Protein 7B7O (pdb70)

Foldseek 3Di:
DDPPDDPVVCCVVVVVVCVVVVDPDPCVVVVVVVCVVCVVVVVVVVCVVVVDD

InterPro domains:
  IPR003369 Sec-independent protein translocase protein TatA/B/E [PF02416] (64-111)
  IPR006312 Sec-independent protein translocase protein TatA/E [MF_00236] (63-139)
  IPR006312 Sec-independent protein translocase protein TatA/E [TIGR01411] (65-111)

Radius of gyration: 18.35 Å; Cα contacts (8 Å, |Δi|>4): 10; chains: 1; bounding box: 37×17×46 Å

Structure (mmCIF, N/CA/C/O backbone):
data_7B7O
#
_entry.id   7B7O
#
loop_
_atom_site.group_PDB
_atom_site.id
_atom_site.type_symbol
_atom_site.label_atom_id
_atom_site.label_alt_id
_atom_site.label_comp_id
_atom_site.label_asym_id
_atom_site.label_entity_id
_atom_site.label_seq_id
_atom_site.pdbx_PDB_ins_code
_atom_site.Cartn_x
_atom_site.Cartn_y
_atom_site.Cartn_z
_atom_site.occupancy
_atom_site.B_iso_or_equiv
_atom_site.auth_seq_id
_atom_site.auth_comp_id
_atom_site.auth_asym_id
_atom_site.auth_atom_id
_atom_site.pdbx_PDB_model_num
ATOM 1 N N . ALA A 1 1 ? -2.976 -17.650 -8.441 1.00 0.00 1 ALA A N 1
ATOM 2 C CA . ALA A 1 1 ? -2.768 -16.217 -8.618 1.00 71.14 1 ALA A CA 1
ATOM 3 C C . ALA A 1 1 ? -1.293 -15.855 -8.479 1.00 4.04 1 ALA A C 1
ATOM 4 O O . ALA A 1 1 ? -0.950 -14.800 -7.944 1.00 3.24 1 ALA A O 1
ATOM 11 N N . LEU A 1 2 ? -0.424 -16.736 -8.963 1.00 41.12 2 LEU A N 1
ATOM 12 C CA . LEU A 1 2 ? 1.015 -16.509 -8.892 1.00 41.53 2 LEU A CA 1
ATOM 13 C C . LEU A 1 2 ? 1.508 -15.758 -10.125 1.00 32.41 2 LEU A C 1
ATOM 14 O O . LEU A 1 2 ? 1.491 -16.288 -11.236 1.00 11.52 2 LEU A O 1
ATOM 30 N N . PHE A 1 3 ? 1.950 -14.521 -9.920 1.00 4.31 3 PHE A N 1
ATOM 31 C CA . PHE A 1 3 ? 2.451 -13.697 -11.014 1.00 32.51 3 PHE A CA 1
ATOM 32 C C . PHE A 1 3 ? 3.830 -13.134 -10.684 1.00 13.30 3 PHE A C 1
ATOM 33 O O . PHE A 1 3 ? 4.222 -12.084 -11.192 1.00 64.22 3 PHE A O 1
ATOM 50 N N . GLY A 1 4 ? 4.562 -13.841 -9.828 1.00 54.22 4 GLY A N 1
ATOM 51 C CA . GLY A 1 4 ? 5.889 -13.395 -9.443 1.00 13.11 4 GLY A CA 1
ATOM 52 C C . GLY A 1 4 ? 5.852 -12.197 -8.515 1.00 41.43 4 GLY A C 1
ATOM 53 O O . GLY A 1 4 ? 6.825 -11.449 -8.417 1.00 72.44 4 GLY A O 1
ATOM 57 N N . LEU A 1 5 ? 4.727 -12.014 -7.832 1.00 12.44 5 LEU A N 1
ATOM 58 C CA . LEU A 1 5 ? 4.567 -10.898 -6.908 1.00 41.21 5 LEU A CA 1
ATOM 59 C C . LEU A 1 5 ? 4.593 -11.380 -5.461 1.00 54.24 5 LEU A C 1
ATOM 60 O O . LEU A 1 5 ? 3.972 -12.386 -5.120 1.00 41.14 5 LEU A O 1
ATOM 76 N N . GLY A 1 6 ? 5.316 -10.653 -4.613 1.00 71.43 6 GLY A N 1
ATOM 77 C CA . GLY A 1 6 ? 5.408 -11.023 -3.213 1.00 40.11 6 GLY A CA 1
ATOM 78 C C . GLY A 1 6 ? 6.793 -10.789 -2.642 1.00 21.12 6 GLY A C 1
ATOM 79 O O . GLY A 1 6 ? 6.964 -10.697 -1.426 1.00 73.23 6 GLY A O 1
ATOM 83 N N . VAL A 1 7 ? 7.785 -10.694 -3.521 1.00 13.41 7 VAL A N 1
ATOM 84 C CA . VAL A 1 7 ? 9.162 -10.470 -3.098 1.00 32.32 7 VAL A CA 1
ATOM 85 C C . VAL A 1 7 ? 9.270 -9.243 -2.200 1.00 71.34 7 VAL A C 1
ATOM 86 O O . VAL A 1 7 ? 9.732 -9.314 -1.061 1.00 14.52 7 VAL A O 1
ATOM 99 N N . PRO A 1 8 ? 8.831 -8.088 -2.723 1.00 35.11 8 PRO A N 1
ATOM 100 C CA . PRO A 1 8 ? 8.867 -6.821 -1.985 1.00 63.31 8 PRO A CA 1
ATOM 101 C C . PRO A 1 8 ? 7.867 -6.793 -0.835 1.00 41.22 8 PRO A C 1
ATOM 102 O O . PRO A 1 8 ? 7.969 -5.963 0.069 1.00 20.14 8 PRO A O 1
ATOM 113 N N . GLU A 1 9 ? 6.900 -7.706 -0.873 1.00 32.43 9 GLU A N 1
ATOM 114 C CA . GLU A 1 9 ? 5.882 -7.783 0.167 1.00 73.32 9 GLU A CA 1
ATOM 115 C C . GLU A 1 9 ? 6.434 -8.458 1.419 1.00 24.34 9 GLU A C 1
ATOM 116 O O . GLU A 1 9 ? 5.983 -8.190 2.533 1.00 74.01 9 GLU A O 1
ATOM 128 N N . LEU A 1 10 ? 7.414 -9.335 1.229 1.00 3.12 10 LEU A N 1
ATOM 129 C CA . LEU A 1 10 ? 8.028 -10.050 2.342 1.00 73.31 10 LEU A CA 1
ATOM 130 C C . LEU A 1 10 ? 9.033 -9.162 3.070 1.00 31.43 10 LEU A C 1
ATOM 131 O O . LEU A 1 10 ? 9.298 -9.351 4.257 1.00 55.12 10 LEU A O 1
ATOM 147 N N . ALA A 1 11 ? 9.588 -8.192 2.351 1.00 33.11 11 ALA A N 1
ATOM 148 C CA . ALA A 1 11 ? 10.561 -7.272 2.929 1.00 44.51 11 ALA A CA 1
ATOM 149 C C . ALA A 1 11 ? 9.908 -6.365 3.966 1.00 1.31 11 ALA A C 1
ATOM 150 O O . ALA A 1 11 ? 10.569 -5.874 4.880 1.00 70.13 11 ALA A O 1
ATOM 157 N N . VAL A 1 12 ? 8.605 -6.143 3.815 1.00 2.21 12 VAL A N 1
ATOM 158 C CA . VAL A 1 12 ? 7.863 -5.294 4.740 1.00 14.22 12 VAL A CA 1
ATOM 159 C C . VAL A 1 12 ? 7.522 -6.044 6.022 1.00 4.14 12 VAL A C 1
ATOM 160 O O . VAL A 1 12 ? 7.936 -5.649 7.112 1.00 35.15 12 VAL A O 1
ATOM 173 N N . ILE A 1 13 ? 6.765 -7.127 5.884 1.00 51.23 13 ILE A N 1
ATOM 174 C CA . ILE A 1 13 ? 6.369 -7.933 7.033 1.00 5.22 13 ILE A CA 1
ATOM 175 C C . ILE A 1 13 ? 7.588 -8.411 7.815 1.00 51.34 13 ILE A C 1
ATOM 176 O O . ILE A 1 13 ? 7.501 -8.685 9.011 1.00 5.22 13 ILE A O 1
ATOM 192 N N . ALA A 1 14 ? 8.723 -8.505 7.131 1.00 34.54 14 ALA A N 1
ATOM 193 C CA . ALA A 1 14 ? 9.961 -8.945 7.762 1.00 15.31 14 ALA A CA 1
ATOM 194 C C . ALA A 1 14 ? 10.305 -8.073 8.965 1.00 3.42 14 ALA A C 1
ATOM 195 O O . ALA A 1 14 ? 10.466 -8.571 10.079 1.00 13.20 14 ALA A O 1
ATOM 202 N N . GLY A 1 15 ? 10.415 -6.769 8.732 1.00 74.35 15 GLY A N 1
ATOM 203 C CA . GLY A 1 15 ? 10.740 -5.848 9.807 1.00 24.21 15 GLY A CA 1
ATOM 204 C C . GLY A 1 15 ? 9.573 -5.620 10.747 1.00 43.41 15 GLY A C 1
ATOM 205 O O . GLY A 1 15 ? 9.759 -5.480 11.956 1.00 75.41 15 GLY A O 1
ATOM 209 N N . VAL A 1 16 ? 8.366 -5.583 10.192 1.00 24.02 16 VAL A N 1
ATOM 210 C CA . VAL A 1 16 ? 7.164 -5.369 10.989 1.00 62.21 16 VAL A CA 1
ATOM 211 C C . VAL A 1 16 ? 7.074 -6.380 12.128 1.00 63.30 16 VAL A C 1
ATOM 212 O O . VAL A 1 16 ? 6.590 -6.064 13.214 1.00 64.51 16 VAL A O 1
ATOM 225 N N . ALA A 1 17 ? 7.544 -7.596 11.871 1.00 70.15 17 ALA A N 1
ATOM 226 C CA . ALA A 1 17 ? 7.519 -8.653 12.875 1.00 72.33 17 ALA A CA 1
ATOM 227 C C . ALA A 1 17 ? 8.783 -8.629 13.728 1.00 34.11 17 ALA A C 1
ATOM 228 O O . ALA A 1 17 ? 8.783 -9.094 14.867 1.00 5.22 17 ALA A O 1
ATOM 235 N N . ALA A 1 18 ? 9.860 -8.088 13.167 1.00 32.11 18 ALA A N 1
ATOM 236 C CA . ALA A 1 18 ? 11.131 -8.004 13.876 1.00 50.23 18 ALA A CA 1
ATOM 237 C C . ALA A 1 18 ? 11.062 -6.982 15.006 1.00 12.21 18 ALA A C 1
ATOM 238 O O . ALA A 1 18 ? 11.823 -7.057 15.972 1.00 73.14 18 ALA A O 1
ATOM 245 N N . LEU A 1 19 ? 10.147 -6.027 14.880 1.00 50.23 19 LEU A N 1
ATOM 246 C CA . LEU A 1 19 ? 9.979 -4.989 15.890 1.00 53.45 19 LEU A CA 1
ATOM 247 C C . LEU A 1 19 ? 9.442 -5.577 17.190 1.00 71.02 19 LEU A C 1
ATOM 248 O O . LEU A 1 19 ? 9.868 -5.193 18.281 1.00 71.01 19 LEU A O 1
ATOM 264 N N . LEU A 1 20 ? 8.505 -6.510 17.069 1.00 74.33 20 LEU A N 1
ATOM 265 C CA . LEU A 1 20 ? 7.910 -7.154 18.235 1.00 44.01 20 LEU A CA 1
ATOM 266 C C . LEU A 1 20 ? 8.668 -8.424 18.602 1.00 74.41 20 LEU A C 1
ATOM 267 O O . LEU A 1 20 ? 8.786 -8.772 19.778 1.00 12.53 20 LEU A O 1
ATOM 283 N N . PHE A 1 21 ? 9.183 -9.113 17.590 1.00 30.01 21 PHE A N 1
ATOM 284 C CA . PHE A 1 21 ? 9.934 -10.345 17.806 1.00 72.03 21 PHE A CA 1
ATOM 285 C C . PHE A 1 21 ? 11.328 -10.045 18.350 1.00 71.20 21 PHE A C 1
ATOM 286 O O . PHE A 1 21 ? 11.938 -10.879 19.017 1.00 34.01 21 PHE A O 1
ATOM 303 N N . GLY A 1 22 ? 11.824 -8.847 18.060 1.00 52.12 22 GLY A N 1
ATOM 304 C CA . GLY A 1 22 ? 13.143 -8.457 18.526 1.00 72.22 22 GLY A CA 1
ATOM 305 C C . GLY A 1 22 ? 13.085 -7.386 19.596 1.00 45.33 22 GLY A C 1
ATOM 306 O O . GLY A 1 22 ? 12.102 -7.258 20.327 1.00 34.53 22 GLY A O 1
ATOM 310 N N . PRO A 1 23 ? 14.161 -6.591 19.702 1.00 73.43 23 PRO A N 1
ATOM 311 C CA . PRO A 1 23 ? 14.254 -5.512 20.690 1.00 5.41 23 PRO A CA 1
ATOM 312 C C . PRO A 1 23 ? 13.310 -4.357 20.376 1.00 62.53 23 PRO A C 1
ATOM 313 O O . PRO A 1 23 ? 12.509 -4.431 19.443 1.00 13.23 23 PRO A O 1
ATOM 324 N N . LYS A 1 24 ? 13.408 -3.289 21.160 1.00 64.05 24 LYS A N 1
ATOM 325 C CA . LYS A 1 24 ? 12.565 -2.115 20.965 1.00 51.32 24 LYS A CA 1
ATOM 326 C C . LYS A 1 24 ? 11.097 -2.454 21.206 1.00 64.25 24 LYS A C 1
ATOM 327 O O . LYS A 1 24 ? 10.207 -1.658 20.906 1.00 14.11 24 LYS A O 1
ATOM 346 N N . LYS A 1 25 ? 10.850 -3.641 21.752 1.00 34.24 25 LYS A N 1
ATOM 347 C CA . LYS A 1 25 ? 9.491 -4.085 22.037 1.00 22.13 25 LYS A CA 1
ATOM 348 C C . LYS A 1 25 ? 9.044 -3.617 23.418 1.00 64.43 25 LYS A C 1
ATOM 349 O O . LYS A 1 25 ? 7.848 -3.467 23.676 1.00 74.12 25 LYS A O 1
ATOM 368 N N . LEU A 1 26 ? 10.008 -3.387 24.301 1.00 20.45 26 LEU A N 1
ATOM 369 C CA . LEU A 1 26 ? 9.714 -2.935 25.656 1.00 50.42 26 LEU A CA 1
ATOM 370 C C . LEU A 1 26 ? 8.730 -3.876 26.342 1.00 44.35 26 LEU A C 1
ATOM 371 O O . LEU A 1 26 ? 7.556 -3.556 26.532 1.00 21.33 26 LEU A O 1
ATOM 387 N N . PRO A 1 27 ? 9.217 -5.065 26.727 1.00 51.02 27 PRO A N 1
ATOM 388 C CA . PRO A 1 27 ? 8.398 -6.077 27.401 1.00 24.54 27 PRO A CA 1
ATOM 389 C C . PRO A 1 27 ? 8.019 -5.664 28.820 1.00 62.42 27 PRO A C 1
ATOM 390 O O . PRO A 1 27 ? 7.081 -6.206 29.402 1.00 31.20 27 PRO A O 1
ATOM 401 N N . GLU A 1 28 ? 8.754 -4.701 29.367 1.00 5.12 28 GLU A N 1
ATOM 402 C CA . GLU A 1 28 ? 8.493 -4.218 30.718 1.00 14.04 28 GLU A CA 1
ATOM 403 C C . GLU A 1 28 ? 7.046 -3.756 30.860 1.00 63.35 28 GLU A C 1
ATOM 404 O O . GLU A 1 28 ? 6.470 -3.812 31.948 1.00 62.40 28 GLU A O 1
ATOM 416 N N . ILE A 1 29 ? 6.463 -3.302 29.756 1.00 30.32 29 ILE A N 1
ATOM 417 C CA . ILE A 1 29 ? 5.084 -2.832 29.758 1.00 22.33 29 ILE A CA 1
ATOM 418 C C . ILE A 1 29 ? 4.109 -3.993 29.914 1.00 73.41 29 ILE A C 1
ATOM 419 O O . ILE A 1 29 ? 3.021 -3.833 30.467 1.00 34.24 29 ILE A O 1
ATOM 435 N N . GLY A 1 30 ? 4.506 -5.163 29.424 1.00 23.42 30 GLY A N 1
ATOM 436 C CA . GLY A 1 30 ? 3.656 -6.335 29.521 1.00 43.35 30 GLY A CA 1
ATOM 437 C C . GLY A 1 30 ? 3.627 -6.917 30.920 1.00 1.54 30 GLY A C 1
ATOM 438 O O . GLY A 1 30 ? 2.818 -7.796 31.219 1.00 51.14 30 GLY A O 1
ATOM 442 N N . LYS A 1 31 ? 4.512 -6.427 31.781 1.00 11.23 31 LYS A N 1
ATOM 443 C CA . LYS A 1 31 ? 4.587 -6.904 33.157 1.00 10.11 31 LYS A CA 1
ATOM 444 C C . LYS A 1 31 ? 3.631 -6.125 34.054 1.00 75.34 31 LYS A C 1
ATOM 445 O O . LYS A 1 31 ? 2.875 -6.712 34.829 1.00 10.11 31 LYS A O 1
ATOM 464 N N . SER A 1 32 ? 3.669 -4.801 33.945 1.00 34.12 32 SER A N 1
ATOM 465 C CA . SER A 1 32 ? 2.807 -3.942 34.747 1.00 13.02 32 SER A CA 1
ATOM 466 C C . SER A 1 32 ? 1.409 -3.854 34.141 1.00 55.13 32 SER A C 1
ATOM 467 O O . SER A 1 32 ? 0.409 -4.049 34.831 1.00 14.11 32 SER A O 1
ATOM 475 N N . ILE A 1 33 ? 1.351 -3.559 32.847 1.00 60.22 33 ILE A N 1
ATOM 476 C CA . ILE A 1 33 ? 0.077 -3.445 32.147 1.00 22.32 33 ILE A CA 1
ATOM 477 C C . ILE A 1 33 ? -0.554 -4.816 31.931 1.00 13.53 33 ILE A C 1
ATOM 478 O O . ILE A 1 33 ? -1.766 -4.931 31.748 1.00 54.43 33 ILE A O 1
ATOM 494 N N . GLY A 1 34 ? 0.276 -5.855 31.955 1.00 12.41 34 GLY A N 1
ATOM 495 C CA . GLY A 1 34 ? -0.220 -7.206 31.761 1.00 10.43 34 GLY A CA 1
ATOM 496 C C . GLY A 1 34 ? -1.281 -7.584 32.776 1.00 24.01 34 GLY A C 1
ATOM 497 O O . GLY A 1 34 ? -2.074 -8.497 32.544 1.00 32.22 34 GLY A O 1
ATOM 501 N N . LYS A 1 35 ? -1.296 -6.883 33.903 1.00 13.32 35 LYS A N 1
ATOM 502 C CA . LYS A 1 35 ? -2.267 -7.149 34.959 1.00 23.23 35 LYS A CA 1
ATOM 503 C C . LYS A 1 35 ? -3.692 -7.063 34.420 1.00 21.21 35 LYS A C 1
ATOM 504 O O . LYS A 1 35 ? -4.470 -8.011 34.537 1.00 34.14 35 LYS A O 1
ATOM 523 N N . THR A 1 36 ? -4.028 -5.921 33.829 1.00 34.11 36 THR A N 1
ATOM 524 C CA . THR A 1 36 ? -5.359 -5.711 33.273 1.00 3.41 36 THR A CA 1
ATOM 525 C C . THR A 1 36 ? -5.529 -6.459 31.955 1.00 14.51 36 THR A C 1
ATOM 526 O O . THR A 1 36 ? -6.527 -7.148 31.744 1.00 71.23 36 THR A O 1
ATOM 537 N N . VAL A 1 37 ? -4.547 -6.320 31.071 1.00 63.42 37 VAL A N 1
ATOM 538 C CA . VAL A 1 37 ? -4.586 -6.984 29.774 1.00 73.44 37 VAL A CA 1
ATOM 539 C C . VAL A 1 37 ? -4.860 -8.476 29.928 1.00 50.41 37 VAL A C 1
ATOM 540 O O . VAL A 1 37 ? -5.787 -9.014 29.323 1.00 33.20 37 VAL A O 1
ATOM 553 N N . LYS A 1 38 ? -4.047 -9.140 30.743 1.00 60.12 38 LYS A N 1
ATOM 554 C CA . LYS A 1 38 ? -4.201 -10.570 30.980 1.00 15.02 38 LYS A CA 1
ATOM 555 C C . LYS A 1 38 ? -5.465 -10.855 31.787 1.00 40.14 38 LYS A C 1
ATOM 556 O O . LYS A 1 38 ? -6.089 -11.904 31.630 1.00 1.31 38 LYS A O 1
ATOM 575 N N . SER A 1 39 ? -5.836 -9.913 32.648 1.00 63.53 39 SER A N 1
ATOM 576 C CA . SER A 1 39 ? -7.023 -10.064 33.481 1.00 54.12 39 SER A CA 1
ATOM 577 C C . SER A 1 39 ? -8.255 -10.343 32.625 1.00 55.34 39 SER A C 1
ATOM 578 O O . SER A 1 39 ? -9.059 -11.220 32.941 1.00 14.52 39 SER A O 1
ATOM 586 N N . PHE A 1 40 ? -8.396 -9.590 31.539 1.00 52.25 40 PHE A N 1
ATOM 587 C CA . PHE A 1 40 ? -9.530 -9.754 30.637 1.00 14.41 40 PHE A CA 1
ATOM 588 C C . PHE A 1 40 ? -9.434 -11.074 29.879 1.00 53.24 40 PHE A C 1
ATOM 589 O O . PHE A 1 40 ? -10.437 -11.759 29.676 1.00 32.40 40 PHE A O 1
ATOM 606 N N . GLN A 1 41 ? -8.223 -11.424 29.461 1.00 22.24 41 GLN A N 1
ATOM 607 C CA . GLN A 1 41 ? -7.996 -12.661 28.723 1.00 65.34 41 GLN A CA 1
ATOM 608 C C . GLN A 1 41 ? -8.548 -13.859 29.488 1.00 22.41 41 GLN A C 1
ATOM 609 O O . GLN A 1 41 ? -9.075 -14.798 28.892 1.00 54.42 41 GLN A O 1
ATOM 623 N N . GLN A 1 42 ? -8.423 -13.819 30.811 1.00 2.43 42 GLN A N 1
ATOM 624 C CA . GLN A 1 42 ? -8.909 -14.903 31.657 1.00 75.33 42 GLN A CA 1
ATOM 625 C C . GLN A 1 42 ? -10.421 -15.054 31.533 1.00 34.32 42 GLN A C 1
ATOM 626 O O . GLN A 1 42 ? -10.958 -16.152 31.679 1.00 20.41 42 GLN A O 1
ATOM 640 N N . ALA A 1 43 ? -11.102 -13.946 31.262 1.00 63.40 43 ALA A N 1
ATOM 641 C CA . ALA A 1 43 ? -12.552 -13.957 31.117 1.00 74.03 43 ALA A CA 1
ATOM 642 C C . ALA A 1 43 ? -12.956 -14.200 29.667 1.00 32.21 43 ALA A C 1
ATOM 643 O O . ALA A 1 43 ? -14.050 -14.693 29.392 1.00 71.42 43 ALA A O 1
ATOM 650 N N . ALA A 1 44 ? -12.068 -13.852 28.743 1.00 25.43 44 ALA A N 1
ATOM 651 C CA . ALA A 1 44 ? -12.331 -14.035 27.321 1.00 21.34 44 ALA A CA 1
ATOM 652 C C . ALA A 1 44 ? -12.771 -15.464 27.023 1.00 31.44 44 ALA A C 1
ATOM 653 O O . ALA A 1 44 ? -13.582 -15.702 26.128 1.00 64.20 44 ALA A O 1
ATOM 660 N N . LYS A 1 45 ? -12.230 -16.414 27.779 1.00 20.13 45 LYS A N 1
ATOM 661 C CA . LYS A 1 45 ? -12.567 -17.821 27.597 1.00 44.11 45 LYS A CA 1
ATOM 662 C C . LYS A 1 45 ? -14.075 -18.032 27.659 1.00 31.43 45 LYS A C 1
ATOM 663 O O . LYS A 1 45 ? -14.606 -18.964 27.056 1.00 24.32 45 LYS A O 1
ATOM 682 N N . GLU A 1 46 ? -14.761 -17.159 28.392 1.00 10.11 46 GLU A N 1
ATOM 683 C CA . GLU A 1 46 ? -16.209 -17.252 28.531 1.00 60.12 46 GLU A CA 1
ATOM 684 C C . GLU A 1 46 ? -16.913 -16.465 27.429 1.00 21.24 46 GLU A C 1
ATOM 685 O O . GLU A 1 46 ? -18.047 -16.771 27.060 1.00 12.12 46 GLU A O 1
ATOM 697 N N . PHE A 1 47 ? -16.232 -15.450 26.908 1.00 65.24 47 PHE A N 1
ATOM 698 C CA . PHE A 1 47 ? -16.793 -14.618 25.849 1.00 1.00 47 PHE A CA 1
ATOM 699 C C . PHE A 1 47 ? -17.299 -15.476 24.693 1.00 52.12 47 PHE A C 1
ATOM 700 O O . PHE A 1 47 ? -18.411 -15.280 24.203 1.00 1.32 47 PHE A O 1
ATOM 717 N N . GLU A 1 48 ? -16.475 -16.426 24.264 1.00 14.34 48 GLU A N 1
ATOM 718 C CA . GLU A 1 48 ? -16.840 -17.313 23.165 1.00 61.44 48 GLU A CA 1
ATOM 719 C C . GLU A 1 48 ? -18.138 -18.054 23.472 1.00 70.15 48 GLU A C 1
ATOM 720 O O . GLU A 1 48 ? -18.880 -18.431 22.565 1.00 13.53 48 GLU A O 1
ATOM 732 N N . SER A 1 49 ? -18.405 -18.261 24.757 1.00 15.11 49 SER A N 1
ATOM 733 C CA . SER A 1 49 ? -19.611 -18.960 25.185 1.00 63.25 49 SER A CA 1
ATOM 734 C C . SER A 1 49 ? -20.809 -18.017 25.201 1.00 62.31 49 SER A C 1
ATOM 735 O O . SER A 1 49 ? -21.952 -18.446 25.052 1.00 13.22 49 SER A O 1
ATOM 743 N N . GLU A 1 50 ? -20.538 -16.728 25.383 1.00 73.41 50 GLU A N 1
ATOM 744 C CA . GLU A 1 50 ? -21.593 -15.723 25.420 1.00 44.10 50 GLU A CA 1
ATOM 745 C C . GLU A 1 50 ? -22.602 -16.034 26.523 1.00 31.12 50 GLU A C 1
ATOM 746 O O . GLU A 1 50 ? -23.810 -16.064 26.285 1.00 12.42 50 GLU A O 1
ATOM 758 N N . LEU A 1 51 ? -22.098 -16.264 27.730 1.00 42.03 51 LEU A N 1
ATOM 759 C CA . LEU A 1 51 ? -22.952 -16.573 28.871 1.00 23.13 51 LEU A CA 1
ATOM 760 C C . LEU A 1 51 ? -22.741 -15.568 29.999 1.00 4.10 51 LEU A C 1
ATOM 761 O O . LEU A 1 51 ? -23.681 -15.207 30.707 1.00 61.42 51 LEU A O 1
ATOM 777 N N . LYS A 1 52 ? -21.502 -15.116 30.157 1.00 15.44 52 LYS A N 1
ATOM 778 C CA . LYS A 1 52 ? -21.167 -14.149 31.195 1.00 20.30 52 LYS A CA 1
ATOM 779 C C . LYS A 1 52 ? -21.268 -14.779 32.579 1.00 61.31 52 LYS A C 1
ATOM 780 O O . LYS A 1 52 ? -20.256 -15.090 33.209 1.00 14.25 52 LYS A O 1
ATOM 799 N N . THR A 1 53 ? -22.498 -14.968 33.051 1.00 45.10 53 THR A N 1
ATOM 800 C CA . THR A 1 53 ? -22.731 -15.564 34.360 1.00 72.34 53 THR A CA 1
ATOM 801 C C . THR A 1 53 ? -23.460 -16.896 34.237 1.00 71.44 53 THR A C 1
ATOM 802 O O . THR A 1 53 ? -22.929 -17.943 34.611 1.00 44.41 53 THR A O 1
ATOM 813 N N . ALA A 1 1 ? 1.329 0.000 0.000 1.00 0.00 1 ALA A N 2
ATOM 814 C CA . ALA A 1 1 ? 2.093 -0.001 -1.241 1.00 71.14 1 ALA A CA 2
ATOM 815 C C . ALA A 1 1 ? 1.221 0.412 -2.423 1.00 4.04 1 ALA A C 2
ATOM 816 O O . ALA A 1 1 ? 1.593 1.287 -3.206 1.00 3.24 1 ALA A O 2
ATOM 823 N N . LEU A 1 2 ? 0.061 -0.223 -2.546 1.00 41.12 2 LEU A N 2
ATOM 824 C CA . LEU A 1 2 ? -0.864 0.078 -3.633 1.00 41.53 2 LEU A CA 2
ATOM 825 C C . LEU A 1 2 ? -0.212 -0.175 -4.989 1.00 32.41 2 LEU A C 2
ATOM 826 O O . LEU A 1 2 ? 0.889 -0.721 -5.068 1.00 11.52 2 LEU A O 2
ATOM 842 N N . PHE A 1 3 ? -0.899 0.225 -6.054 1.00 4.31 3 PHE A N 2
ATOM 843 C CA . PHE A 1 3 ? -0.386 0.043 -7.407 1.00 32.51 3 PHE A CA 2
ATOM 844 C C . PHE A 1 3 ? -0.228 -1.440 -7.733 1.00 13.30 3 PHE A C 2
ATOM 845 O O . PHE A 1 3 ? 0.593 -1.819 -8.566 1.00 64.22 3 PHE A O 2
ATOM 862 N N . GLY A 1 4 ? -1.022 -2.274 -7.068 1.00 54.22 4 GLY A N 2
ATOM 863 C CA . GLY A 1 4 ? -0.955 -3.705 -7.300 1.00 13.11 4 GLY A CA 2
ATOM 864 C C . GLY A 1 4 ? 0.455 -4.247 -7.177 1.00 41.43 4 GLY A C 2
ATOM 865 O O . GLY A 1 4 ? 0.802 -5.245 -7.809 1.00 72.44 4 GLY A O 2
ATOM 869 N N . LEU A 1 5 ? 1.272 -3.587 -6.364 1.00 12.44 5 LEU A N 2
ATOM 870 C CA . LEU A 1 5 ? 2.654 -4.007 -6.161 1.00 41.21 5 LEU A CA 2
ATOM 871 C C . LEU A 1 5 ? 2.861 -4.536 -4.745 1.00 54.24 5 LEU A C 2
ATOM 872 O O . LEU A 1 5 ? 2.955 -3.765 -3.791 1.00 41.14 5 LEU A O 2
ATOM 888 N N . GLY A 1 6 ? 2.932 -5.857 -4.617 1.00 71.43 6 GLY A N 2
ATOM 889 C CA . GLY A 1 6 ? 3.129 -6.467 -3.315 1.00 40.11 6 GLY A CA 2
ATOM 890 C C . GLY A 1 6 ? 4.554 -6.939 -3.106 1.00 21.12 6 GLY A C 2
ATOM 891 O O . GLY A 1 6 ? 4.818 -7.778 -2.244 1.00 73.23 6 GLY A O 2
ATOM 895 N N . VAL A 1 7 ? 5.477 -6.401 -3.897 1.00 13.41 7 VAL A N 2
ATOM 896 C CA . VAL A 1 7 ? 6.883 -6.772 -3.795 1.00 32.32 7 VAL A CA 2
ATOM 897 C C . VAL A 1 7 ? 7.438 -6.448 -2.412 1.00 71.34 7 VAL A C 2
ATOM 898 O O . VAL A 1 7 ? 7.941 -7.317 -1.699 1.00 14.52 7 VAL A O 2
ATOM 911 N N . PRO A 1 8 ? 7.346 -5.168 -2.023 1.00 35.11 8 PRO A N 2
ATOM 912 C CA . PRO A 1 8 ? 7.832 -4.699 -0.722 1.00 63.31 8 PRO A CA 2
ATOM 913 C C . PRO A 1 8 ? 6.983 -5.215 0.435 1.00 41.22 8 PRO A C 2
ATOM 914 O O . PRO A 1 8 ? 7.407 -5.183 1.589 1.00 20.14 8 PRO A O 2
ATOM 925 N N . GLU A 1 9 ? 5.783 -5.689 0.116 1.00 32.43 9 GLU A N 2
ATOM 926 C CA . GLU A 1 9 ? 4.875 -6.211 1.131 1.00 73.32 9 GLU A CA 2
ATOM 927 C C . GLU A 1 9 ? 5.435 -7.483 1.760 1.00 24.34 9 GLU A C 2
ATOM 928 O O . GLU A 1 9 ? 5.120 -7.815 2.904 1.00 74.01 9 GLU A O 2
ATOM 940 N N . LEU A 1 10 ? 6.268 -8.192 1.006 1.00 3.12 10 LEU A N 2
ATOM 941 C CA . LEU A 1 10 ? 6.874 -9.428 1.489 1.00 73.31 10 LEU A CA 2
ATOM 942 C C . LEU A 1 10 ? 8.161 -9.141 2.255 1.00 31.43 10 LEU A C 2
ATOM 943 O O . LEU A 1 10 ? 8.566 -9.917 3.121 1.00 55.12 10 LEU A O 2
ATOM 959 N N . ALA A 1 11 ? 8.799 -8.021 1.932 1.00 33.11 11 ALA A N 2
ATOM 960 C CA . ALA A 1 11 ? 10.037 -7.630 2.593 1.00 44.51 11 ALA A CA 2
ATOM 961 C C . ALA A 1 11 ? 9.755 -6.808 3.846 1.00 1.31 11 ALA A C 2
ATOM 962 O O . ALA A 1 11 ? 10.567 -6.768 4.771 1.00 70.13 11 ALA A O 2
ATOM 969 N N . VAL A 1 12 ? 8.599 -6.152 3.870 1.00 2.21 12 VAL A N 2
ATOM 970 C CA . VAL A 1 12 ? 8.210 -5.331 5.010 1.00 14.22 12 VAL A CA 2
ATOM 971 C C . VAL A 1 12 ? 7.635 -6.187 6.133 1.00 4.14 12 VAL A C 2
ATOM 972 O O . VAL A 1 12 ? 7.771 -5.855 7.311 1.00 35.15 12 VAL A O 2
ATOM 985 N N . ILE A 1 13 ? 6.995 -7.290 5.761 1.00 51.23 13 ILE A N 2
ATOM 986 C CA . ILE A 1 13 ? 6.401 -8.195 6.737 1.00 5.22 13 ILE A CA 2
ATOM 987 C C . ILE A 1 13 ? 7.443 -8.683 7.739 1.00 51.34 13 ILE A C 2
ATOM 988 O O . ILE A 1 13 ? 7.112 -9.039 8.869 1.00 5.22 13 ILE A O 2
ATOM 1004 N N . ALA A 1 14 ? 8.703 -8.694 7.315 1.00 34.54 14 ALA A N 2
ATOM 1005 C CA . ALA A 1 14 ? 9.794 -9.135 8.176 1.00 15.31 14 ALA A CA 2
ATOM 1006 C C . ALA A 1 14 ? 10.197 -8.038 9.155 1.00 3.42 14 ALA A C 2
ATOM 1007 O O . ALA A 1 14 ? 10.330 -8.280 10.354 1.00 13.20 14 ALA A O 2
ATOM 1014 N N . GLY A 1 15 ? 10.393 -6.829 8.636 1.00 74.35 15 GLY A N 2
ATOM 1015 C CA . GLY A 1 15 ? 10.780 -5.713 9.478 1.00 24.21 15 GLY A CA 2
ATOM 1016 C C . GLY A 1 15 ? 9.686 -5.311 10.447 1.00 43.41 15 GLY A C 2
ATOM 1017 O O . GLY A 1 15 ? 9.949 -5.067 11.625 1.00 75.41 15 GLY A O 2
ATOM 1021 N N . VAL A 1 16 ? 8.455 -5.238 9.950 1.00 24.02 16 VAL A N 2
ATOM 1022 C CA . VAL A 1 16 ? 7.317 -4.861 10.780 1.00 62.21 16 VAL A CA 2
ATOM 1023 C C . VAL A 1 16 ? 7.201 -5.769 11.999 1.00 63.30 16 VAL A C 2
ATOM 1024 O O . VAL A 1 16 ? 6.773 -5.337 13.069 1.00 64.51 16 VAL A O 2
ATOM 1037 N N . ALA A 1 17 ? 7.586 -7.030 11.830 1.00 70.15 17 ALA A N 2
ATOM 1038 C CA . ALA A 1 17 ? 7.528 -7.999 12.917 1.00 72.33 17 ALA A CA 2
ATOM 1039 C C . ALA A 1 17 ? 8.802 -7.962 13.754 1.00 34.11 17 ALA A C 2
ATOM 1040 O O . ALA A 1 17 ? 8.756 -8.099 14.976 1.00 5.22 17 ALA A O 2
ATOM 1047 N N . ALA A 1 18 ? 9.937 -7.777 13.088 1.00 32.11 18 ALA A N 2
ATOM 1048 C CA . ALA A 1 18 ? 11.223 -7.721 13.772 1.00 50.23 18 ALA A CA 2
ATOM 1049 C C . ALA A 1 18 ? 11.225 -6.643 14.850 1.00 12.21 18 ALA A C 2
ATOM 1050 O O . ALA A 1 18 ? 11.937 -6.751 15.850 1.00 73.14 18 ALA A O 2
ATOM 1057 N N . LEU A 1 19 ? 10.425 -5.603 14.642 1.00 50.23 19 LEU A N 2
ATOM 1058 C CA . LEU A 1 19 ? 10.335 -4.504 15.597 1.00 53.45 19 LEU A CA 2
ATOM 1059 C C . LEU A 1 19 ? 9.562 -4.926 16.842 1.00 71.02 19 LEU A C 2
ATOM 1060 O O . LEU A 1 19 ? 9.906 -4.540 17.960 1.00 71.01 19 LEU A O 2
ATOM 1076 N N . LEU A 1 20 ? 8.518 -5.722 16.642 1.00 74.33 20 LEU A N 2
ATOM 1077 C CA . LEU A 1 20 ? 7.696 -6.200 17.749 1.00 44.01 20 LEU A CA 2
ATOM 1078 C C . LEU A 1 20 ? 8.457 -7.220 18.590 1.00 74.41 20 LEU A C 2
ATOM 1079 O O . LEU A 1 20 ? 8.672 -7.019 19.785 1.00 12.53 20 LEU A O 2
ATOM 1095 N N . PHE A 1 21 ? 8.863 -8.316 17.957 1.00 30.01 21 PHE A N 2
ATOM 1096 C CA . PHE A 1 21 ? 9.601 -9.368 18.647 1.00 72.03 21 PHE A CA 2
ATOM 1097 C C . PHE A 1 21 ? 10.987 -8.880 19.058 1.00 71.20 21 PHE A C 2
ATOM 1098 O O . PHE A 1 21 ? 11.383 -9.005 20.216 1.00 34.01 21 PHE A O 2
ATOM 1115 N N . GLY A 1 22 ? 11.721 -8.324 18.099 1.00 52.12 22 GLY A N 2
ATOM 1116 C CA . GLY A 1 22 ? 13.055 -7.826 18.380 1.00 72.22 22 GLY A CA 2
ATOM 1117 C C . GLY A 1 22 ? 13.939 -8.873 19.028 1.00 45.33 22 GLY A C 2
ATOM 1118 O O . GLY A 1 22 ? 14.201 -8.837 20.230 1.00 34.53 22 GLY A O 2
ATOM 1122 N N . PRO A 1 23 ? 14.416 -9.832 18.221 1.00 73.43 23 PRO A N 2
ATOM 1123 C CA . PRO A 1 23 ? 15.282 -10.913 18.701 1.00 5.41 23 PRO A CA 2
ATOM 1124 C C . PRO A 1 23 ? 16.670 -10.413 19.089 1.00 62.53 23 PRO A C 2
ATOM 1125 O O . PRO A 1 23 ? 17.182 -10.739 20.160 1.00 13.23 23 PRO A O 2
ATOM 1136 N N . LYS A 1 24 ? 17.275 -9.621 18.211 1.00 64.05 24 LYS A N 2
ATOM 1137 C CA . LYS A 1 24 ? 18.604 -9.075 18.461 1.00 51.32 24 LYS A CA 2
ATOM 1138 C C . LYS A 1 24 ? 19.015 -8.114 17.350 1.00 64.25 24 LYS A C 2
ATOM 1139 O O . LYS A 1 24 ? 19.761 -8.482 16.441 1.00 14.11 24 LYS A O 2
ATOM 1158 N N . LYS A 1 25 ? 18.527 -6.881 17.428 1.00 34.24 25 LYS A N 2
ATOM 1159 C CA . LYS A 1 25 ? 18.845 -5.866 16.431 1.00 22.13 25 LYS A CA 2
ATOM 1160 C C . LYS A 1 25 ? 19.912 -4.908 16.952 1.00 64.43 25 LYS A C 2
ATOM 1161 O O . LYS A 1 25 ? 20.687 -4.345 16.177 1.00 74.12 25 LYS A O 2
ATOM 1180 N N . LEU A 1 26 ? 19.949 -4.729 18.267 1.00 20.45 26 LEU A N 2
ATOM 1181 C CA . LEU A 1 26 ? 20.923 -3.841 18.892 1.00 50.42 26 LEU A CA 2
ATOM 1182 C C . LEU A 1 26 ? 20.782 -3.860 20.411 1.00 44.35 26 LEU A C 2
ATOM 1183 O O . LEU A 1 26 ? 20.376 -2.878 21.033 1.00 21.33 26 LEU A O 2
ATOM 1199 N N . PRO A 1 27 ? 21.128 -5.002 21.023 1.00 51.02 27 PRO A N 2
ATOM 1200 C CA . PRO A 1 27 ? 21.051 -5.175 22.476 1.00 24.54 27 PRO A CA 2
ATOM 1201 C C . PRO A 1 27 ? 22.098 -4.348 23.215 1.00 62.42 27 PRO A C 2
ATOM 1202 O O . PRO A 1 27 ? 22.053 -4.223 24.438 1.00 31.20 27 PRO A O 2
ATOM 1213 N N . GLU A 1 28 ? 23.039 -3.786 22.463 1.00 5.12 28 GLU A N 2
ATOM 1214 C CA . GLU A 1 28 ? 24.098 -2.971 23.048 1.00 14.04 28 GLU A CA 2
ATOM 1215 C C . GLU A 1 28 ? 23.512 -1.859 23.915 1.00 63.35 28 GLU A C 2
ATOM 1216 O O . GLU A 1 28 ? 24.121 -1.439 24.899 1.00 62.40 28 GLU A O 2
ATOM 1228 N N . ILE A 1 29 ? 22.328 -1.387 23.540 1.00 30.32 29 ILE A N 2
ATOM 1229 C CA . ILE A 1 29 ? 21.660 -0.325 24.282 1.00 22.33 29 ILE A CA 2
ATOM 1230 C C . ILE A 1 29 ? 21.219 -0.810 25.659 1.00 73.41 29 ILE A C 2
ATOM 1231 O O . ILE A 1 29 ? 21.164 -0.036 26.613 1.00 34.24 29 ILE A O 2
ATOM 1247 N N . GLY A 1 30 ? 20.906 -2.099 25.754 1.00 23.42 30 GLY A N 2
ATOM 1248 C CA . GLY A 1 30 ? 20.475 -2.667 27.019 1.00 43.35 30 GLY A CA 2
ATOM 1249 C C . GLY A 1 30 ? 21.525 -2.530 28.103 1.00 1.54 30 GLY A C 2
ATOM 1250 O O . GLY A 1 30 ? 21.211 -2.583 29.293 1.00 51.14 30 GLY A O 2
ATOM 1254 N N . LYS A 1 31 ? 22.777 -2.354 27.694 1.00 11.23 31 LYS A N 2
ATOM 1255 C CA . LYS A 1 31 ? 23.878 -2.209 28.639 1.00 10.11 31 LYS A CA 2
ATOM 1256 C C . LYS A 1 31 ? 23.996 -0.766 29.121 1.00 75.34 31 LYS A C 2
ATOM 1257 O O . LYS A 1 31 ? 24.436 -0.510 30.241 1.00 10.11 31 LYS A O 2
ATOM 1276 N N . SER A 1 32 ? 23.598 0.172 28.267 1.00 34.12 32 SER A N 2
ATOM 1277 C CA . SER A 1 32 ? 23.661 1.589 28.605 1.00 13.02 32 SER A CA 2
ATOM 1278 C C . SER A 1 32 ? 22.410 2.023 29.363 1.00 55.13 32 SER A C 2
ATOM 1279 O O . SER A 1 32 ? 22.458 2.930 30.194 1.00 14.11 32 SER A O 2
ATOM 1287 N N . ILE A 1 33 ? 21.291 1.369 29.069 1.00 60.22 33 ILE A N 2
ATOM 1288 C CA . ILE A 1 33 ? 20.027 1.686 29.722 1.00 22.32 33 ILE A CA 2
ATOM 1289 C C . ILE A 1 33 ? 19.778 0.765 30.912 1.00 13.53 33 ILE A C 2
ATOM 1290 O O . ILE A 1 33 ? 19.170 1.166 31.904 1.00 54.43 33 ILE A O 2
ATOM 1306 N N . GLY A 1 34 ? 20.254 -0.472 30.807 1.00 12.41 34 GLY A N 2
ATOM 1307 C CA . GLY A 1 34 ? 20.074 -1.430 31.882 1.00 10.43 34 GLY A CA 2
ATOM 1308 C C . GLY A 1 34 ? 20.560 -0.901 33.217 1.00 24.01 34 GLY A C 2
ATOM 1309 O O . GLY A 1 34 ? 19.889 -1.056 34.237 1.00 32.22 34 GLY A O 2
ATOM 1313 N N . LYS A 1 35 ? 21.733 -0.276 33.212 1.00 13.32 35 LYS A N 2
ATOM 1314 C CA . LYS A 1 35 ? 22.310 0.278 34.431 1.00 23.23 35 LYS A CA 2
ATOM 1315 C C . LYS A 1 35 ? 21.348 1.260 35.092 1.00 21.21 35 LYS A C 2
ATOM 1316 O O . LYS A 1 35 ? 21.372 1.445 36.309 1.00 34.14 35 LYS A O 2
ATOM 1335 N N . THR A 1 36 ? 20.501 1.887 34.282 1.00 34.11 36 THR A N 2
ATOM 1336 C CA . THR A 1 36 ? 19.530 2.849 34.788 1.00 3.41 36 THR A CA 2
ATOM 1337 C C . THR A 1 36 ? 18.238 2.158 35.207 1.00 14.51 36 THR A C 2
ATOM 1338 O O . THR A 1 36 ? 17.855 2.192 36.377 1.00 71.23 36 THR A O 2
ATOM 1349 N N . VAL A 1 37 ? 17.568 1.532 34.245 1.00 63.42 37 VAL A N 2
ATOM 1350 C CA . VAL A 1 37 ? 16.319 0.831 34.515 1.00 73.44 37 VAL A CA 2
ATOM 1351 C C . VAL A 1 37 ? 16.475 -0.144 35.677 1.00 50.41 37 VAL A C 2
ATOM 1352 O O . VAL A 1 37 ? 15.766 -0.051 36.679 1.00 33.20 37 VAL A O 2
ATOM 1365 N N . LYS A 1 38 ? 17.409 -1.078 35.537 1.00 60.12 38 LYS A N 2
ATOM 1366 C CA . LYS A 1 38 ? 17.662 -2.070 36.575 1.00 15.02 38 LYS A CA 2
ATOM 1367 C C . LYS A 1 38 ? 17.894 -1.398 37.925 1.00 40.14 38 LYS A C 2
ATOM 1368 O O . LYS A 1 38 ? 17.472 -1.907 38.963 1.00 1.31 38 LYS A O 2
ATOM 1387 N N . SER A 1 39 ? 18.566 -0.251 37.902 1.00 63.53 39 SER A N 2
ATOM 1388 C CA . SER A 1 39 ? 18.857 0.489 39.124 1.00 54.12 39 SER A CA 2
ATOM 1389 C C . SER A 1 39 ? 17.579 1.063 39.728 1.00 55.34 39 SER A C 2
ATOM 1390 O O . SER A 1 39 ? 17.456 1.188 40.946 1.00 14.52 39 SER A O 2
ATOM 1398 N N . PHE A 1 40 ? 16.629 1.411 38.866 1.00 52.25 40 PHE A N 2
ATOM 1399 C CA . PHE A 1 40 ? 15.360 1.973 39.312 1.00 14.41 40 PHE A CA 2
ATOM 1400 C C . PHE A 1 40 ? 14.575 0.957 40.137 1.00 53.24 40 PHE A C 2
ATOM 1401 O O . PHE A 1 40 ? 13.889 1.317 41.093 1.00 32.40 40 PHE A O 2
ATOM 1418 N N . GLN A 1 41 ? 14.681 -0.312 39.757 1.00 22.24 41 GLN A N 2
ATOM 1419 C CA . GLN A 1 41 ? 13.980 -1.380 40.461 1.00 65.34 41 GLN A CA 2
ATOM 1420 C C . GLN A 1 41 ? 14.574 -1.599 41.848 1.00 22.41 41 GLN A C 2
ATOM 1421 O O . GLN A 1 41 ? 13.850 -1.854 42.810 1.00 54.42 41 GLN A O 2
ATOM 1435 N N . GLN A 1 42 ? 15.896 -1.500 41.943 1.00 2.43 42 GLN A N 2
ATOM 1436 C CA . GLN A 1 42 ? 16.587 -1.688 43.214 1.00 75.33 42 GLN A CA 2
ATOM 1437 C C . GLN A 1 42 ? 16.264 -0.555 44.182 1.00 34.32 42 GLN A C 2
ATOM 1438 O O . GLN A 1 42 ? 16.229 -0.754 45.396 1.00 20.41 42 GLN A O 2
ATOM 1452 N N . ALA A 1 43 ? 16.028 0.634 43.637 1.00 63.40 43 ALA A N 2
ATOM 1453 C CA . ALA A 1 43 ? 15.707 1.798 44.453 1.00 74.03 43 ALA A CA 2
ATOM 1454 C C . ALA A 1 43 ? 14.241 1.786 44.873 1.00 32.21 43 ALA A C 2
ATOM 1455 O O . ALA A 1 43 ? 13.880 2.331 45.916 1.00 71.42 43 ALA A O 2
ATOM 1462 N N . ALA A 1 44 ? 13.400 1.162 44.054 1.00 25.43 44 ALA A N 2
ATOM 1463 C CA . ALA A 1 44 ? 11.974 1.078 44.342 1.00 21.34 44 ALA A CA 2
ATOM 1464 C C . ALA A 1 44 ? 11.728 0.511 45.736 1.00 31.44 44 ALA A C 2
ATOM 1465 O O . ALA A 1 44 ? 10.876 1.003 46.477 1.00 64.20 44 ALA A O 2
ATOM 1472 N N . LYS A 1 45 ? 12.478 -0.528 46.088 1.00 20.13 45 LYS A N 2
ATOM 1473 C CA . LYS A 1 45 ? 12.342 -1.163 47.394 1.00 44.11 45 LYS A CA 2
ATOM 1474 C C . LYS A 1 45 ? 12.515 -0.143 48.515 1.00 31.43 45 LYS A C 2
ATOM 1475 O O . LYS A 1 45 ? 11.826 -0.205 49.533 1.00 24.32 45 LYS A O 2
ATOM 1494 N N . GLU A 1 46 ? 13.437 0.794 48.320 1.00 10.11 46 GLU A N 2
ATOM 1495 C CA . GLU A 1 46 ? 13.698 1.827 49.316 1.00 60.12 46 GLU A CA 2
ATOM 1496 C C . GLU A 1 46 ? 12.629 2.915 49.264 1.00 21.24 46 GLU A C 2
ATOM 1497 O O . GLU A 1 46 ? 12.352 3.576 50.265 1.00 12.12 46 GLU A O 2
ATOM 1509 N N . PHE A 1 47 ? 12.032 3.095 48.091 1.00 65.24 47 PHE A N 2
ATOM 1510 C CA . PHE A 1 47 ? 10.995 4.103 47.907 1.00 1.00 47 PHE A CA 2
ATOM 1511 C C . PHE A 1 47 ? 9.828 3.862 48.860 1.00 52.12 47 PHE A C 2
ATOM 1512 O O . PHE A 1 47 ? 9.168 4.803 49.299 1.00 1.32 47 PHE A O 2
ATOM 1529 N N . GLU A 1 48 ? 9.580 2.594 49.173 1.00 14.34 48 GLU A N 2
ATOM 1530 C CA . GLU A 1 48 ? 8.491 2.230 50.073 1.00 61.44 48 GLU A CA 2
ATOM 1531 C C . GLU A 1 48 ? 8.584 3.007 51.383 1.00 70.15 48 GLU A C 2
ATOM 1532 O O . GLU A 1 48 ? 7.568 3.365 51.977 1.00 13.53 48 GLU A O 2
ATOM 1544 N N . SER A 1 49 ? 9.811 3.263 51.826 1.00 15.11 49 SER A N 2
ATOM 1545 C CA . SER A 1 49 ? 10.037 3.994 53.068 1.00 63.25 49 SER A CA 2
ATOM 1546 C C . SER A 1 49 ? 10.144 5.493 52.804 1.00 62.31 49 SER A C 2
ATOM 1547 O O . SER A 1 49 ? 9.836 6.309 53.671 1.00 13.22 49 SER A O 2
ATOM 1555 N N . GLU A 1 50 ? 10.584 5.846 51.600 1.00 73.41 50 GLU A N 2
ATOM 1556 C CA . GLU A 1 50 ? 10.732 7.246 51.222 1.00 44.10 50 GLU A CA 2
ATOM 1557 C C . GLU A 1 50 ? 9.410 7.993 51.370 1.00 31.12 50 GLU A C 2
ATOM 1558 O O . GLU A 1 50 ? 9.389 9.190 51.658 1.00 12.42 50 GLU A O 2
ATOM 1570 N N . LEU A 1 51 ? 8.308 7.278 51.171 1.00 42.03 51 LEU A N 2
ATOM 1571 C CA . LEU A 1 51 ? 6.980 7.872 51.281 1.00 23.13 51 LEU A CA 2
ATOM 1572 C C . LEU A 1 51 ? 6.745 8.423 52.684 1.00 4.10 51 LEU A C 2
ATOM 1573 O O . LEU A 1 51 ? 6.057 9.429 52.861 1.00 61.42 51 LEU A O 2
ATOM 1589 N N . LYS A 1 52 ? 7.324 7.759 53.679 1.00 15.44 52 LYS A N 2
ATOM 1590 C CA . LYS A 1 52 ? 7.181 8.184 55.067 1.00 20.30 52 LYS A CA 2
ATOM 1591 C C . LYS A 1 52 ? 8.312 9.126 55.467 1.00 61.31 52 LYS A C 2
ATOM 1592 O O . LYS A 1 52 ? 9.471 8.909 55.109 1.00 14.25 52 LYS A O 2
ATOM 1611 N N . THR A 1 53 ? 7.969 10.172 56.212 1.00 45.10 53 THR A N 2
ATOM 1612 C CA . THR A 1 53 ? 8.956 11.147 56.661 1.00 72.34 53 THR A CA 2
ATOM 1613 C C . THR A 1 53 ? 9.008 11.216 58.183 1.00 71.44 53 THR A C 2
ATOM 1614 O O . THR A 1 53 ? 9.972 11.719 58.759 1.00 44.41 53 THR A O 2
ATOM 1625 N N . ALA A 1 1 ? -2.151 -9.504 2.383 1.00 0.00 1 ALA A N 3
ATOM 1626 C CA . ALA A 1 1 ? -2.024 -10.928 2.097 1.00 71.14 1 ALA A CA 3
ATOM 1627 C C . ALA A 1 1 ? -1.664 -11.710 3.356 1.00 4.04 1 ALA A C 3
ATOM 1628 O O . ALA A 1 1 ? -1.173 -11.144 4.333 1.00 3.24 1 ALA A O 3
ATOM 1635 N N . LEU A 1 2 ? -1.910 -13.015 3.326 1.00 41.12 2 LEU A N 3
ATOM 1636 C CA . LEU A 1 2 ? -1.612 -13.877 4.464 1.00 41.53 2 LEU A CA 3
ATOM 1637 C C . LEU A 1 2 ? -0.889 -15.143 4.016 1.00 32.41 2 LEU A C 3
ATOM 1638 O O . LEU A 1 2 ? -0.492 -15.265 2.857 1.00 11.52 2 LEU A O 3
ATOM 1654 N N . PHE A 1 3 ? -0.723 -16.083 4.940 1.00 4.31 3 PHE A N 3
ATOM 1655 C CA . PHE A 1 3 ? -0.049 -17.340 4.640 1.00 32.51 3 PHE A CA 3
ATOM 1656 C C . PHE A 1 3 ? 1.387 -17.093 4.187 1.00 13.30 3 PHE A C 3
ATOM 1657 O O . PHE A 1 3 ? 1.964 -17.890 3.450 1.00 64.22 3 PHE A O 3
ATOM 1674 N N . GLY A 1 4 ? 1.959 -15.979 4.636 1.00 54.22 4 GLY A N 3
ATOM 1675 C CA . GLY A 1 4 ? 3.322 -15.645 4.268 1.00 13.11 4 GLY A CA 3
ATOM 1676 C C . GLY A 1 4 ? 3.500 -15.505 2.769 1.00 41.43 4 GLY A C 3
ATOM 1677 O O . GLY A 1 4 ? 4.546 -15.862 2.225 1.00 72.44 4 GLY A O 3
ATOM 1681 N N . LEU A 1 5 ? 2.477 -14.987 2.099 1.00 12.44 5 LEU A N 3
ATOM 1682 C CA . LEU A 1 5 ? 2.524 -14.803 0.652 1.00 41.21 5 LEU A CA 3
ATOM 1683 C C . LEU A 1 5 ? 3.071 -13.425 0.297 1.00 54.24 5 LEU A C 3
ATOM 1684 O O . LEU A 1 5 ? 3.407 -12.633 1.176 1.00 41.14 5 LEU A O 3
ATOM 1700 N N . GLY A 1 6 ? 3.156 -13.143 -1.000 1.00 71.43 6 GLY A N 3
ATOM 1701 C CA . GLY A 1 6 ? 3.660 -11.859 -1.450 1.00 40.11 6 GLY A CA 3
ATOM 1702 C C . GLY A 1 6 ? 5.168 -11.757 -1.336 1.00 21.12 6 GLY A C 3
ATOM 1703 O O . GLY A 1 6 ? 5.707 -11.613 -0.239 1.00 73.23 6 GLY A O 3
ATOM 1707 N N . VAL A 1 7 ? 5.852 -11.832 -2.474 1.00 13.41 7 VAL A N 3
ATOM 1708 C CA . VAL A 1 7 ? 7.307 -11.748 -2.498 1.00 32.32 7 VAL A CA 3
ATOM 1709 C C . VAL A 1 7 ? 7.786 -10.382 -2.017 1.00 71.34 7 VAL A C 3
ATOM 1710 O O . VAL A 1 7 ? 8.648 -10.270 -1.145 1.00 14.52 7 VAL A O 3
ATOM 1723 N N . PRO A 1 8 ? 7.216 -9.317 -2.599 1.00 35.11 8 PRO A N 3
ATOM 1724 C CA . PRO A 1 8 ? 7.568 -7.939 -2.246 1.00 63.31 8 PRO A CA 3
ATOM 1725 C C . PRO A 1 8 ? 7.087 -7.557 -0.850 1.00 41.22 8 PRO A C 3
ATOM 1726 O O . PRO A 1 8 ? 7.638 -6.654 -0.219 1.00 20.14 8 PRO A O 3
ATOM 1737 N N . GLU A 1 9 ? 6.058 -8.250 -0.374 1.00 32.43 9 GLU A N 3
ATOM 1738 C CA . GLU A 1 9 ? 5.503 -7.982 0.948 1.00 73.32 9 GLU A CA 3
ATOM 1739 C C . GLU A 1 9 ? 6.334 -8.659 2.034 1.00 24.34 9 GLU A C 3
ATOM 1740 O O . GLU A 1 9 ? 6.383 -8.195 3.175 1.00 74.01 9 GLU A O 3
ATOM 1752 N N . LEU A 1 10 ? 6.987 -9.757 1.672 1.00 3.12 10 LEU A N 3
ATOM 1753 C CA . LEU A 1 10 ? 7.818 -10.499 2.615 1.00 73.31 10 LEU A CA 3
ATOM 1754 C C . LEU A 1 10 ? 8.946 -9.626 3.152 1.00 31.43 10 LEU A C 3
ATOM 1755 O O . LEU A 1 10 ? 9.442 -9.844 4.257 1.00 55.12 10 LEU A O 3
ATOM 1771 N N . ALA A 1 11 ? 9.346 -8.634 2.363 1.00 33.11 11 ALA A N 3
ATOM 1772 C CA . ALA A 1 11 ? 10.414 -7.724 2.760 1.00 44.51 11 ALA A CA 3
ATOM 1773 C C . ALA A 1 11 ? 9.897 -6.657 3.718 1.00 1.31 11 ALA A C 3
ATOM 1774 O O . ALA A 1 11 ? 10.638 -6.154 4.563 1.00 70.13 11 ALA A O 3
ATOM 1781 N N . VAL A 1 12 ? 8.620 -6.314 3.582 1.00 2.21 12 VAL A N 3
ATOM 1782 C CA . VAL A 1 12 ? 8.004 -5.306 4.437 1.00 14.22 12 VAL A CA 3
ATOM 1783 C C . VAL A 1 12 ? 7.573 -5.905 5.771 1.00 4.14 12 VAL A C 3
ATOM 1784 O O . VAL A 1 12 ? 7.893 -5.372 6.834 1.00 35.15 12 VAL A O 3
ATOM 1797 N N . ILE A 1 13 ? 6.848 -7.016 5.709 1.00 51.23 13 ILE A N 3
ATOM 1798 C CA . ILE A 1 13 ? 6.376 -7.689 6.912 1.00 5.22 13 ILE A CA 3
ATOM 1799 C C . ILE A 1 13 ? 7.539 -8.063 7.825 1.00 51.34 13 ILE A C 3
ATOM 1800 O O . ILE A 1 13 ? 7.373 -8.193 9.037 1.00 5.22 13 ILE A O 3
ATOM 1816 N N . ALA A 1 14 ? 8.716 -8.235 7.233 1.00 34.54 14 ALA A N 3
ATOM 1817 C CA . ALA A 1 14 ? 9.908 -8.590 7.993 1.00 15.31 14 ALA A CA 3
ATOM 1818 C C . ALA A 1 14 ? 10.141 -7.612 9.140 1.00 3.42 14 ALA A C 3
ATOM 1819 O O . ALA A 1 14 ? 10.174 -8.003 10.305 1.00 13.20 14 ALA A O 3
ATOM 1826 N N . GLY A 1 15 ? 10.302 -6.336 8.800 1.00 74.35 15 GLY A N 3
ATOM 1827 C CA . GLY A 1 15 ? 10.530 -5.322 9.813 1.00 24.21 15 GLY A CA 3
ATOM 1828 C C . GLY A 1 15 ? 9.401 -5.247 10.822 1.00 43.41 15 GLY A C 3
ATOM 1829 O O . GLY A 1 15 ? 9.605 -4.828 11.962 1.00 75.41 15 GLY A O 3
ATOM 1833 N N . VAL A 1 16 ? 8.206 -5.651 10.402 1.00 24.02 16 VAL A N 3
ATOM 1834 C CA . VAL A 1 16 ? 7.040 -5.626 11.278 1.00 62.21 16 VAL A CA 3
ATOM 1835 C C . VAL A 1 16 ? 7.064 -6.795 12.257 1.00 63.30 16 VAL A C 3
ATOM 1836 O O . VAL A 1 16 ? 6.584 -6.682 13.385 1.00 64.51 16 VAL A O 3
ATOM 1849 N N . ALA A 1 17 ? 7.624 -7.916 11.818 1.00 70.15 17 ALA A N 3
ATOM 1850 C CA . ALA A 1 17 ? 7.713 -9.105 12.656 1.00 72.33 17 ALA A CA 3
ATOM 1851 C C . ALA A 1 17 ? 8.915 -9.030 13.590 1.00 34.11 17 ALA A C 3
ATOM 1852 O O . ALA A 1 17 ? 8.927 -9.651 14.653 1.00 5.22 17 ALA A O 3
ATOM 1859 N N . ALA A 1 18 ? 9.925 -8.267 13.187 1.00 32.11 18 ALA A N 3
ATOM 1860 C CA . ALA A 1 18 ? 11.132 -8.110 13.989 1.00 50.23 18 ALA A CA 3
ATOM 1861 C C . ALA A 1 18 ? 10.847 -7.321 15.261 1.00 12.21 18 ALA A C 3
ATOM 1862 O O . ALA A 1 18 ? 11.484 -7.534 16.293 1.00 73.14 18 ALA A O 3
ATOM 1869 N N . LEU A 1 19 ? 9.885 -6.407 15.182 1.00 50.23 19 LEU A N 3
ATOM 1870 C CA . LEU A 1 19 ? 9.515 -5.584 16.329 1.00 53.45 19 LEU A CA 3
ATOM 1871 C C . LEU A 1 19 ? 8.740 -6.401 17.358 1.00 71.02 19 LEU A C 3
ATOM 1872 O O . LEU A 1 19 ? 8.755 -6.093 18.550 1.00 71.01 19 LEU A O 3
ATOM 1888 N N . LEU A 1 20 ? 8.065 -7.444 16.890 1.00 74.33 20 LEU A N 3
ATOM 1889 C CA . LEU A 1 20 ? 7.284 -8.308 17.770 1.00 44.01 20 LEU A CA 3
ATOM 1890 C C . LEU A 1 20 ? 8.131 -9.466 18.286 1.00 74.41 20 LEU A C 3
ATOM 1891 O O . LEU A 1 20 ? 8.095 -9.794 19.472 1.00 12.53 20 LEU A O 3
ATOM 1907 N N . PHE A 1 21 ? 8.893 -10.082 17.388 1.00 30.01 21 PHE A N 3
ATOM 1908 C CA . PHE A 1 21 ? 9.751 -11.204 17.754 1.00 72.03 21 PHE A CA 3
ATOM 1909 C C . PHE A 1 21 ? 10.943 -10.730 18.579 1.00 71.20 21 PHE A C 3
ATOM 1910 O O . PHE A 1 21 ? 11.368 -11.402 19.517 1.00 34.01 21 PHE A O 3
ATOM 1927 N N . GLY A 1 22 ? 11.480 -9.568 18.220 1.00 52.12 22 GLY A N 3
ATOM 1928 C CA . GLY A 1 22 ? 12.618 -9.024 18.936 1.00 72.22 22 GLY A CA 3
ATOM 1929 C C . GLY A 1 22 ? 13.868 -9.865 18.765 1.00 45.33 22 GLY A C 3
ATOM 1930 O O . GLY A 1 22 ? 14.281 -10.593 19.668 1.00 34.53 22 GLY A O 3
ATOM 1934 N N . PRO A 1 23 ? 14.489 -9.773 17.580 1.00 73.43 23 PRO A N 3
ATOM 1935 C CA . PRO A 1 23 ? 15.707 -10.525 17.265 1.00 5.41 23 PRO A CA 3
ATOM 1936 C C . PRO A 1 23 ? 16.916 -10.028 18.048 1.00 62.53 23 PRO A C 3
ATOM 1937 O O . PRO A 1 23 ? 16.789 -9.186 18.938 1.00 13.23 23 PRO A O 3
ATOM 1948 N N . LYS A 1 24 ? 18.090 -10.552 17.713 1.00 64.05 24 LYS A N 3
ATOM 1949 C CA . LYS A 1 24 ? 19.324 -10.160 18.384 1.00 51.32 24 LYS A CA 3
ATOM 1950 C C . LYS A 1 24 ? 19.868 -8.858 17.804 1.00 64.25 24 LYS A C 3
ATOM 1951 O O . LYS A 1 24 ? 19.933 -7.839 18.492 1.00 14.11 24 LYS A O 3
ATOM 1970 N N . LYS A 1 25 ? 20.258 -8.898 16.535 1.00 34.24 25 LYS A N 3
ATOM 1971 C CA . LYS A 1 25 ? 20.794 -7.722 15.861 1.00 22.13 25 LYS A CA 3
ATOM 1972 C C . LYS A 1 25 ? 20.008 -7.418 14.589 1.00 64.43 25 LYS A C 3
ATOM 1973 O O . LYS A 1 25 ? 20.558 -6.894 13.619 1.00 74.12 25 LYS A O 3
ATOM 1992 N N . LEU A 1 26 ? 18.722 -7.748 14.602 1.00 20.45 26 LEU A N 3
ATOM 1993 C CA . LEU A 1 26 ? 17.860 -7.508 13.449 1.00 50.42 26 LEU A CA 3
ATOM 1994 C C . LEU A 1 26 ? 18.475 -8.090 12.179 1.00 44.35 26 LEU A C 3
ATOM 1995 O O . LEU A 1 26 ? 18.967 -7.368 11.311 1.00 21.33 26 LEU A O 3
ATOM 2011 N N . PRO A 1 27 ? 18.444 -9.426 12.066 1.00 51.02 27 PRO A N 3
ATOM 2012 C CA . PRO A 1 27 ? 18.990 -10.134 10.903 1.00 24.54 27 PRO A CA 3
ATOM 2013 C C . PRO A 1 27 ? 18.161 -9.909 9.644 1.00 62.42 27 PRO A C 3
ATOM 2014 O O . PRO A 1 27 ? 18.618 -10.176 8.533 1.00 31.20 27 PRO A O 3
ATOM 2025 N N . GLU A 1 28 ? 16.939 -9.417 9.825 1.00 5.12 28 GLU A N 3
ATOM 2026 C CA . GLU A 1 28 ? 16.046 -9.157 8.703 1.00 14.04 28 GLU A CA 3
ATOM 2027 C C . GLU A 1 28 ? 16.735 -8.295 7.649 1.00 63.35 28 GLU A C 3
ATOM 2028 O O . GLU A 1 28 ? 16.463 -8.422 6.454 1.00 62.40 28 GLU A O 3
ATOM 2040 N N . ILE A 1 29 ? 17.626 -7.419 8.099 1.00 30.32 29 ILE A N 3
ATOM 2041 C CA . ILE A 1 29 ? 18.354 -6.537 7.196 1.00 22.33 29 ILE A CA 3
ATOM 2042 C C . ILE A 1 29 ? 19.124 -7.335 6.150 1.00 73.41 29 ILE A C 3
ATOM 2043 O O . ILE A 1 29 ? 19.335 -6.871 5.030 1.00 34.24 29 ILE A O 3
ATOM 2059 N N . GLY A 1 30 ? 19.542 -8.541 6.523 1.00 23.42 30 GLY A N 3
ATOM 2060 C CA . GLY A 1 30 ? 20.284 -9.386 5.605 1.00 43.35 30 GLY A CA 3
ATOM 2061 C C . GLY A 1 30 ? 19.397 -10.006 4.543 1.00 1.54 30 GLY A C 3
ATOM 2062 O O . GLY A 1 30 ? 19.874 -10.402 3.479 1.00 51.14 30 GLY A O 3
ATOM 2066 N N . LYS A 1 31 ? 18.103 -10.093 4.832 1.00 11.23 31 LYS A N 3
ATOM 2067 C CA . LYS A 1 31 ? 17.147 -10.669 3.894 1.00 10.11 31 LYS A CA 3
ATOM 2068 C C . LYS A 1 31 ? 16.808 -9.680 2.784 1.00 75.34 31 LYS A C 3
ATOM 2069 O O . LYS A 1 31 ? 16.678 -10.059 1.621 1.00 10.11 31 LYS A O 3
ATOM 2088 N N . SER A 1 32 ? 16.669 -8.410 3.151 1.00 34.12 32 SER A N 3
ATOM 2089 C CA . SER A 1 32 ? 16.344 -7.366 2.187 1.00 13.02 32 SER A CA 3
ATOM 2090 C C . SER A 1 32 ? 17.511 -7.126 1.233 1.00 55.13 32 SER A C 3
ATOM 2091 O O . SER A 1 32 ? 17.335 -7.106 0.014 1.00 14.11 32 SER A O 3
ATOM 2099 N N . ILE A 1 33 ? 18.700 -6.944 1.796 1.00 60.22 33 ILE A N 3
ATOM 2100 C CA . ILE A 1 33 ? 19.895 -6.706 0.997 1.00 22.32 33 ILE A CA 3
ATOM 2101 C C . ILE A 1 33 ? 20.400 -7.998 0.365 1.00 13.53 33 ILE A C 3
ATOM 2102 O O . ILE A 1 33 ? 20.969 -7.987 -0.726 1.00 54.43 33 ILE A O 3
ATOM 2118 N N . GLY A 1 34 ? 20.186 -9.113 1.057 1.00 12.41 34 GLY A N 3
ATOM 2119 C CA . GLY A 1 34 ? 20.623 -10.399 0.548 1.00 10.43 34 GLY A CA 3
ATOM 2120 C C . GLY A 1 34 ? 20.149 -10.652 -0.869 1.00 24.01 34 GLY A C 3
ATOM 2121 O O . GLY A 1 34 ? 20.940 -11.010 -1.743 1.00 32.22 34 GLY A O 3
ATOM 2125 N N . LYS A 1 35 ? 18.854 -10.469 -1.100 1.00 13.32 35 LYS A N 3
ATOM 2126 C CA . LYS A 1 35 ? 18.273 -10.681 -2.421 1.00 23.23 35 LYS A CA 3
ATOM 2127 C C . LYS A 1 35 ? 18.961 -9.805 -3.463 1.00 21.21 35 LYS A C 3
ATOM 2128 O O . LYS A 1 35 ? 18.923 -10.098 -4.659 1.00 34.14 35 LYS A O 3
ATOM 2147 N N . THR A 1 36 ? 19.588 -8.727 -3.003 1.00 34.11 36 THR A N 3
ATOM 2148 C CA . THR A 1 36 ? 20.284 -7.808 -3.895 1.00 3.41 36 THR A CA 3
ATOM 2149 C C . THR A 1 36 ? 21.739 -8.220 -4.083 1.00 14.51 36 THR A C 3
ATOM 2150 O O . THR A 1 36 ? 22.169 -8.528 -5.195 1.00 71.23 36 THR A O 3
ATOM 2161 N N . VAL A 1 37 ? 22.495 -8.224 -2.990 1.00 63.42 37 VAL A N 3
ATOM 2162 C CA . VAL A 1 37 ? 23.902 -8.601 -3.035 1.00 73.44 37 VAL A CA 3
ATOM 2163 C C . VAL A 1 37 ? 24.082 -9.985 -3.646 1.00 50.41 37 VAL A C 3
ATOM 2164 O O . VAL A 1 37 ? 25.017 -10.222 -4.412 1.00 33.20 37 VAL A O 3
ATOM 2177 N N . LYS A 1 38 ? 23.179 -10.900 -3.303 1.00 60.12 38 LYS A N 3
ATOM 2178 C CA . LYS A 1 38 ? 23.235 -12.262 -3.819 1.00 15.02 38 LYS A CA 3
ATOM 2179 C C .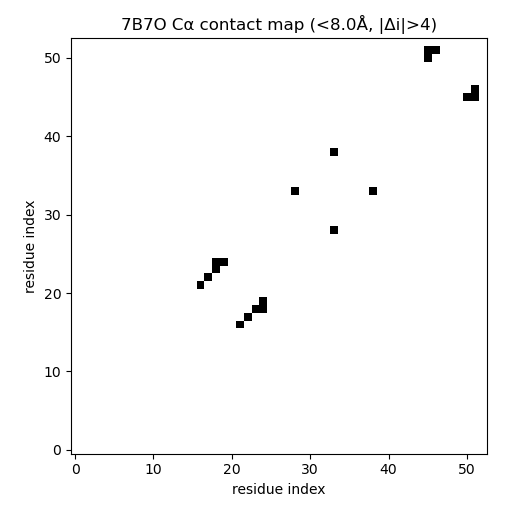 LYS A 1 38 ? 22.800 -12.308 -5.281 1.00 40.14 38 LYS A C 3
ATOM 2180 O O . LYS A 1 38 ? 23.144 -13.238 -6.011 1.00 1.31 38 LYS A O 3
ATOM 2199 N N . SER A 1 39 ? 22.044 -11.299 -5.700 1.00 63.53 39 SER A N 3
ATOM 2200 C CA . SER A 1 39 ? 21.559 -11.227 -7.074 1.00 54.12 39 SER A CA 3
ATOM 2201 C C . SER A 1 39 ? 22.666 -10.761 -8.016 1.00 55.34 39 SER A C 3
ATOM 2202 O O . SER A 1 39 ? 22.681 -11.112 -9.196 1.00 14.52 39 SER A O 3
ATOM 2210 N N . PHE A 1 40 ? 23.592 -9.970 -7.485 1.00 52.25 40 PHE A N 3
ATOM 2211 C CA . PHE A 1 40 ? 24.702 -9.453 -8.277 1.00 14.41 40 PHE A CA 3
ATOM 2212 C C . PHE A 1 40 ? 25.862 -10.446 -8.299 1.00 53.24 40 PHE A C 3
ATOM 2213 O O . PHE A 1 40 ? 26.657 -10.465 -9.237 1.00 32.40 40 PHE A O 3
ATOM 2230 N N . GLN A 1 41 ? 25.949 -11.267 -7.257 1.00 22.24 41 GLN A N 3
ATOM 2231 C CA . GLN A 1 41 ? 27.012 -12.260 -7.156 1.00 65.34 41 GLN A CA 3
ATOM 2232 C C . GLN A 1 41 ? 27.068 -13.127 -8.410 1.00 22.41 41 GLN A C 3
ATOM 2233 O O . GLN A 1 41 ? 28.144 -13.542 -8.840 1.00 54.42 41 GLN A O 3
ATOM 2247 N N . GLN A 1 42 ? 25.903 -13.396 -8.989 1.00 2.43 42 GLN A N 3
ATOM 2248 C CA . GLN A 1 42 ? 25.821 -14.214 -10.193 1.00 75.33 42 GLN A CA 3
ATOM 2249 C C . GLN A 1 42 ? 26.714 -13.654 -11.295 1.00 34.32 42 GLN A C 3
ATOM 2250 O O . GLN A 1 42 ? 27.261 -14.403 -12.106 1.00 20.41 42 GLN A O 3
ATOM 2264 N N . ALA A 1 43 ? 26.858 -12.333 -11.319 1.00 63.40 43 ALA A N 3
ATOM 2265 C CA . ALA A 1 43 ? 27.687 -11.673 -12.319 1.00 74.03 43 ALA A CA 3
ATOM 2266 C C . ALA A 1 43 ? 29.128 -11.542 -11.839 1.00 32.21 43 ALA A C 3
ATOM 2267 O O . ALA A 1 43 ? 30.069 -11.821 -12.583 1.00 71.42 43 ALA A O 3
ATOM 2274 N N . ALA A 1 44 ? 29.295 -11.115 -10.592 1.00 25.43 44 ALA A N 3
ATOM 2275 C CA . ALA A 1 44 ? 30.622 -10.948 -10.012 1.00 21.34 44 ALA A CA 3
ATOM 2276 C C . ALA A 1 44 ? 31.402 -1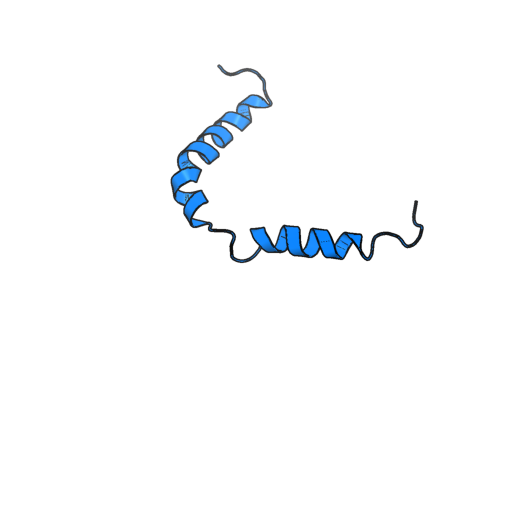2.258 -10.039 1.00 31.44 44 ALA A C 3
ATOM 2277 O O . ALA A 1 44 ? 32.630 -12.261 -10.113 1.00 64.20 44 ALA A O 3
ATOM 2284 N N . LYS A 1 45 ? 30.680 -13.372 -9.976 1.00 20.13 45 LYS A N 3
ATOM 2285 C CA . LYS A 1 45 ? 31.301 -14.691 -9.993 1.00 44.11 45 LYS A CA 3
ATOM 2286 C C . LYS A 1 45 ? 31.967 -14.961 -11.339 1.00 31.43 45 LYS A C 3
ATOM 2287 O O . LYS A 1 45 ? 32.950 -15.696 -11.418 1.00 24.32 45 LYS A O 3
ATOM 2306 N N . GLU A 1 46 ? 31.426 -14.359 -12.394 1.00 10.11 46 GLU A N 3
ATOM 2307 C CA . GLU A 1 46 ? 31.969 -14.535 -13.735 1.00 60.12 46 GLU A CA 3
ATOM 2308 C C . GLU A 1 46 ? 33.109 -13.554 -13.993 1.00 21.24 46 GLU A C 3
ATOM 2309 O O . GLU A 1 46 ? 33.998 -13.818 -14.803 1.00 12.12 46 GLU A O 3
ATOM 2321 N N . PHE A 1 47 ? 33.076 -12.421 -13.299 1.00 65.24 47 PHE A N 3
ATOM 2322 C CA . PHE A 1 47 ? 34.105 -11.400 -13.454 1.00 1.00 47 PHE A CA 3
ATOM 2323 C C . PHE A 1 47 ? 35.497 -12.001 -13.287 1.00 52.12 47 PHE A C 3
ATOM 2324 O O . PHE A 1 47 ? 36.463 -11.530 -13.887 1.00 1.32 47 PHE A O 3
ATOM 2341 N N . GLU A 1 48 ? 35.591 -13.042 -12.467 1.00 14.34 48 GLU A N 3
ATOM 2342 C CA . GLU A 1 48 ? 36.866 -13.707 -12.220 1.00 61.44 48 GLU A CA 3
ATOM 2343 C C . GLU A 1 48 ? 37.529 -14.116 -13.531 1.00 70.15 48 GLU A C 3
ATOM 2344 O O . GLU A 1 48 ? 38.756 -14.167 -13.629 1.00 13.53 48 GLU A O 3
ATOM 2356 N N . SER A 1 49 ? 36.711 -14.406 -14.537 1.00 15.11 49 SER A N 3
ATOM 2357 C CA . SER A 1 49 ? 37.217 -14.814 -15.842 1.00 63.25 49 SER A CA 3
ATOM 2358 C C . SER A 1 49 ? 37.519 -13.597 -16.713 1.00 62.31 49 SER A C 3
ATOM 2359 O O . SER A 1 49 ? 38.420 -13.630 -17.551 1.00 13.22 49 SER A O 3
ATOM 2367 N N . GLU A 1 50 ? 36.758 -12.527 -16.507 1.00 73.41 50 GLU A N 3
ATOM 2368 C CA . GLU A 1 50 ? 36.944 -11.301 -17.273 1.00 44.10 50 GLU A CA 3
ATOM 2369 C C . GLU A 1 50 ? 38.348 -10.740 -17.071 1.00 31.12 50 GLU A C 3
ATOM 2370 O O . GLU A 1 50 ? 39.160 -10.720 -17.998 1.00 12.42 50 GLU A O 3
ATOM 2382 N N . LEU A 1 51 ? 38.628 -10.285 -15.855 1.00 42.03 51 LEU A N 3
ATOM 2383 C CA . LEU A 1 51 ? 39.935 -9.722 -15.530 1.00 23.13 51 LEU A CA 3
ATOM 2384 C C . LEU A 1 51 ? 40.167 -9.721 -14.023 1.00 4.10 51 LEU A C 3
ATOM 2385 O O . LEU A 1 51 ? 40.930 -8.906 -13.503 1.00 61.42 51 LEU A O 3
ATOM 2401 N N . LYS A 1 52 ? 39.505 -10.639 -13.326 1.00 15.44 52 LYS A N 3
ATOM 2402 C CA . LYS A 1 52 ? 39.641 -10.746 -11.879 1.00 20.30 52 LYS A CA 3
ATOM 2403 C C . LYS A 1 52 ? 39.340 -9.413 -11.204 1.00 61.31 52 LYS A C 3
ATOM 2404 O O . LYS A 1 52 ? 40.175 -8.867 -10.482 1.00 14.25 52 LYS A O 3
ATOM 2423 N N . THR A 1 53 ? 38.139 -8.893 -11.440 1.00 45.10 53 THR A N 3
ATOM 2424 C CA . THR A 1 53 ? 37.727 -7.623 -10.855 1.00 72.34 53 THR A CA 3
ATOM 2425 C C . THR A 1 53 ? 38.615 -6.482 -11.337 1.00 71.44 53 THR A C 3
ATOM 2426 O O . THR A 1 53 ? 38.556 -6.086 -12.501 1.00 44.41 53 THR A O 3
ATOM 2437 N N . ALA A 1 1 ? 11.986 -24.122 -0.499 1.00 0.00 1 ALA A N 4
ATOM 2438 C CA . ALA A 1 1 ? 12.356 -22.714 -0.562 1.00 71.14 1 ALA A CA 4
ATOM 2439 C C . ALA A 1 1 ? 11.145 -21.818 -0.321 1.00 4.04 1 ALA A C 4
ATOM 2440 O O . ALA A 1 1 ? 11.071 -21.115 0.689 1.00 3.24 1 ALA A O 4
ATOM 2447 N N . LEU A 1 2 ? 10.200 -21.846 -1.252 1.00 41.12 2 LEU A N 4
ATOM 2448 C CA . LEU A 1 2 ? 8.992 -21.036 -1.142 1.00 41.53 2 LEU A CA 4
ATOM 2449 C C . LEU A 1 2 ? 8.044 -21.610 -0.094 1.00 32.41 2 LEU A C 4
ATOM 2450 O O . LEU A 1 2 ? 8.058 -22.812 0.179 1.00 11.52 2 LEU A O 4
ATOM 2466 N N . PHE A 1 3 ? 7.219 -20.746 0.489 1.00 4.31 3 PHE A N 4
ATOM 2467 C CA . PHE A 1 3 ? 6.262 -21.169 1.505 1.00 32.51 3 PHE A CA 4
ATOM 2468 C C . PHE A 1 3 ? 4.941 -20.420 1.353 1.00 13.30 3 PHE A C 4
ATOM 2469 O O . PHE A 1 3 ? 4.261 -20.133 2.337 1.00 64.22 3 PHE A O 4
ATOM 2486 N N . GLY A 1 4 ? 4.585 -20.107 0.111 1.00 54.22 4 GLY A N 4
ATOM 2487 C CA . GLY A 1 4 ? 3.348 -19.394 -0.148 1.00 13.11 4 GLY A CA 4
ATOM 2488 C C . GLY A 1 4 ? 3.280 -18.066 0.580 1.00 41.43 4 GLY A C 4
ATOM 2489 O O . GLY A 1 4 ? 2.292 -17.766 1.252 1.00 72.44 4 GLY A O 4
ATOM 2493 N N . LEU A 1 5 ? 4.334 -17.267 0.449 1.00 12.44 5 LEU A N 4
ATOM 2494 C CA . LEU A 1 5 ? 4.392 -15.963 1.102 1.00 41.21 5 LEU A CA 4
ATOM 2495 C C . LEU A 1 5 ? 4.749 -14.869 0.101 1.00 54.24 5 LEU A C 4
ATOM 2496 O O . LEU A 1 5 ? 5.575 -15.072 -0.789 1.00 41.14 5 LEU A O 4
ATOM 2512 N N . GLY A 1 6 ? 4.122 -13.706 0.254 1.00 71.43 6 GLY A N 4
ATOM 2513 C CA . GLY A 1 6 ? 4.389 -12.596 -0.642 1.00 40.11 6 GLY A CA 4
ATOM 2514 C C . GLY A 1 6 ? 5.867 -12.282 -0.752 1.00 21.12 6 GLY A C 4
ATOM 2515 O O . GLY A 1 6 ? 6.493 -11.854 0.218 1.00 73.23 6 GLY A O 4
ATOM 2519 N N . VAL A 1 7 ? 6.430 -12.497 -1.938 1.00 13.41 7 VAL A N 4
ATOM 2520 C CA . VAL A 1 7 ? 7.845 -12.234 -2.170 1.00 32.32 7 VAL A CA 4
ATOM 2521 C C . VAL A 1 7 ? 8.217 -10.817 -1.751 1.00 71.34 7 VAL A C 4
ATOM 2522 O O . VAL A 1 7 ? 9.094 -10.600 -0.914 1.00 14.52 7 VAL A O 4
ATOM 2535 N N . PRO A 1 8 ? 7.536 -9.826 -2.345 1.00 35.11 8 PRO A N 4
ATOM 2536 C CA . PRO A 1 8 ? 7.776 -8.411 -2.048 1.00 63.31 8 PRO A CA 4
ATOM 2537 C C . PRO A 1 8 ? 7.310 -8.024 -0.649 1.00 41.22 8 PRO A C 4
ATOM 2538 O O . PRO A 1 8 ? 8.023 -7.340 0.085 1.00 20.14 8 PRO A O 4
ATOM 2549 N N . GLU A 1 9 ? 6.111 -8.469 -0.286 1.00 32.43 9 GLU A N 4
ATOM 2550 C CA . GLU A 1 9 ? 5.551 -8.168 1.027 1.00 73.32 9 GLU A CA 4
ATOM 2551 C C . GLU A 1 9 ? 6.472 -8.666 2.138 1.00 24.34 9 GLU A C 4
ATOM 2552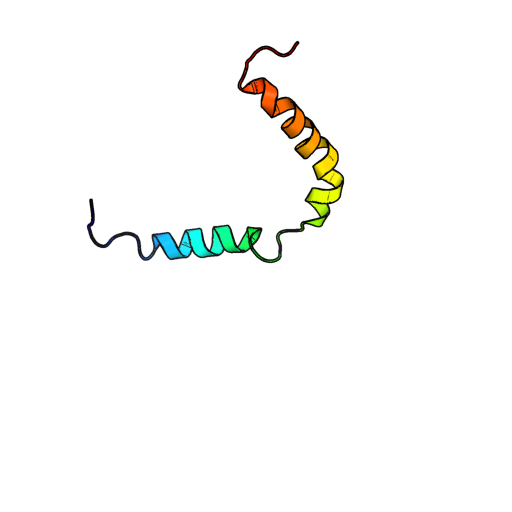 O O . GLU A 1 9 ? 6.467 -8.132 3.248 1.00 74.01 9 GLU A O 4
ATOM 2564 N N . LEU A 1 10 ? 7.259 -9.691 1.831 1.00 3.12 10 LEU A N 4
ATOM 2565 C CA . LEU A 1 10 ? 8.185 -10.262 2.803 1.00 73.31 10 LEU A CA 4
ATOM 2566 C C . LEU A 1 10 ? 9.128 -9.194 3.349 1.00 31.43 10 LEU A C 4
ATOM 2567 O O . LEU A 1 10 ? 9.463 -9.194 4.532 1.00 55.12 10 LEU A O 4
ATOM 2583 N N . ALA A 1 11 ? 9.552 -8.284 2.477 1.00 33.11 11 ALA A N 4
ATOM 2584 C CA . ALA A 1 11 ? 10.453 -7.209 2.872 1.00 44.51 11 ALA A CA 4
ATOM 2585 C C . ALA A 1 11 ? 9.817 -6.325 3.941 1.00 1.31 11 ALA A C 4
ATOM 2586 O O . ALA A 1 11 ? 10.501 -5.823 4.833 1.00 70.13 11 ALA A O 4
ATOM 2593 N N . VAL A 1 12 ? 8.504 -6.139 3.844 1.00 2.21 12 VAL A N 4
ATOM 2594 C CA . VAL A 1 12 ? 7.776 -5.316 4.802 1.00 14.22 12 VAL A CA 4
ATOM 2595 C C . VAL A 1 12 ? 7.563 -6.060 6.116 1.00 4.14 12 VAL A C 4
ATOM 2596 O O . VAL A 1 12 ? 8.010 -5.614 7.172 1.00 35.15 12 VAL A O 4
ATOM 2609 N N . ILE A 1 13 ? 6.877 -7.196 6.041 1.00 51.23 13 ILE A N 4
ATOM 2610 C CA . ILE A 1 13 ? 6.606 -8.003 7.224 1.00 5.22 13 ILE A CA 4
ATOM 2611 C C . ILE A 1 13 ? 7.899 -8.382 7.939 1.00 51.34 13 ILE A C 4
ATOM 2612 O O . ILE A 1 13 ? 7.903 -8.631 9.144 1.00 5.22 13 ILE A O 4
ATOM 2628 N N . ALA A 1 14 ? 8.995 -8.419 7.189 1.00 34.54 14 ALA A N 4
ATOM 2629 C CA . ALA A 1 14 ? 10.294 -8.763 7.752 1.00 15.31 14 ALA A CA 4
ATOM 2630 C C . ALA A 1 14 ? 10.613 -7.897 8.965 1.00 3.42 14 ALA A C 4
ATOM 2631 O O . ALA A 1 14 ? 10.857 -8.408 10.058 1.00 13.20 14 ALA A O 4
ATOM 2638 N N . GLY A 1 15 ? 10.610 -6.583 8.766 1.00 74.35 15 GLY A N 4
ATOM 2639 C CA . GLY A 1 15 ? 10.902 -5.667 9.855 1.00 24.21 15 GLY A CA 4
ATOM 2640 C C . GLY A 1 15 ? 9.710 -5.453 10.766 1.00 43.41 15 GLY A C 4
ATOM 2641 O O . GLY A 1 15 ? 9.865 -5.298 11.977 1.00 75.41 15 GLY A O 4
ATOM 2645 N N . VAL A 1 16 ? 8.515 -5.441 10.184 1.00 24.02 16 VAL A N 4
ATOM 2646 C CA . VAL A 1 16 ? 7.292 -5.242 10.951 1.00 62.21 16 VAL A CA 4
ATOM 2647 C C . VAL A 1 16 ? 7.131 -6.321 12.016 1.00 63.30 16 VAL A C 4
ATOM 2648 O O . VAL A 1 16 ? 6.884 -6.022 13.184 1.00 64.51 16 VAL A O 4
ATOM 2661 N N . ALA A 1 17 ? 7.272 -7.576 11.605 1.00 70.15 17 ALA A N 4
ATOM 2662 C CA . ALA A 1 17 ? 7.144 -8.701 12.525 1.00 72.33 17 ALA A CA 4
ATOM 2663 C C . ALA A 1 17 ? 8.367 -8.810 13.429 1.00 34.11 17 ALA A C 4
ATOM 2664 O O . ALA A 1 17 ? 8.284 -9.333 14.541 1.00 5.22 17 ALA A O 4
ATOM 2671 N N . ALA A 1 18 ? 9.502 -8.316 12.947 1.00 32.11 18 ALA A N 4
ATOM 2672 C CA . ALA A 1 18 ? 10.742 -8.358 13.713 1.00 50.23 18 ALA A CA 4
ATOM 2673 C C . ALA A 1 18 ? 10.727 -7.326 14.835 1.00 12.21 18 ALA A C 4
ATOM 2674 O O . ALA A 1 18 ? 11.426 -7.475 15.839 1.00 73.14 18 ALA A O 4
ATOM 2681 N N . LEU A 1 19 ? 9.929 -6.279 14.660 1.00 50.23 19 LEU A N 4
ATOM 2682 C CA . LEU A 1 19 ? 9.825 -5.221 15.658 1.00 53.45 19 LEU A CA 4
ATOM 2683 C C . LEU A 1 19 ? 9.110 -5.720 16.910 1.00 71.02 19 LEU A C 4
ATOM 2684 O O . LEU A 1 19 ? 9.470 -5.358 18.030 1.00 71.01 19 LEU A O 4
ATOM 2700 N N . LEU A 1 20 ? 8.097 -6.557 16.711 1.00 74.33 20 LEU A N 4
ATOM 2701 C CA . LEU A 1 20 ? 7.333 -7.110 17.824 1.00 44.01 20 LEU A CA 4
ATOM 2702 C C . LEU A 1 20 ? 7.935 -8.430 18.295 1.00 74.41 20 LEU A C 4
ATOM 2703 O O . LEU A 1 20 ? 8.018 -8.693 19.495 1.00 12.53 20 LEU A O 4
ATOM 2719 N N . PHE A 1 21 ? 8.354 -9.257 17.343 1.00 30.01 21 PHE A N 4
ATOM 2720 C CA . PHE A 1 21 ? 8.950 -10.550 17.660 1.00 72.03 21 PHE A CA 4
ATOM 2721 C C . PHE A 1 21 ? 10.352 -10.376 18.237 1.00 71.20 21 PHE A C 4
ATOM 2722 O O . PHE A 1 21 ? 10.836 -11.223 18.986 1.00 34.01 21 PHE A O 4
ATOM 2739 N N . GLY A 1 22 ? 10.998 -9.269 17.883 1.00 52.12 22 GLY A N 4
ATOM 2740 C CA . GLY A 1 22 ? 12.338 -9.003 18.374 1.00 72.22 22 GLY A CA 4
ATOM 2741 C C . GLY A 1 22 ? 12.391 -7.798 19.291 1.00 45.33 22 GLY A C 4
ATOM 2742 O O . GLY A 1 22 ? 11.407 -7.439 19.938 1.00 34.53 22 GLY A O 4
ATOM 2746 N N . PRO A 1 23 ? 13.564 -7.151 19.357 1.00 73.43 23 PRO A N 4
ATOM 2747 C CA . PRO A 1 23 ? 13.770 -5.969 20.200 1.00 5.41 23 PRO A CA 4
ATOM 2748 C C . PRO A 1 23 ? 13.015 -4.749 19.683 1.00 62.53 23 PRO A C 4
ATOM 2749 O O . PRO A 1 23 ? 12.205 -4.852 18.761 1.00 13.23 23 PRO A O 4
ATOM 2760 N N . LYS A 1 24 ? 13.283 -3.595 20.283 1.00 64.05 24 LYS A N 4
ATOM 2761 C CA . LYS A 1 24 ? 12.631 -2.354 19.883 1.00 51.32 24 LYS A CA 4
ATOM 2762 C C . LYS A 1 24 ? 11.125 -2.433 20.112 1.00 64.25 24 LYS A C 4
ATOM 2763 O O . LYS A 1 24 ? 10.363 -2.745 19.197 1.00 14.11 24 LYS A O 4
ATOM 2782 N N . LYS A 1 25 ? 10.702 -2.147 21.339 1.00 34.24 25 LYS A N 4
ATOM 2783 C CA . LYS A 1 25 ? 9.287 -2.183 21.689 1.00 22.13 25 LYS A CA 4
ATOM 2784 C C . LYS A 1 25 ? 8.767 -0.782 21.993 1.00 64.43 25 LYS A C 4
ATOM 2785 O O . LYS A 1 25 ? 7.578 -0.503 21.837 1.00 74.12 25 LYS A O 4
ATOM 2804 N N . LEU A 1 26 ? 9.664 0.096 22.428 1.00 20.45 26 LEU A N 4
ATOM 2805 C CA . LEU A 1 26 ? 9.296 1.470 22.753 1.00 50.42 26 LEU A CA 4
ATOM 2806 C C . LEU A 1 26 ? 10.522 2.281 23.160 1.00 44.35 26 LEU A C 4
ATOM 2807 O O . LEU A 1 26 ? 10.683 2.669 24.317 1.00 21.33 26 LEU A O 4
ATOM 2823 N N . PRO A 1 27 ? 11.407 2.545 22.188 1.00 51.02 27 PRO A N 4
ATOM 2824 C CA . PRO A 1 27 ? 12.632 3.314 22.421 1.00 24.54 27 PRO A CA 4
ATOM 2825 C C . PRO A 1 27 ? 12.349 4.787 22.696 1.00 62.42 27 PRO A C 4
ATOM 2826 O O . PRO A 1 27 ? 13.270 5.580 22.888 1.00 31.20 27 PRO A O 4
ATOM 2837 N N . GLU A 1 28 ? 11.068 5.144 22.713 1.00 5.12 28 GLU A N 4
ATOM 2838 C CA . GLU A 1 28 ? 10.665 6.523 22.965 1.00 14.04 28 GLU A CA 4
ATOM 2839 C C . GLU A 1 28 ? 11.259 7.033 24.275 1.00 63.35 28 GLU A C 4
ATOM 2840 O O . GLU A 1 28 ? 11.443 8.237 24.457 1.00 62.40 28 GLU A O 4
ATOM 2852 N N . ILE A 1 29 ? 11.556 6.109 25.183 1.00 30.32 29 ILE A N 4
ATOM 2853 C CA . ILE A 1 29 ? 12.130 6.465 26.474 1.00 22.33 29 ILE A CA 4
ATOM 2854 C C . ILE A 1 29 ? 13.534 7.038 26.313 1.00 73.41 29 ILE A C 4
ATOM 2855 O O . ILE A 1 29 ? 14.007 7.796 27.159 1.00 34.24 29 ILE A O 4
ATOM 2871 N N . GLY A 1 30 ? 14.196 6.670 25.220 1.00 23.42 30 GLY A N 4
ATOM 2872 C CA . GLY A 1 30 ? 15.539 7.159 24.967 1.00 43.35 30 GLY A CA 4
ATOM 2873 C C . GLY A 1 30 ? 15.548 8.565 24.401 1.00 1.54 30 GLY A C 4
ATOM 2874 O O . GLY A 1 30 ? 16.549 9.275 24.498 1.00 51.14 30 GLY A O 4
ATOM 2878 N N . LYS A 1 31 ? 14.430 8.969 23.807 1.00 11.23 31 LYS A N 4
ATOM 2879 C CA . LYS A 1 31 ? 14.311 10.300 23.223 1.00 10.11 31 LYS A CA 4
ATOM 2880 C C . LYS A 1 31 ? 14.052 11.346 24.301 1.00 75.34 31 LYS A C 4
ATOM 2881 O O . LYS A 1 31 ? 14.376 12.521 24.130 1.00 10.11 31 LYS A O 4
ATOM 2900 N N . SER A 1 32 ? 13.467 10.912 25.413 1.00 34.12 32 SER A N 4
ATOM 2901 C CA . SER A 1 32 ? 13.161 11.813 26.518 1.00 13.02 32 SER A CA 4
ATOM 2902 C C . SER A 1 32 ? 14.399 12.060 27.375 1.00 55.13 32 SER A C 4
ATOM 2903 O O . SER A 1 32 ? 14.730 13.203 27.692 1.00 14.11 32 SER A O 4
ATOM 2911 N N . ILE A 1 33 ? 15.079 10.980 27.747 1.00 60.22 33 ILE A N 4
ATOM 2912 C CA . ILE A 1 33 ? 16.280 11.079 28.566 1.00 22.32 33 ILE A CA 4
ATOM 2913 C C . ILE A 1 33 ? 17.489 11.475 27.724 1.00 13.53 33 ILE A C 4
ATOM 2914 O O . ILE A 1 33 ? 18.444 12.062 28.228 1.00 54.43 33 ILE A O 4
ATOM 2930 N N . GLY A 1 34 ? 17.437 11.150 26.435 1.00 12.41 34 GLY A N 4
ATOM 2931 C CA . GLY A 1 34 ? 18.532 11.482 25.542 1.00 10.43 34 GLY A CA 4
ATOM 2932 C C . GLY A 1 34 ? 18.870 12.959 25.562 1.00 24.01 34 GLY A C 4
ATOM 2933 O O . GLY A 1 34 ? 20.007 13.348 25.295 1.00 32.22 34 GLY A O 4
ATOM 2937 N N . LYS A 1 35 ? 17.879 13.786 25.876 1.00 13.32 35 LYS A N 4
ATOM 2938 C CA . LYS A 1 35 ? 18.074 15.230 25.929 1.00 23.23 35 LYS A CA 4
ATOM 2939 C C . LYS A 1 35 ? 19.077 15.604 27.016 1.00 21.21 35 LYS A C 4
ATOM 2940 O O . LYS A 1 35 ? 19.896 16.507 26.837 1.00 34.14 35 LYS A O 4
ATOM 2959 N N . THR A 1 36 ? 19.009 14.903 28.144 1.00 34.11 36 THR A N 4
ATOM 2960 C CA . THR A 1 36 ? 19.911 15.162 29.260 1.00 3.41 36 THR A CA 4
ATOM 2961 C C . THR A 1 36 ? 21.187 14.338 29.136 1.00 14.51 36 THR A C 4
ATOM 2962 O O . THR A 1 36 ? 22.293 14.862 29.278 1.00 71.23 36 THR A O 4
ATOM 2973 N N . VAL A 1 37 ? 21.028 13.045 28.871 1.00 63.42 37 VAL A N 4
ATOM 2974 C CA . VAL A 1 37 ? 22.169 12.148 28.728 1.00 73.44 37 VAL A CA 4
ATOM 2975 C C . VAL A 1 37 ? 23.148 12.668 27.681 1.00 50.41 37 VAL A C 4
ATOM 2976 O O . VAL A 1 37 ? 24.341 12.818 27.950 1.00 33.20 37 VAL A O 4
ATOM 2989 N N . LYS A 1 38 ? 22.637 12.943 26.486 1.00 60.12 38 LYS A N 4
ATOM 2990 C CA . LYS A 1 38 ? 23.465 13.450 25.397 1.00 15.02 38 LYS A CA 4
ATOM 2991 C C . LYS A 1 38 ? 24.017 14.831 25.730 1.00 40.14 38 LYS A C 4
ATOM 2992 O O . LYS A 1 38 ? 25.069 15.228 25.229 1.00 1.31 38 LYS A O 4
ATOM 3011 N N . SER A 1 39 ? 23.300 15.561 26.580 1.00 63.53 39 SER A N 4
ATOM 3012 C CA . SER A 1 39 ? 23.717 16.900 26.978 1.00 54.12 39 SER A CA 4
ATOM 3013 C C . SER A 1 39 ? 24.819 16.835 28.031 1.00 55.34 39 SER A C 4
ATOM 3014 O O . SER A 1 39 ? 25.621 17.760 28.166 1.00 14.52 39 SER A O 4
ATOM 3022 N N . PHE A 1 40 ? 24.851 15.736 28.778 1.00 52.25 40 PHE A N 4
ATOM 3023 C CA . PHE A 1 40 ? 25.854 15.550 29.821 1.00 14.41 40 PHE A CA 4
ATOM 3024 C C . PHE A 1 40 ? 27.260 15.538 29.229 1.00 53.24 40 PHE A C 4
ATOM 3025 O O . PHE A 1 40 ? 28.230 15.885 29.902 1.00 32.40 40 PHE A O 4
ATOM 3042 N N . GLN A 1 41 ? 27.360 15.137 27.966 1.00 22.24 41 GLN A N 4
ATOM 3043 C CA . GLN A 1 41 ? 28.647 15.078 27.283 1.00 65.34 41 GLN A CA 4
ATOM 3044 C C . GLN A 1 41 ? 29.374 16.415 27.376 1.00 22.41 41 GLN A C 4
ATOM 3045 O O . GLN A 1 41 ? 30.603 16.467 27.352 1.00 54.42 41 GLN A O 4
ATOM 3059 N N . GLN A 1 42 ? 28.605 17.495 27.481 1.00 2.43 42 GLN A N 4
ATOM 3060 C CA . GLN A 1 42 ? 29.177 18.833 27.576 1.00 75.33 42 GLN A CA 4
ATOM 3061 C C . GLN A 1 42 ? 30.213 18.903 28.694 1.00 34.32 42 GLN A C 4
ATOM 3062 O O . GLN A 1 42 ? 31.264 19.526 28.541 1.00 20.41 42 GLN A O 4
ATOM 3076 N N . ALA A 1 43 ? 29.909 18.262 29.818 1.00 63.40 43 ALA A N 4
ATOM 3077 C CA . ALA A 1 43 ? 30.815 18.252 30.959 1.00 74.03 43 ALA A CA 4
ATOM 3078 C C . ALA A 1 43 ? 31.620 16.957 31.009 1.00 32.21 43 ALA A C 4
ATOM 3079 O O . ALA A 1 43 ? 32.777 16.951 31.428 1.00 71.42 43 ALA A O 4
ATOM 3086 N N . ALA A 1 44 ? 30.999 15.863 30.581 1.00 25.43 44 ALA A N 4
ATOM 3087 C CA . ALA A 1 44 ? 31.659 14.563 30.575 1.00 21.34 44 ALA A CA 4
ATOM 3088 C C . ALA A 1 44 ? 32.880 14.571 29.663 1.00 31.44 44 ALA A C 4
ATOM 3089 O O . ALA A 1 44 ? 33.815 13.793 29.853 1.00 64.20 44 ALA A O 4
ATOM 3096 N N . LYS A 1 45 ? 32.866 15.455 28.672 1.00 20.13 45 LYS A N 4
ATOM 3097 C CA . LYS A 1 45 ? 33.973 15.565 27.729 1.00 44.11 45 LYS A CA 4
ATOM 3098 C C . LYS A 1 45 ? 35.295 15.766 28.463 1.00 31.43 45 LYS A C 4
ATOM 3099 O O . LYS A 1 45 ? 36.343 15.309 28.007 1.00 24.32 45 LYS A O 4
ATOM 3118 N N . GLU A 1 46 ? 35.238 16.450 29.600 1.00 10.11 46 GLU A N 4
ATOM 3119 C CA . GLU A 1 46 ? 36.431 16.709 30.397 1.00 60.12 46 GLU A CA 4
ATOM 3120 C C . GLU A 1 46 ? 36.738 15.530 31.317 1.00 21.24 46 GLU A C 4
ATOM 3121 O O . GLU A 1 46 ? 37.899 15.245 31.613 1.00 12.12 46 GLU A O 4
ATOM 3133 N N . PHE A 1 47 ? 35.689 14.850 31.767 1.00 65.24 47 PHE A N 4
ATOM 3134 C CA . PHE A 1 47 ? 35.845 13.703 32.654 1.00 1.00 47 PHE A CA 4
ATOM 3135 C C . PHE A 1 47 ? 36.541 12.550 31.935 1.00 52.12 47 PHE A C 4
ATOM 3136 O O . PHE A 1 47 ? 37.199 11.721 32.564 1.00 1.32 47 PHE A O 4
ATOM 3153 N N . GLU A 1 48 ? 36.389 12.506 30.616 1.00 14.34 48 GLU A N 4
ATOM 3154 C CA . GLU A 1 48 ? 37.002 11.454 29.813 1.00 61.44 48 GLU A CA 4
ATOM 3155 C C . GLU A 1 48 ? 38.506 11.385 30.063 1.00 70.15 48 GLU A C 4
ATOM 3156 O O . GLU A 1 48 ? 39.103 10.308 30.033 1.00 13.53 48 GLU A O 4
ATOM 3168 N N . SER A 1 49 ? 39.113 12.542 30.308 1.00 15.11 49 SER A N 4
ATOM 3169 C CA . SER A 1 49 ? 40.548 12.614 30.559 1.00 63.25 49 SER A CA 4
ATOM 3170 C C . SER A 1 49 ? 40.935 11.749 31.755 1.00 62.31 49 SER A C 4
ATOM 3171 O O . SER A 1 49 ? 42.062 11.265 31.844 1.00 13.22 49 SER A O 4
ATOM 3179 N N . GLU A 1 50 ? 39.990 11.560 32.670 1.00 73.41 50 GLU A N 4
ATOM 3180 C CA . GLU A 1 50 ? 40.232 10.755 33.862 1.00 44.10 50 GLU A CA 4
ATOM 3181 C C . GLU A 1 50 ? 41.401 11.315 34.668 1.00 31.12 50 GLU A C 4
ATOM 3182 O O . GLU A 1 50 ? 42.200 10.562 35.229 1.00 12.42 50 GLU A O 4
ATOM 3194 N N . LEU A 1 51 ? 41.495 12.638 34.722 1.00 42.03 51 LEU A N 4
ATOM 3195 C CA . LEU A 1 51 ? 42.567 13.300 35.460 1.00 23.13 51 LEU A CA 4
ATOM 3196 C C . LEU A 1 51 ? 42.030 13.955 36.728 1.00 4.10 51 LEU A C 4
ATOM 3197 O O . LEU A 1 51 ? 42.750 14.101 37.716 1.00 61.42 51 LEU A O 4
ATOM 3213 N N . LYS A 1 52 ? 40.760 14.345 36.694 1.00 15.44 52 LYS A N 4
ATOM 3214 C CA . LYS A 1 52 ? 40.125 14.981 37.842 1.00 20.30 52 LYS A CA 4
ATOM 3215 C C . LYS A 1 52 ? 39.996 14.003 39.006 1.00 61.31 52 LYS A C 4
ATOM 3216 O O . LYS A 1 52 ? 40.349 14.322 40.141 1.00 14.25 52 LYS A O 4
ATOM 3235 N N . THR A 1 53 ? 39.491 12.807 38.715 1.00 45.10 53 THR A N 4
ATOM 3236 C CA . THR A 1 53 ? 39.317 11.783 39.736 1.00 72.34 53 THR A CA 4
ATOM 3237 C C . THR A 1 53 ? 40.199 10.571 39.455 1.00 71.44 53 THR A C 4
ATOM 3238 O O . THR A 1 53 ? 40.407 10.196 38.301 1.00 44.41 53 THR A O 4
ATOM 3249 N N . ALA A 1 1 ? 0.115 -8.515 -2.845 1.00 0.00 1 ALA A N 5
ATOM 3250 C CA . ALA A 1 1 ? -0.735 -7.357 -3.098 1.00 71.14 1 ALA A CA 5
ATOM 3251 C C . ALA A 1 1 ? -1.432 -7.473 -4.449 1.00 4.04 1 ALA A C 5
ATOM 3252 O O . ALA A 1 1 ? -0.788 -7.428 -5.498 1.00 3.24 1 ALA A O 5
ATOM 3259 N N . LEU A 1 2 ? -2.752 -7.625 -4.417 1.00 41.12 2 LEU A N 5
ATOM 3260 C CA . LEU A 1 2 ? -3.538 -7.748 -5.640 1.00 41.53 2 LEU A CA 5
ATOM 3261 C C . LEU A 1 2 ? -3.033 -8.904 -6.497 1.00 32.41 2 LEU A C 5
ATOM 3262 O O . LEU A 1 2 ? -3.197 -8.904 -7.718 1.00 11.52 2 LEU A O 5
ATOM 3278 N N . PHE A 1 3 ? -2.420 -9.890 -5.851 1.00 4.31 3 PHE A N 5
ATOM 3279 C CA . PHE A 1 3 ? -1.892 -11.054 -6.554 1.00 32.51 3 PHE A CA 5
ATOM 3280 C C . PHE A 1 3 ? -0.635 -10.690 -7.339 1.00 13.30 3 PHE A C 5
ATOM 3281 O O . PHE A 1 3 ? 0.462 -11.145 -7.021 1.00 64.22 3 PHE A O 5
ATOM 3298 N N . GLY A 1 4 ? -0.806 -9.867 -8.370 1.00 54.22 4 GLY A N 5
ATOM 3299 C CA . GLY A 1 4 ? 0.322 -9.457 -9.186 1.00 13.11 4 GLY A CA 5
ATOM 3300 C C . GLY A 1 4 ? 1.401 -8.764 -8.378 1.00 41.43 4 GLY A C 5
ATOM 3301 O O . GLY A 1 4 ? 2.572 -9.142 -8.437 1.00 72.44 4 GLY A O 5
ATOM 3305 N N . LEU A 1 5 ? 1.008 -7.745 -7.621 1.00 12.44 5 LEU A N 5
ATOM 3306 C CA . LEU A 1 5 ? 1.950 -6.995 -6.798 1.00 41.21 5 LEU A CA 5
ATOM 3307 C C . LEU A 1 5 ? 2.168 -7.684 -5.454 1.00 54.24 5 LEU A C 5
ATOM 3308 O O . LEU A 1 5 ? 1.632 -8.763 -5.204 1.00 41.14 5 LEU A O 5
ATOM 3324 N N . GLY A 1 6 ? 2.957 -7.050 -4.591 1.00 71.43 6 GLY A N 5
ATOM 3325 C CA . GLY A 1 6 ? 3.230 -7.617 -3.283 1.00 40.11 6 GLY A CA 5
ATOM 3326 C C . GLY A 1 6 ? 4.673 -8.056 -3.130 1.00 21.12 6 GLY A C 5
ATOM 3327 O O . GLY A 1 6 ? 4.989 -8.891 -2.282 1.00 73.23 6 GLY A O 5
ATOM 3331 N N . VAL A 1 7 ? 5.551 -7.493 -3.954 1.00 13.41 7 VAL A N 5
ATOM 3332 C CA . VAL A 1 7 ? 6.968 -7.832 -3.907 1.00 32.32 7 VAL A CA 5
ATOM 3333 C C . VAL A 1 7 ? 7.583 -7.440 -2.569 1.00 71.34 7 VAL A C 5
ATOM 3334 O O . VAL A 1 7 ? 8.139 -8.268 -1.846 1.00 14.52 7 VAL A O 5
ATOM 3347 N N . PRO A 1 8 ? 7.482 -6.148 -2.227 1.00 35.11 8 PRO A N 5
ATOM 3348 C CA . PRO A 1 8 ? 8.021 -5.616 -0.972 1.00 63.31 8 PRO A CA 5
ATOM 3349 C C . PRO A 1 8 ? 7.242 -6.100 0.246 1.00 41.22 8 PRO A C 5
ATOM 3350 O O . PRO A 1 8 ? 7.721 -6.013 1.376 1.00 20.14 8 PRO A O 5
ATOM 3361 N N . GLU A 1 9 ? 6.037 -6.611 0.008 1.00 32.43 9 GLU A N 5
ATOM 3362 C CA . GLU A 1 9 ? 5.192 -7.109 1.086 1.00 73.32 9 GLU A CA 5
ATOM 3363 C C . GLU A 1 9 ? 5.927 -8.161 1.912 1.00 24.34 9 GLU A C 5
ATOM 3364 O O . GLU A 1 9 ? 5.639 -8.352 3.094 1.00 74.01 9 GLU A O 5
ATOM 3376 N N . LEU A 1 10 ? 6.878 -8.842 1.281 1.00 3.12 10 LEU A N 5
ATOM 3377 C CA . LEU A 1 10 ? 7.655 -9.875 1.957 1.00 73.31 10 LEU A CA 5
ATOM 3378 C C . LEU A 1 10 ? 8.826 -9.264 2.718 1.00 31.43 10 LEU A C 5
ATOM 3379 O O . LEU A 1 10 ? 9.303 -9.831 3.702 1.00 55.12 10 LEU A O 5
ATOM 3395 N N . ALA A 1 11 ? 9.286 -8.105 2.259 1.00 33.11 11 ALA A N 5
ATOM 3396 C CA . ALA A 1 11 ? 10.398 -7.415 2.899 1.00 44.51 11 ALA A CA 5
ATOM 3397 C C . ALA A 1 11 ? 9.912 -6.534 4.044 1.00 1.31 11 ALA A C 5
ATOM 3398 O O . ALA A 1 11 ? 10.660 -6.242 4.977 1.00 70.13 11 ALA A O 5
ATOM 3405 N N . VAL A 1 12 ? 8.654 -6.111 3.966 1.00 2.21 12 VAL A N 5
ATOM 3406 C CA . VAL A 1 12 ? 8.068 -5.262 4.996 1.00 14.22 12 VAL A CA 5
ATOM 3407 C C . VAL A 1 12 ? 7.442 -6.098 6.106 1.00 4.14 12 VAL A C 5
ATOM 3408 O O . VAL A 1 12 ? 7.399 -5.680 7.263 1.00 35.15 12 VAL A O 5
ATOM 3421 N N . ILE A 1 13 ? 6.957 -7.281 5.746 1.00 51.23 13 ILE A N 5
ATOM 3422 C CA . ILE A 1 13 ? 6.335 -8.178 6.713 1.00 5.22 13 ILE A CA 5
ATOM 3423 C C . ILE A 1 13 ? 7.367 -8.749 7.678 1.00 51.34 13 ILE A C 5
ATOM 3424 O O . ILE A 1 13 ? 7.038 -9.126 8.802 1.00 5.22 13 ILE A O 5
ATOM 3440 N N . ALA A 1 14 ? 8.618 -8.806 7.232 1.00 34.54 14 ALA A N 5
ATOM 3441 C CA . ALA A 1 14 ? 9.701 -9.327 8.058 1.00 15.31 14 ALA A CA 5
ATOM 3442 C C . ALA A 1 14 ? 10.179 -8.281 9.059 1.00 3.42 14 ALA A C 5
ATOM 3443 O O . ALA A 1 14 ? 10.345 -8.572 10.243 1.00 13.20 14 ALA A O 5
ATOM 3450 N N . GLY A 1 15 ? 10.397 -7.062 8.576 1.00 74.35 15 GLY A N 5
ATOM 3451 C CA . GLY A 1 15 ? 10.855 -5.991 9.443 1.00 24.21 15 GLY A CA 5
ATOM 3452 C C . GLY A 1 15 ? 9.791 -5.545 10.425 1.00 43.41 15 GLY A C 5
ATOM 3453 O O . GLY A 1 15 ? 10.071 -5.342 11.606 1.00 75.41 15 GLY A O 5
ATOM 3457 N N . VAL A 1 16 ? 8.565 -5.391 9.936 1.00 24.02 16 VAL A N 5
ATOM 3458 C CA . VAL A 1 16 ? 7.453 -4.965 10.779 1.00 62.21 16 VAL A CA 5
ATOM 3459 C C . VAL A 1 16 ? 7.302 -5.876 11.992 1.00 63.30 16 VAL A C 5
ATOM 3460 O O . VAL A 1 16 ? 6.811 -5.456 13.038 1.00 64.51 16 VAL A O 5
ATOM 3473 N N . ALA A 1 17 ? 7.730 -7.126 11.842 1.00 70.15 17 ALA A N 5
ATOM 3474 C CA . ALA A 1 17 ? 7.645 -8.096 12.927 1.00 72.33 17 ALA A CA 5
ATOM 3475 C C . ALA A 1 17 ? 8.893 -8.052 13.801 1.00 34.11 17 ALA A C 5
ATOM 3476 O O . ALA A 1 17 ? 8.848 -8.399 14.981 1.00 5.22 17 ALA A O 5
ATOM 3483 N N . ALA A 1 18 ? 10.007 -7.627 13.215 1.00 32.11 18 ALA A N 5
ATOM 3484 C CA . ALA A 1 18 ? 11.267 -7.537 13.942 1.00 50.23 18 ALA A CA 5
ATOM 3485 C C . ALA A 1 18 ? 11.202 -6.465 15.024 1.00 12.21 18 ALA A C 5
ATOM 3486 O O . ALA A 1 18 ? 11.851 -6.579 16.065 1.00 73.14 18 ALA A O 5
ATOM 3493 N N . LEU A 1 19 ? 10.415 -5.424 14.772 1.00 50.23 19 LEU A N 5
ATOM 3494 C CA . LEU A 1 19 ? 10.266 -4.331 15.726 1.00 53.45 19 LEU A CA 5
ATOM 3495 C C . LEU A 1 19 ? 9.301 -4.712 16.845 1.00 71.02 19 LEU A C 5
ATOM 3496 O O . LEU A 1 19 ? 9.401 -4.207 17.964 1.00 71.01 19 LEU A O 5
ATOM 3512 N N . LEU A 1 20 ? 8.369 -5.607 16.536 1.00 74.33 20 LEU A N 5
ATOM 3513 C CA . LEU A 1 20 ? 7.387 -6.059 17.515 1.00 44.01 20 LEU A CA 5
ATOM 3514 C C . LEU A 1 20 ? 7.984 -7.121 18.434 1.00 74.41 20 LEU A C 5
ATOM 3515 O O . LEU A 1 20 ? 7.955 -6.984 19.657 1.00 12.53 20 LEU A O 5
ATOM 3531 N N . PHE A 1 21 ? 8.524 -8.176 17.836 1.00 30.01 21 PHE A N 5
ATOM 3532 C CA . PHE A 1 21 ? 9.128 -9.261 18.600 1.00 72.03 21 PHE A CA 5
ATOM 3533 C C . PHE A 1 21 ? 10.408 -8.795 19.289 1.00 71.20 21 PHE A C 5
ATOM 3534 O O . PHE A 1 21 ? 10.668 -9.142 20.441 1.00 34.01 21 PHE A O 5
ATOM 3551 N N . GLY A 1 22 ? 11.204 -8.005 18.575 1.00 52.12 22 GLY A N 5
ATOM 3552 C CA . GLY A 1 22 ? 12.446 -7.504 19.132 1.00 72.22 22 GLY A CA 5
ATOM 3553 C C . GLY A 1 22 ? 13.225 -8.576 19.869 1.00 45.33 22 GLY A C 5
ATOM 3554 O O . GLY A 1 22 ? 13.852 -9.446 19.262 1.00 34.53 22 GLY A O 5
ATOM 3558 N N . PRO A 1 23 ? 13.193 -8.521 21.208 1.00 73.43 23 PRO A N 5
ATOM 3559 C CA . PRO A 1 23 ? 13.898 -9.486 22.057 1.00 5.41 23 PRO A CA 5
ATOM 3560 C C . PRO A 1 23 ? 13.269 -10.874 22.002 1.00 62.53 23 PRO A C 5
ATOM 3561 O O . PRO A 1 23 ? 12.274 -11.089 21.308 1.00 13.23 23 PRO A O 5
ATOM 3572 N N . LYS A 1 24 ? 13.855 -11.814 22.736 1.00 64.05 24 LYS A N 5
ATOM 3573 C CA . LYS A 1 24 ? 13.350 -13.182 22.773 1.00 51.32 24 LYS A CA 5
ATOM 3574 C C . LYS A 1 24 ? 12.881 -13.550 24.177 1.00 64.25 24 LYS A C 5
ATOM 3575 O O . LYS A 1 24 ? 12.020 -14.413 24.348 1.00 14.11 24 LYS A O 5
ATOM 3594 N N . LYS A 1 25 ? 13.452 -12.891 25.179 1.00 34.24 25 LYS A N 5
ATOM 3595 C CA . LYS A 1 25 ? 13.090 -13.148 26.568 1.00 22.13 25 LYS A CA 5
ATOM 3596 C C . LYS A 1 25 ? 13.443 -14.576 26.968 1.00 64.43 25 LYS A C 5
ATOM 3597 O O . LYS A 1 25 ? 12.889 -15.120 27.924 1.00 74.12 25 LYS A O 5
ATOM 3616 N N . LEU A 1 26 ? 14.369 -15.180 26.231 1.00 20.45 26 LEU A N 5
ATOM 3617 C CA . LEU A 1 26 ? 14.798 -16.546 26.509 1.00 50.42 26 LEU A CA 5
ATOM 3618 C C . LEU A 1 26 ? 16.252 -16.755 26.098 1.00 44.35 26 LEU A C 5
ATOM 3619 O O . LEU A 1 26 ? 16.557 -17.491 25.159 1.00 21.33 26 LEU A O 5
ATOM 3635 N N . PRO A 1 27 ? 17.171 -16.095 26.816 1.00 51.02 27 PRO A N 5
ATOM 3636 C CA . PRO A 1 27 ? 18.608 -16.194 26.546 1.00 24.54 27 PRO A CA 5
ATOM 3637 C C . PRO A 1 27 ? 19.172 -17.566 26.903 1.00 62.42 27 PRO A C 5
ATOM 3638 O O . PRO A 1 27 ? 20.263 -17.932 26.466 1.00 31.20 27 PRO A O 5
ATOM 3649 N N . GLU A 1 28 ? 18.420 -18.321 27.699 1.00 5.12 28 GLU A N 5
ATOM 3650 C CA . GLU A 1 28 ? 18.846 -19.652 28.114 1.00 14.04 28 GLU A CA 5
ATOM 3651 C C . GLU A 1 28 ? 19.170 -20.522 26.903 1.00 63.35 28 GLU A C 5
ATOM 3652 O O . GLU A 1 28 ? 19.986 -21.440 26.986 1.00 62.40 28 GLU A O 5
ATOM 3664 N N . ILE A 1 29 ? 18.525 -20.226 25.780 1.00 30.32 29 ILE A N 5
ATOM 3665 C CA . ILE A 1 29 ? 18.744 -20.980 24.552 1.00 22.33 29 ILE A CA 5
ATOM 3666 C C . ILE A 1 29 ? 20.100 -20.649 23.938 1.00 73.41 29 ILE A C 5
ATOM 3667 O O . ILE A 1 29 ? 20.711 -21.483 23.271 1.00 34.24 29 ILE A O 5
ATOM 3683 N N . GLY A 1 30 ? 20.567 -19.427 24.172 1.00 23.42 30 GLY A N 5
ATOM 3684 C CA . GLY A 1 30 ? 21.849 -19.008 23.638 1.00 43.35 30 GLY A CA 5
ATOM 3685 C C . GLY A 1 30 ? 22.994 -19.871 24.131 1.00 1.54 30 GLY A C 5
ATOM 3686 O O . GLY A 1 30 ? 24.059 -19.913 23.515 1.00 51.14 30 GLY A O 5
ATOM 3690 N N . LYS A 1 31 ? 22.774 -20.562 25.244 1.00 11.23 31 LYS A N 5
ATOM 3691 C CA . LYS A 1 31 ? 23.795 -21.428 25.821 1.00 10.11 31 LYS A CA 5
ATOM 3692 C C . LYS A 1 31 ? 24.031 -22.651 24.940 1.00 75.34 31 LYS A C 5
ATOM 3693 O O . LYS A 1 31 ? 25.166 -22.947 24.565 1.00 10.11 31 LYS A O 5
ATOM 3712 N N . SER A 1 32 ? 22.953 -23.356 24.615 1.00 34.12 32 SER A N 5
ATOM 3713 C CA . SER A 1 32 ? 23.044 -24.549 23.780 1.00 13.02 32 SER A CA 5
ATOM 3714 C C . SER A 1 32 ? 23.142 -24.173 22.305 1.00 55.13 32 SER A C 5
ATOM 3715 O O . SER A 1 32 ? 23.996 -24.684 21.579 1.00 14.11 32 SER A O 5
ATOM 3723 N N . ILE A 1 33 ? 22.263 -23.278 21.869 1.00 60.22 33 ILE A N 5
ATOM 3724 C CA . ILE A 1 33 ? 22.250 -22.832 20.481 1.00 22.32 33 ILE A CA 5
ATOM 3725 C C . ILE A 1 33 ? 23.527 -22.073 20.136 1.00 13.53 33 ILE A C 5
ATOM 3726 O O . ILE A 1 33 ? 23.999 -22.114 19.002 1.00 54.43 33 ILE A O 5
ATOM 3742 N N . GLY A 1 34 ? 24.082 -21.379 21.126 1.00 12.41 34 GLY A N 5
ATOM 3743 C CA . GLY A 1 34 ? 25.300 -20.621 20.907 1.00 10.43 34 GLY A CA 5
ATOM 3744 C C . GLY A 1 34 ? 26.395 -21.453 20.272 1.00 24.01 34 GLY A C 5
ATOM 3745 O O . GLY A 1 34 ? 26.996 -21.048 19.276 1.00 32.22 34 GLY A O 5
ATOM 3749 N N . LYS A 1 35 ? 26.658 -22.622 20.847 1.00 13.32 35 LYS A N 5
ATOM 3750 C CA . LYS A 1 35 ? 27.688 -23.515 20.332 1.00 23.23 35 LYS A CA 5
ATOM 3751 C C . LYS A 1 35 ? 27.413 -23.882 18.877 1.00 21.21 35 LYS A C 5
ATOM 3752 O O . LYS A 1 35 ? 28.319 -24.273 18.141 1.00 34.14 35 LYS A O 5
ATOM 3771 N N . THR A 1 36 ? 26.154 -23.754 18.468 1.00 34.11 36 THR A N 5
ATOM 3772 C CA . THR A 1 36 ? 25.759 -24.072 17.102 1.00 3.41 36 THR A CA 5
ATOM 3773 C C . THR A 1 36 ? 25.873 -22.849 16.197 1.00 14.51 36 THR A C 5
ATOM 3774 O O . THR A 1 36 ? 26.639 -22.847 15.233 1.00 71.23 36 THR A O 5
ATOM 3785 N N . VAL A 1 37 ? 25.107 -21.810 16.515 1.00 63.42 37 VAL A N 5
ATOM 3786 C CA . VAL A 1 37 ? 25.124 -20.581 15.732 1.00 73.44 37 VAL A CA 5
ATOM 3787 C C . VAL A 1 37 ? 26.535 -20.013 15.631 1.00 50.41 37 VAL A C 5
ATOM 3788 O O . VAL A 1 37 ? 26.943 -19.516 14.581 1.00 33.20 37 VAL A O 5
ATOM 3801 N N . LYS A 1 38 ? 27.277 -20.090 16.731 1.00 60.12 38 LYS A N 5
ATOM 3802 C CA . LYS A 1 38 ? 28.646 -19.585 16.767 1.00 15.02 38 LYS A CA 5
ATOM 3803 C C . LYS A 1 38 ? 29.587 -20.512 16.005 1.00 40.14 38 LYS A C 5
ATOM 3804 O O . LYS A 1 38 ? 30.652 -20.092 15.551 1.00 1.31 38 LYS A O 5
ATOM 3823 N N . SER A 1 39 ? 29.189 -21.772 15.868 1.00 63.53 39 SER A N 5
ATOM 3824 C CA . SER A 1 39 ? 29.999 -22.757 15.163 1.00 54.12 39 SER A CA 5
ATOM 3825 C C . SER A 1 39 ? 29.916 -22.550 13.654 1.00 55.34 39 SER A C 5
ATOM 3826 O O . SER A 1 39 ? 30.889 -22.771 12.931 1.00 14.52 39 SER A O 5
ATOM 3834 N N . PHE A 1 40 ? 28.748 -22.122 13.185 1.00 52.25 40 PHE A N 5
ATOM 3835 C CA . PHE A 1 40 ? 28.537 -21.885 11.762 1.00 14.41 40 PHE A CA 5
ATOM 3836 C C . PHE A 1 40 ? 29.179 -20.570 11.329 1.00 53.24 40 PHE A C 5
ATOM 3837 O O . PHE A 1 40 ? 29.636 -20.435 10.194 1.00 32.40 40 PHE A O 5
ATOM 3854 N N . GLN A 1 41 ? 29.208 -19.605 12.242 1.00 22.24 41 GLN A N 5
ATOM 3855 C CA . GLN A 1 41 ? 29.792 -18.300 11.954 1.00 65.34 41 GLN A CA 5
ATOM 3856 C C . GLN A 1 41 ? 31.289 -18.421 11.686 1.00 22.41 41 GLN A C 5
ATOM 3857 O O . GLN A 1 41 ? 31.820 -17.781 10.779 1.00 54.42 41 GLN A O 5
ATOM 3871 N N . GLN A 1 42 ? 31.963 -19.243 12.484 1.00 2.43 42 GLN A N 5
ATOM 3872 C CA . GLN A 1 42 ? 33.399 -19.447 12.332 1.00 75.33 42 GLN A CA 5
ATOM 3873 C C . GLN A 1 42 ? 33.736 -19.934 10.927 1.00 34.32 42 GLN A C 5
ATOM 3874 O O . GLN A 1 42 ? 34.749 -19.543 10.350 1.00 20.41 42 GLN A O 5
ATOM 3888 N N . ALA A 1 43 ? 32.878 -20.791 10.383 1.00 63.40 43 ALA A N 5
ATOM 3889 C CA . ALA A 1 43 ? 33.084 -21.332 9.045 1.00 74.03 43 ALA A CA 5
ATOM 3890 C C . ALA A 1 43 ? 32.693 -20.316 7.977 1.00 32.21 43 ALA A C 5
ATOM 3891 O O . ALA A 1 43 ? 33.197 -20.357 6.855 1.00 71.42 43 ALA A O 5
ATOM 3898 N N . ALA A 1 44 ? 31.793 -19.406 8.333 1.00 25.43 44 ALA A N 5
ATOM 3899 C CA . ALA A 1 44 ? 31.338 -18.378 7.405 1.00 21.34 44 ALA A CA 5
ATOM 3900 C C . ALA A 1 44 ? 32.391 -17.290 7.228 1.00 31.44 44 ALA A C 5
ATOM 3901 O O . ALA A 1 44 ? 32.435 -16.614 6.201 1.00 64.20 44 ALA A O 5
ATOM 3908 N N . LYS A 1 45 ? 33.240 -17.126 8.238 1.00 20.13 45 LYS A N 5
ATOM 3909 C CA . LYS A 1 45 ? 34.295 -16.121 8.195 1.00 44.11 45 LYS A CA 5
ATOM 3910 C C . LYS A 1 45 ? 35.139 -16.272 6.934 1.00 31.43 45 LYS A C 5
ATOM 3911 O O . LYS A 1 45 ? 35.544 -15.281 6.326 1.00 24.32 45 LYS A O 5
ATOM 3930 N N . GLU A 1 46 ? 35.400 -17.516 6.548 1.00 10.11 46 GLU A N 5
ATOM 3931 C CA . GLU A 1 46 ? 36.196 -17.794 5.357 1.00 60.12 46 GLU A CA 5
ATOM 3932 C C . GLU A 1 46 ? 35.332 -17.738 4.100 1.00 21.24 46 GLU A C 5
ATOM 3933 O O . GLU A 1 46 ? 35.827 -17.469 3.005 1.00 12.12 46 GLU A O 5
ATOM 3945 N N . PHE A 1 47 ? 34.040 -17.998 4.265 1.00 65.24 47 PHE A N 5
ATOM 3946 C CA . PHE A 1 47 ? 33.107 -17.979 3.144 1.00 1.00 47 PHE A CA 5
ATOM 3947 C C . PHE A 1 47 ? 32.702 -16.550 2.798 1.00 52.12 47 PHE A C 5
ATOM 3948 O O . PHE A 1 47 ? 31.953 -16.319 1.850 1.00 1.32 47 PHE A O 5
ATOM 3965 N N . GLU A 1 48 ? 33.203 -15.594 3.574 1.00 14.34 48 GLU A N 5
ATOM 3966 C CA . GLU A 1 48 ? 32.892 -14.187 3.350 1.00 61.44 48 GLU A CA 5
ATOM 3967 C C . GLU A 1 48 ? 33.322 -13.750 1.953 1.00 70.15 48 GLU A C 5
ATOM 3968 O O . GLU A 1 48 ? 32.498 -13.327 1.142 1.00 13.53 48 GLU A O 5
ATOM 3980 N N . SER A 1 49 ? 34.619 -13.856 1.679 1.00 15.11 49 SER A N 5
ATOM 3981 C CA . SER A 1 49 ? 35.160 -13.469 0.382 1.00 63.25 49 SER A CA 5
ATOM 3982 C C . SER A 1 49 ? 35.138 -14.646 -0.589 1.00 62.31 49 SER A C 5
ATOM 3983 O O . SER A 1 49 ? 34.648 -14.528 -1.711 1.00 13.22 49 SER A O 5
ATOM 3991 N N . GLU A 1 50 ? 35.673 -15.780 -0.147 1.00 73.41 50 GLU A N 5
ATOM 3992 C CA . GLU A 1 50 ? 35.716 -16.977 -0.978 1.00 44.10 50 GLU A CA 5
ATOM 3993 C C . GLU A 1 50 ? 36.226 -18.174 -0.179 1.00 31.12 50 GLU A C 5
ATOM 3994 O O . GLU A 1 50 ? 35.735 -19.293 -0.336 1.00 12.42 50 GLU A O 5
ATOM 4006 N N . LEU A 1 51 ? 37.213 -17.930 0.675 1.00 42.03 51 LEU A N 5
ATOM 4007 C CA . LEU A 1 51 ? 37.791 -18.987 1.498 1.00 23.13 51 LEU A CA 5
ATOM 4008 C C . LEU A 1 51 ? 38.809 -18.417 2.481 1.00 4.10 51 LEU A C 5
ATOM 4009 O O . LEU A 1 51 ? 39.791 -19.074 2.825 1.00 61.42 51 LEU A O 5
ATOM 4025 N N . LYS A 1 52 ? 38.566 -17.191 2.931 1.00 15.44 52 LYS A N 5
ATOM 4026 C CA . LYS A 1 52 ? 39.458 -16.532 3.877 1.00 20.30 52 LYS A CA 5
ATOM 4027 C C . LYS A 1 52 ? 38.936 -15.147 4.244 1.00 61.31 52 LYS A C 5
ATOM 4028 O O . LYS A 1 52 ? 38.940 -14.232 3.419 1.00 14.25 52 LYS A O 5
ATOM 4047 N N . THR A 1 53 ? 38.489 -14.997 5.486 1.00 45.10 53 THR A N 5
ATOM 4048 C CA . THR A 1 53 ? 37.964 -13.723 5.962 1.00 72.34 53 THR A CA 5
ATOM 4049 C C . THR A 1 53 ? 36.895 -13.182 5.018 1.00 71.44 53 THR A C 5
ATOM 4050 O O . THR A 1 53 ? 36.561 -11.999 5.057 1.00 44.41 53 THR A O 5
ATOM 4061 N N . ALA A 1 1 ? -1.033 -18.005 -7.862 1.00 0.00 1 ALA A N 6
ATOM 4062 C CA . ALA A 1 1 ? -0.764 -16.578 -7.740 1.00 71.14 1 ALA A CA 6
ATOM 4063 C C . ALA A 1 1 ? -1.796 -15.899 -6.847 1.00 4.04 1 ALA A C 6
ATOM 4064 O O . ALA A 1 1 ? -2.971 -15.803 -7.201 1.00 3.24 1 ALA A O 6
ATOM 4071 N N . LEU A 1 2 ? -1.349 -15.428 -5.688 1.00 41.12 2 LEU A N 6
ATOM 4072 C CA . LEU A 1 2 ? -2.236 -14.758 -4.742 1.00 41.53 2 LEU A CA 6
ATOM 4073 C C . LEU A 1 2 ? -2.419 -13.291 -5.115 1.00 32.41 2 LEU A C 6
ATOM 4074 O O . LEU A 1 2 ? -1.620 -12.724 -5.861 1.00 11.52 2 LEU A O 6
ATOM 4090 N N . PHE A 1 3 ? -3.476 -12.680 -4.590 1.00 4.31 3 PHE A N 6
ATOM 4091 C CA . PHE A 1 3 ? -3.765 -11.277 -4.867 1.00 32.51 3 PHE A CA 6
ATOM 4092 C C . PHE A 1 3 ? -2.910 -10.363 -3.992 1.00 13.30 3 PHE A C 6
ATOM 4093 O O . PHE A 1 3 ? -2.614 -9.229 -4.365 1.00 64.22 3 PHE A O 6
ATOM 4110 N N . GLY A 1 4 ? -2.519 -10.867 -2.825 1.00 54.22 4 GLY A N 6
ATOM 4111 C CA . GLY A 1 4 ? -1.703 -10.084 -1.916 1.00 13.11 4 GLY A CA 6
ATOM 4112 C C . GLY A 1 4 ? -0.219 -10.311 -2.125 1.00 41.43 4 GLY A C 6
ATOM 4113 O O . GLY A 1 4 ? 0.590 -10.032 -1.240 1.00 72.44 4 GLY A O 6
ATOM 4117 N N . LEU A 1 5 ? 0.139 -10.819 -3.300 1.00 12.44 5 LEU A N 6
ATOM 4118 C CA . LEU A 1 5 ? 1.537 -11.085 -3.623 1.00 41.21 5 LEU A CA 6
ATOM 4119 C C . LEU A 1 5 ? 2.356 -9.798 -3.602 1.00 54.24 5 LEU A C 6
ATOM 4120 O O . LEU A 1 5 ? 1.813 -8.708 -3.429 1.00 41.14 5 LEU A O 6
ATOM 4136 N N . GLY A 1 6 ? 3.666 -9.933 -3.784 1.00 71.43 6 GLY A N 6
ATOM 4137 C CA . GLY A 1 6 ? 4.538 -8.773 -3.785 1.00 40.11 6 GLY A CA 6
ATOM 4138 C C . GLY A 1 6 ? 5.956 -9.113 -3.372 1.00 21.12 6 GLY A C 6
ATOM 4139 O O . GLY A 1 6 ? 6.215 -9.426 -2.210 1.00 73.23 6 GLY A O 6
ATOM 4143 N N . VAL A 1 7 ? 6.878 -9.053 -4.327 1.00 13.41 7 VAL A N 6
ATOM 4144 C CA . VAL A 1 7 ? 8.279 -9.358 -4.058 1.00 32.32 7 VAL A CA 6
ATOM 4145 C C . VAL A 1 7 ? 8.819 -8.501 -2.920 1.00 71.34 7 VAL A C 6
ATOM 4146 O O . VAL A 1 7 ? 9.302 -9.004 -1.905 1.00 14.52 7 VAL A O 6
ATOM 4159 N N . PRO A 1 8 ? 8.736 -7.172 -3.089 1.00 35.11 8 PRO A N 6
ATOM 4160 C CA . PRO A 1 8 ? 9.210 -6.215 -2.085 1.00 63.31 8 PRO A CA 6
ATOM 4161 C C . PRO A 1 8 ? 8.340 -6.209 -0.833 1.00 41.22 8 PRO A C 6
ATOM 4162 O O . PRO A 1 8 ? 8.800 -5.850 0.251 1.00 20.14 8 PRO A O 6
ATOM 4173 N N . GLU A 1 9 ? 7.081 -6.607 -0.991 1.00 32.43 9 GLU A N 6
ATOM 4174 C CA . GLU A 1 9 ? 6.147 -6.646 0.129 1.00 73.32 9 GLU A CA 6
ATOM 4175 C C . GLU A 1 9 ? 6.634 -7.607 1.210 1.00 24.34 9 GLU A C 6
ATOM 4176 O O . GLU A 1 9 ? 6.590 -7.294 2.400 1.00 74.01 9 GLU A O 6
ATOM 4188 N N . LEU A 1 10 ? 7.098 -8.778 0.787 1.00 3.12 10 LEU A N 6
ATOM 4189 C CA . LEU A 1 10 ? 7.593 -9.786 1.718 1.00 73.31 10 LEU A CA 6
ATOM 4190 C C . LEU A 1 10 ? 8.704 -9.218 2.595 1.00 31.43 10 LEU A C 6
ATOM 4191 O O . LEU A 1 10 ? 8.928 -9.686 3.712 1.00 55.12 10 LEU A O 6
ATOM 4207 N N . ALA A 1 11 ? 9.396 -8.207 2.083 1.00 33.11 11 ALA A N 6
ATOM 4208 C CA . ALA A 1 11 ? 10.482 -7.572 2.822 1.00 44.51 11 ALA A CA 6
ATOM 4209 C C . ALA A 1 11 ? 9.939 -6.630 3.893 1.00 1.31 11 ALA A C 6
ATOM 4210 O O . ALA A 1 11 ? 10.602 -6.370 4.897 1.00 70.13 11 ALA A O 6
ATOM 4217 N N . VAL A 1 12 ? 8.732 -6.122 3.671 1.00 2.21 12 VAL A N 6
ATOM 4218 C CA . VAL A 1 12 ? 8.101 -5.210 4.617 1.00 14.22 12 VAL A CA 6
ATOM 4219 C C . VAL A 1 12 ? 7.632 -5.950 5.865 1.00 4.14 12 VAL A C 6
ATOM 4220 O O . VAL A 1 12 ? 8.026 -5.616 6.982 1.00 35.15 12 VAL A O 6
ATOM 4233 N N . ILE A 1 13 ? 6.787 -6.957 5.666 1.00 51.23 13 ILE A N 6
ATOM 4234 C CA . ILE A 1 13 ? 6.265 -7.746 6.774 1.00 5.22 13 ILE A CA 6
ATOM 4235 C C . ILE A 1 13 ? 7.393 -8.257 7.665 1.00 51.34 13 ILE A C 6
ATOM 4236 O O . ILE A 1 13 ? 7.234 -8.376 8.879 1.00 5.22 13 ILE A O 6
ATOM 4252 N N . ALA A 1 14 ? 8.533 -8.557 7.051 1.00 34.54 14 ALA A N 6
ATOM 4253 C CA . ALA A 1 14 ? 9.690 -9.052 7.788 1.00 15.31 14 ALA A CA 6
ATOM 4254 C C . ALA A 1 14 ? 10.085 -8.088 8.902 1.00 3.42 14 ALA A C 6
ATOM 4255 O O . ALA A 1 14 ? 10.329 -8.501 10.035 1.00 13.20 14 ALA A O 6
ATOM 4262 N N . GLY A 1 15 ? 10.145 -6.802 8.572 1.00 74.35 15 GLY A N 6
ATOM 4263 C CA . GLY A 1 15 ? 10.511 -5.800 9.556 1.00 24.21 15 GLY A CA 6
ATOM 4264 C C . GLY A 1 15 ? 9.435 -5.597 10.605 1.00 43.41 15 GLY A C 6
ATOM 4265 O O . GLY A 1 15 ? 9.729 -5.227 11.743 1.00 75.41 15 GLY A O 6
ATOM 4269 N N . VAL A 1 16 ? 8.185 -5.838 10.223 1.00 24.02 16 VAL A N 6
ATOM 4270 C CA . VAL A 1 16 ? 7.062 -5.680 11.139 1.00 62.21 16 VAL A CA 6
ATOM 4271 C C . VAL A 1 16 ? 7.265 -6.503 12.406 1.00 63.30 16 VAL A C 6
ATOM 4272 O O . VAL A 1 16 ? 7.200 -5.977 13.517 1.00 64.51 16 VAL A O 6
ATOM 4285 N N . ALA A 1 17 ? 7.513 -7.797 12.231 1.00 70.15 17 ALA A N 6
ATOM 4286 C CA . ALA A 1 17 ? 7.728 -8.693 13.361 1.00 72.33 17 ALA A CA 6
ATOM 4287 C C . ALA A 1 17 ? 9.023 -8.354 14.090 1.00 34.11 17 ALA A C 6
ATOM 4288 O O . ALA A 1 17 ? 9.150 -8.589 15.292 1.00 5.22 17 ALA A O 6
ATOM 4295 N N . ALA A 1 18 ? 9.985 -7.803 13.356 1.00 32.11 18 ALA A N 6
ATOM 4296 C CA . ALA A 1 18 ? 11.270 -7.431 13.934 1.00 50.23 18 ALA A CA 6
ATOM 4297 C C . ALA A 1 18 ? 11.099 -6.370 15.015 1.00 12.21 18 ALA A C 6
ATOM 4298 O O . ALA A 1 18 ? 11.927 -6.250 15.920 1.00 73.14 18 ALA A O 6
ATOM 4305 N N . LEU A 1 19 ? 10.020 -5.600 14.918 1.00 50.23 19 LEU A N 6
ATOM 4306 C CA . LEU A 1 19 ? 9.740 -4.548 15.887 1.00 53.45 19 LEU A CA 6
ATOM 4307 C C . LEU A 1 19 ? 9.264 -5.138 17.210 1.00 71.02 19 LEU A C 6
ATOM 4308 O O . LEU A 1 19 ? 9.589 -4.630 18.283 1.00 71.01 19 LEU A O 6
ATOM 4324 N N . LEU A 1 20 ? 8.490 -6.216 17.127 1.00 74.33 20 LEU A N 6
ATOM 4325 C CA . LEU A 1 20 ? 7.969 -6.878 18.317 1.00 44.01 20 LEU A CA 6
ATOM 4326 C C . LEU A 1 20 ? 9.049 -7.725 18.985 1.00 74.41 20 LEU A C 6
ATOM 4327 O O . LEU A 1 20 ? 9.400 -7.501 20.144 1.00 12.53 20 LEU A O 6
ATOM 4343 N N . PHE A 1 21 ? 9.572 -8.697 18.246 1.00 30.01 21 PHE A N 6
ATOM 4344 C CA . PHE A 1 21 ? 10.612 -9.577 18.765 1.00 72.03 21 PHE A CA 6
ATOM 4345 C C . PHE A 1 21 ? 11.902 -8.803 19.020 1.00 71.20 21 PHE A C 6
ATOM 4346 O O . PHE A 1 21 ? 12.590 -9.030 20.015 1.00 34.01 21 PHE A O 6
ATOM 4363 N N . GLY A 1 22 ? 12.225 -7.887 18.111 1.00 52.12 22 GLY A N 6
ATOM 4364 C CA . GLY A 1 22 ? 13.432 -7.094 18.253 1.00 72.22 22 GLY A CA 6
ATOM 4365 C C . GLY A 1 22 ? 13.137 -5.628 18.498 1.00 45.33 22 GLY A C 6
ATOM 4366 O O . GLY A 1 22 ? 13.274 -4.788 17.608 1.00 34.53 22 GLY A O 6
ATOM 4370 N N . PRO A 1 23 ? 12.717 -5.301 19.729 1.00 73.43 23 PRO A N 6
ATOM 4371 C CA . PRO A 1 23 ? 12.391 -3.926 20.116 1.00 5.41 23 PRO A CA 6
ATOM 4372 C C . PRO A 1 23 ? 13.627 -3.037 20.195 1.00 62.53 23 PRO A C 6
ATOM 4373 O O . PRO A 1 23 ? 14.504 -3.248 21.035 1.00 13.23 23 PRO A O 6
ATOM 4384 N N . LYS A 1 24 ? 13.693 -2.042 19.317 1.00 64.05 24 LYS A N 6
ATOM 4385 C CA . LYS A 1 24 ? 14.821 -1.119 19.288 1.00 51.32 24 LYS A CA 6
ATOM 4386 C C . LYS A 1 24 ? 14.593 0.051 20.239 1.00 64.25 24 LYS A C 6
ATOM 4387 O O . LYS A 1 24 ? 15.478 0.419 21.012 1.00 14.11 24 LYS A O 6
ATOM 4406 N N . LYS A 1 25 ? 13.399 0.630 20.180 1.00 34.24 25 LYS A N 6
ATOM 4407 C CA . LYS A 1 25 ? 13.051 1.757 21.038 1.00 22.13 25 LYS A CA 6
ATOM 4408 C C . LYS A 1 25 ? 13.941 2.960 20.744 1.00 64.43 25 LYS A C 6
ATOM 4409 O O . LYS A 1 25 ? 14.178 3.797 21.616 1.00 74.12 25 LYS A O 6
ATOM 4428 N N . LEU A 1 26 ? 14.433 3.040 19.512 1.00 20.45 26 LEU A N 6
ATOM 4429 C CA . LEU A 1 26 ? 15.298 4.141 19.104 1.00 50.42 26 LEU A CA 6
ATOM 4430 C C . LEU A 1 26 ? 14.505 5.440 18.986 1.00 44.35 26 LEU A C 6
ATOM 4431 O O . LEU A 1 26 ? 14.780 6.427 19.668 1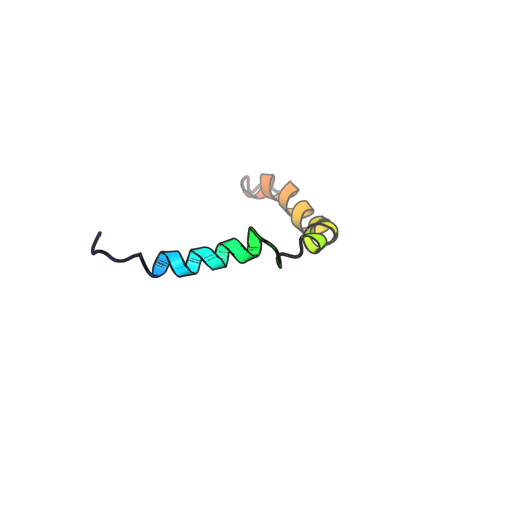.00 21.33 26 LEU A O 6
ATOM 4447 N N . PRO A 1 27 ? 13.497 5.440 18.102 1.00 51.02 27 PRO A N 6
ATOM 4448 C CA . PRO A 1 27 ? 12.642 6.610 17.876 1.00 24.54 27 PRO A CA 6
ATOM 4449 C C . PRO A 1 27 ? 11.731 6.900 19.064 1.00 62.42 27 PRO A C 6
ATOM 4450 O O . PRO A 1 27 ? 11.027 7.909 19.086 1.00 31.20 27 PRO A O 6
ATOM 4461 N N . GLU A 1 28 ? 11.751 6.010 20.051 1.00 5.12 28 GLU A N 6
ATOM 4462 C CA . GLU A 1 28 ? 10.925 6.171 21.242 1.00 14.04 28 GLU A CA 6
ATOM 4463 C C . GLU A 1 28 ? 11.099 7.564 21.838 1.00 63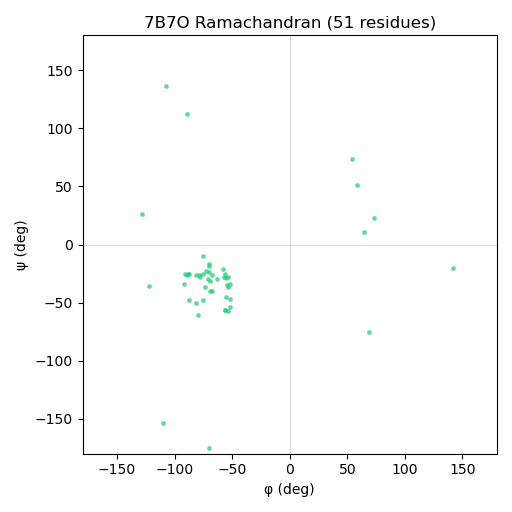.35 28 GLU A C 6
ATOM 4464 O O . GLU A 1 28 ? 10.174 8.113 22.440 1.00 62.40 28 GLU A O 6
ATOM 4476 N N . ILE A 1 29 ? 12.289 8.131 21.669 1.00 30.32 29 ILE A N 6
ATOM 4477 C CA . ILE A 1 29 ? 12.584 9.459 22.190 1.00 22.33 29 ILE A CA 6
ATOM 4478 C C . ILE A 1 29 ? 11.527 10.469 21.752 1.00 73.41 29 ILE A C 6
ATOM 4479 O O . ILE A 1 29 ? 11.181 11.385 22.497 1.00 34.24 29 ILE A O 6
ATOM 4495 N N . GLY A 1 30 ? 11.017 10.293 20.537 1.00 23.42 30 GLY A N 6
ATOM 4496 C CA . GLY A 1 30 ? 10.003 11.194 20.021 1.00 43.35 30 GLY A CA 6
ATOM 4497 C C . GLY A 1 30 ? 8.659 11.001 20.693 1.00 1.54 30 GLY A C 6
ATOM 4498 O O . GLY A 1 30 ? 7.964 11.971 21.001 1.00 51.14 30 GLY A O 6
ATOM 4502 N N . LYS A 1 31 ? 8.288 9.745 20.920 1.00 11.23 31 LYS A N 6
ATOM 4503 C CA . LYS A 1 31 ? 7.016 9.426 21.560 1.00 10.11 31 LYS A CA 6
ATOM 4504 C C . LYS A 1 31 ? 7.053 9.773 23.045 1.00 75.34 31 LYS A C 6
ATOM 4505 O O . LYS A 1 31 ? 6.028 10.109 23.639 1.00 10.11 31 LYS A O 6
ATOM 4524 N N . SER A 1 32 ? 8.240 9.692 23.639 1.00 34.12 32 SER A N 6
ATOM 4525 C CA . SER A 1 32 ? 8.408 9.995 25.055 1.00 13.02 32 SER A CA 6
ATOM 4526 C C . SER A 1 32 ? 8.009 11.436 25.353 1.00 55.13 32 SER A C 6
ATOM 4527 O O . SER A 1 32 ? 7.589 11.758 26.464 1.00 14.11 32 SER A O 6
ATOM 4535 N N . ILE A 1 33 ? 8.144 12.300 24.353 1.00 60.22 33 ILE A N 6
ATOM 4536 C CA . ILE A 1 33 ? 7.798 13.707 24.506 1.00 22.32 33 ILE A CA 6
ATOM 4537 C C . ILE A 1 33 ? 6.323 13.875 24.856 1.00 13.53 33 ILE A C 6
ATOM 4538 O O . ILE A 1 33 ? 5.962 14.704 25.690 1.00 54.43 33 ILE A O 6
ATOM 4554 N N . GLY A 1 34 ? 5.474 13.080 24.212 1.00 12.41 34 GLY A N 6
ATOM 4555 C CA . GLY A 1 34 ? 4.047 13.154 24.470 1.00 10.43 34 GLY A CA 6
ATOM 4556 C C . GLY A 1 34 ? 3.705 12.886 25.921 1.00 24.01 34 GLY A C 6
ATOM 4557 O O . GLY A 1 34 ? 2.759 13.461 26.461 1.00 32.22 34 GLY A O 6
ATOM 4561 N N . LYS A 1 35 ? 4.476 12.010 26.557 1.00 13.32 35 LYS A N 6
ATOM 4562 C CA . LYS A 1 35 ? 4.251 11.665 27.955 1.00 23.23 35 LYS A CA 6
ATOM 4563 C C . LYS A 1 35 ? 4.313 12.908 28.839 1.00 21.21 35 LYS A C 6
ATOM 4564 O O . LYS A 1 35 ? 3.561 13.033 29.805 1.00 34.14 35 LYS A O 6
ATOM 4583 N N . THR A 1 36 ? 5.215 13.824 28.501 1.00 34.11 36 THR A N 6
ATOM 4584 C CA . THR A 1 36 ? 5.376 15.055 29.263 1.00 3.41 36 THR A CA 6
ATOM 4585 C C . THR A 1 36 ? 4.438 16.144 28.752 1.00 14.51 36 THR A C 6
ATOM 4586 O O . THR A 1 36 ? 3.717 16.770 29.528 1.00 71.23 36 THR A O 6
ATOM 4597 N N . VAL A 1 37 ? 4.452 16.363 27.441 1.00 63.42 37 VAL A N 6
ATOM 4598 C CA . VAL A 1 37 ? 3.602 17.376 26.826 1.00 73.44 37 VAL A CA 6
ATOM 4599 C C . VAL A 1 37 ? 2.137 17.158 27.191 1.00 50.41 37 VAL A C 6
ATOM 4600 O O . VAL A 1 37 ? 1.460 18.072 27.662 1.00 33.20 37 VAL A O 6
ATOM 4613 N N . LYS A 1 38 ? 1.653 15.940 26.971 1.00 60.12 38 LYS A N 6
ATOM 4614 C CA . LYS A 1 38 ? 0.268 15.599 27.277 1.00 15.02 38 LYS A CA 6
ATOM 4615 C C . LYS A 1 38 ? 0.008 15.682 28.778 1.00 40.14 38 LYS A C 6
ATOM 4616 O O . LYS A 1 38 ? -1.086 16.048 29.209 1.00 1.31 38 LYS A O 6
ATOM 4635 N N . SER A 1 39 ? 1.019 15.339 29.570 1.00 63.53 39 SER A N 6
ATOM 4636 C CA . SER A 1 39 ? 0.899 15.372 31.022 1.00 54.12 39 SER A CA 6
ATOM 4637 C C . SER A 1 39 ? 0.601 16.786 31.511 1.00 55.34 39 SER A C 6
ATOM 4638 O O . SER A 1 39 ? -0.057 16.977 32.534 1.00 14.52 39 SER A O 6
ATOM 4646 N N . PHE A 1 40 ? 1.090 17.776 30.772 1.00 52.25 40 PHE A N 6
ATOM 4647 C CA . PHE A 1 40 ? 0.878 19.174 31.129 1.00 14.41 40 PHE A CA 6
ATOM 4648 C C . PHE A 1 40 ? -0.603 19.534 31.060 1.00 53.24 40 PHE A C 6
ATOM 4649 O O . PHE A 1 40 ? -1.108 20.284 31.895 1.00 32.40 40 PHE A O 6
ATOM 4666 N N . GLN A 1 41 ? -1.291 18.996 30.060 1.00 22.24 41 GLN A N 6
ATOM 4667 C CA . GLN A 1 41 ? -2.714 19.261 29.881 1.00 65.34 41 GLN A CA 6
ATOM 4668 C C . GLN A 1 41 ? -3.525 18.682 31.036 1.00 22.41 41 GLN A C 6
ATOM 4669 O O . GLN A 1 41 ? -4.400 19.349 31.587 1.00 54.42 41 GLN A O 6
ATOM 4683 N N . GLN A 1 42 ? -3.227 17.437 31.395 1.00 2.43 42 GLN A N 6
ATOM 4684 C CA . GLN A 1 42 ? -3.930 16.768 32.483 1.00 75.33 42 GLN A CA 6
ATOM 4685 C C . GLN A 1 42 ? -3.500 17.328 33.835 1.00 34.32 42 GLN A C 6
ATOM 4686 O O . GLN A 1 42 ? -4.255 17.280 34.806 1.00 20.41 42 GLN A O 6
ATOM 4700 N N . ALA A 1 43 ? -2.284 17.861 33.889 1.00 63.40 43 ALA A N 6
ATOM 4701 C CA . ALA A 1 43 ? -1.754 18.432 35.121 1.00 74.03 43 ALA A CA 6
ATOM 4702 C C . ALA A 1 43 ? -2.379 19.794 35.408 1.00 32.21 43 ALA A C 6
ATOM 4703 O O . ALA A 1 43 ? -2.568 20.169 36.564 1.00 71.42 43 ALA A O 6
ATOM 4710 N N . ALA A 1 44 ? -2.695 20.529 34.347 1.00 25.43 44 ALA A N 6
ATOM 4711 C CA . ALA A 1 44 ? -3.300 21.849 34.485 1.00 21.34 44 ALA A CA 6
ATOM 4712 C C . ALA A 1 44 ? -4.535 21.796 35.378 1.00 31.44 44 ALA A C 6
ATOM 4713 O O . ALA A 1 44 ? -4.821 22.739 36.116 1.00 64.20 44 ALA A O 6
ATOM 4720 N N . LYS A 1 45 ? -5.264 20.687 35.306 1.00 20.13 45 LYS A N 6
ATOM 4721 C CA . LYS A 1 45 ? -6.469 20.511 36.108 1.00 44.11 45 LYS A CA 6
ATOM 4722 C C . LYS A 1 45 ? -6.184 20.772 37.584 1.00 31.43 45 LYS A C 6
ATOM 4723 O O . LYS A 1 45 ? -7.062 21.204 38.328 1.00 24.32 45 LYS A O 6
ATOM 4742 N N . GLU A 1 46 ? -4.948 20.506 37.999 1.00 10.11 46 GLU A N 6
ATOM 4743 C CA . GLU A 1 46 ? -4.549 20.713 39.386 1.00 60.12 46 GLU A CA 6
ATOM 4744 C C . GLU A 1 46 ? -3.786 22.026 39.542 1.00 21.24 46 GLU A C 6
ATOM 4745 O O . GLU A 1 46 ? -4.081 22.828 40.428 1.00 12.12 46 GLU A O 6
ATOM 4757 N N . PHE A 1 47 ? -2.801 22.238 38.675 1.00 65.24 47 PHE A N 6
ATOM 4758 C CA . PHE A 1 47 ? -1.993 23.451 38.716 1.00 1.00 47 PHE A CA 6
ATOM 4759 C C . PHE A 1 47 ? -2.877 24.694 38.680 1.00 52.12 47 PHE A C 6
ATOM 4760 O O . PHE A 1 47 ? -2.530 25.732 39.243 1.00 1.32 47 PHE A O 6
ATOM 4777 N N . GLU A 1 48 ? -4.022 24.580 38.013 1.00 14.34 48 GLU A N 6
ATOM 4778 C CA . GLU A 1 48 ? -4.955 25.694 37.902 1.00 61.44 48 GLU A CA 6
ATOM 4779 C C . GLU A 1 48 ? -5.736 25.882 39.199 1.00 70.15 48 GLU A C 6
ATOM 4780 O O . GLU A 1 48 ? -6.142 26.994 39.537 1.00 13.53 48 GLU A O 6
ATOM 4792 N N . SER A 1 49 ? -5.944 24.786 39.921 1.00 15.11 49 SER A N 6
ATOM 4793 C CA . SER A 1 49 ? -6.679 24.826 41.179 1.00 63.25 49 SER A CA 6
ATOM 4794 C C . SER A 1 49 ? -5.818 25.414 42.294 1.00 62.31 49 SER A C 6
ATOM 4795 O O . SER A 1 49 ? -6.315 26.127 43.165 1.00 13.22 49 SER A O 6
ATOM 4803 N N . GLU A 1 50 ? -4.525 25.109 42.257 1.00 73.41 50 GLU A N 6
ATOM 4804 C CA . GLU A 1 50 ? -3.595 25.607 43.264 1.00 44.10 50 GLU A CA 6
ATOM 4805 C C . GLU A 1 50 ? -2.214 25.843 42.659 1.00 31.12 50 GLU A C 6
ATOM 4806 O O . GLU A 1 50 ? -1.810 26.985 42.433 1.00 12.42 50 GLU A O 6
ATOM 4818 N N . LEU A 1 51 ?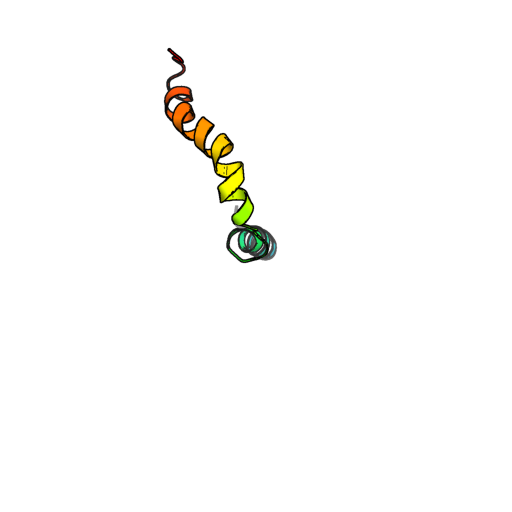 -1.494 24.758 42.401 1.00 42.03 51 LEU A N 6
ATOM 4819 C CA . LEU A 1 51 ? -0.158 24.845 41.823 1.00 23.13 51 LEU A CA 6
ATOM 4820 C C . LEU A 1 51 ? 0.350 23.466 41.414 1.00 4.10 51 LEU A C 6
ATOM 4821 O O . LEU A 1 51 ? 0.998 23.313 40.378 1.00 61.42 51 LEU A O 6
ATOM 4837 N N . LYS A 1 52 ? 0.050 22.463 42.232 1.00 15.44 52 LYS A N 6
ATOM 4838 C CA . LYS A 1 52 ? 0.472 21.096 41.955 1.00 20.30 52 LYS A CA 6
ATOM 4839 C C . LYS A 1 52 ? -0.211 20.113 42.901 1.00 61.31 52 LYS A C 6
ATOM 4840 O O . LYS A 1 52 ? -0.865 20.515 43.864 1.00 14.25 52 LYS A O 6
ATOM 4859 N N . THR A 1 53 ? -0.054 18.822 42.622 1.00 45.10 53 THR A N 6
ATOM 4860 C CA . THR A 1 53 ? -0.654 17.784 43.448 1.00 72.34 53 THR A CA 6
ATOM 4861 C C . THR A 1 53 ? -0.233 17.927 44.906 1.00 71.44 53 THR A C 6
ATOM 4862 O O . THR A 1 53 ? 0.661 18.711 45.230 1.00 44.41 53 THR A O 6
ATOM 4873 N N . ALA A 1 1 ? -0.545 -17.797 -4.174 1.00 0.00 1 ALA A N 7
ATOM 4874 C CA . ALA A 1 1 ? 0.296 -18.937 -4.515 1.00 71.14 1 ALA A CA 7
ATOM 4875 C C . ALA A 1 1 ? 1.504 -18.502 -5.337 1.00 4.04 1 ALA A C 7
ATOM 4876 O O . ALA A 1 1 ? 2.558 -19.138 -5.294 1.00 3.24 1 ALA A O 7
ATOM 4883 N N . LEU A 1 2 ? 1.345 -17.417 -6.086 1.00 41.12 2 LEU A N 7
ATOM 4884 C CA . LEU A 1 2 ? 2.423 -16.897 -6.919 1.00 41.53 2 LEU A CA 7
ATOM 4885 C C . LEU A 1 2 ? 3.245 -15.860 -6.161 1.00 32.41 2 LEU A C 7
ATOM 4886 O O . LEU A 1 2 ? 3.371 -14.713 -6.594 1.00 11.52 2 LEU A O 7
ATOM 4902 N N . PHE A 1 3 ? 3.806 -16.269 -5.028 1.00 4.31 3 PHE A N 7
ATOM 4903 C CA . PHE A 1 3 ? 4.618 -15.376 -4.210 1.00 32.51 3 PHE A CA 7
ATOM 4904 C C . PHE A 1 3 ? 6.102 -15.693 -4.366 1.00 13.30 3 PHE A C 7
ATOM 4905 O O . PHE A 1 3 ? 6.896 -15.469 -3.454 1.00 64.22 3 PHE A O 7
ATOM 4922 N N . GLY A 1 4 ? 6.470 -16.218 -5.532 1.00 54.22 4 GLY A N 7
ATOM 4923 C CA . GLY A 1 4 ? 7.857 -16.558 -5.788 1.00 13.11 4 GLY A CA 7
ATOM 4924 C C . GLY A 1 4 ? 8.743 -15.334 -5.900 1.00 41.43 4 GLY A C 7
ATOM 4925 O O . GLY A 1 4 ? 9.958 -15.419 -5.724 1.00 72.44 4 GLY A O 7
ATOM 4929 N N . LEU A 1 5 ? 8.134 -14.191 -6.198 1.00 12.44 5 LEU A N 7
ATOM 4930 C CA . LEU A 1 5 ? 8.876 -12.943 -6.336 1.00 41.21 5 LEU A CA 7
ATOM 4931 C C . LEU A 1 5 ? 8.386 -11.903 -5.333 1.00 54.24 5 LEU A C 7
ATOM 4932 O O . LEU A 1 5 ? 8.442 -10.702 -5.592 1.00 41.14 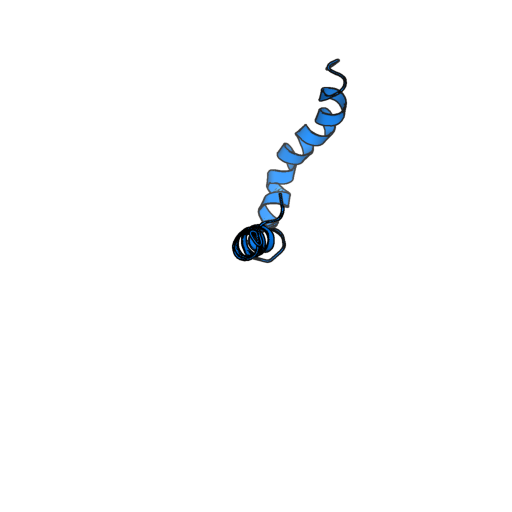5 LEU A O 7
ATOM 4948 N N . GLY A 1 6 ? 7.909 -12.375 -4.186 1.00 71.43 6 GLY A N 7
ATOM 4949 C CA . GLY A 1 6 ? 7.418 -11.474 -3.160 1.00 40.11 6 GLY A CA 7
ATOM 4950 C C . GLY A 1 6 ? 8.523 -10.974 -2.251 1.00 21.12 6 GLY A C 7
ATOM 4951 O O . GLY A 1 6 ? 8.434 -11.096 -1.029 1.00 73.23 6 GLY A O 7
ATOM 4955 N N . VAL A 1 7 ? 9.567 -10.409 -2.847 1.00 13.41 7 VAL A N 7
ATOM 4956 C CA . VAL A 1 7 ? 10.695 -9.889 -2.083 1.00 32.32 7 VAL A CA 7
ATOM 4957 C C . VAL A 1 7 ? 10.275 -8.701 -1.223 1.00 71.34 7 VAL A C 7
ATOM 4958 O O . VAL A 1 7 ? 10.536 -8.651 -0.021 1.00 14.52 7 VAL A O 7
ATOM 4971 N N . PRO A 1 8 ? 9.609 -7.722 -1.852 1.00 35.11 8 PRO A N 7
ATOM 4972 C CA . PRO A 1 8 ? 9.138 -6.517 -1.164 1.00 63.31 8 PRO A CA 7
ATOM 4973 C C . PRO A 1 8 ? 7.993 -6.810 -0.201 1.00 41.22 8 PRO A C 7
ATOM 4974 O O . PRO A 1 8 ? 8.018 -6.383 0.954 1.00 20.14 8 PRO A O 7
ATOM 4985 N N . GLU A 1 9 ? 6.993 -7.539 -0.682 1.00 32.43 9 GLU A N 7
ATOM 4986 C CA . GLU A 1 9 ? 5.838 -7.888 0.139 1.00 73.32 9 GLU A CA 7
ATOM 4987 C C . GLU A 1 9 ? 6.269 -8.659 1.382 1.00 24.34 9 GLU A C 7
ATOM 4988 O O . GLU A 1 9 ? 5.658 -8.535 2.446 1.00 74.01 9 GLU A O 7
ATOM 5000 N N . LEU A 1 10 ? 7.323 -9.455 1.242 1.00 3.12 10 LEU A N 7
ATOM 5001 C CA . LEU A 1 10 ? 7.836 -10.248 2.355 1.00 73.31 10 LEU A CA 7
ATOM 5002 C C . LEU A 1 10 ? 8.845 -9.448 3.173 1.00 31.43 10 LEU A C 7
ATOM 5003 O O . LEU A 1 10 ? 9.038 -9.705 4.361 1.00 55.12 10 LEU A O 7
ATOM 5019 N N . ALA A 1 11 ? 9.485 -8.478 2.528 1.00 33.11 11 ALA A N 7
ATOM 5020 C CA . ALA A 1 11 ? 10.472 -7.638 3.197 1.00 44.51 11 ALA A CA 7
ATOM 5021 C C . ALA A 1 11 ? 9.797 -6.617 4.106 1.00 1.31 11 ALA A C 7
ATOM 5022 O O . ALA A 1 11 ? 10.258 -6.360 5.218 1.00 70.13 11 ALA A O 7
ATOM 5029 N N . VAL A 1 12 ? 8.702 -6.036 3.625 1.00 2.21 12 VAL A N 7
ATOM 5030 C CA . VAL A 1 12 ? 7.964 -5.041 4.394 1.00 14.22 12 VAL A CA 7
ATOM 5031 C C . VAL A 1 12 ? 7.398 -5.645 5.674 1.00 4.14 12 VAL A C 7
ATOM 5032 O O . VAL A 1 12 ? 7.351 -4.989 6.715 1.00 35.15 12 VAL A O 7
ATOM 5045 N N . ILE A 1 13 ? 6.969 -6.900 5.590 1.00 51.23 13 ILE A N 7
ATOM 5046 C CA . ILE A 1 13 ? 6.407 -7.595 6.741 1.00 5.22 13 ILE A CA 7
ATOM 5047 C C . ILE A 1 13 ? 7.507 -8.083 7.679 1.00 51.34 13 ILE A C 7
ATOM 5048 O O . ILE A 1 13 ? 7.282 -8.263 8.875 1.00 5.22 13 ILE A O 7
ATOM 5064 N N . ALA A 1 14 ? 8.697 -8.294 7.126 1.00 34.54 14 ALA A N 7
ATOM 5065 C CA . ALA A 1 14 ? 9.833 -8.758 7.913 1.00 15.31 14 ALA A CA 7
ATOM 5066 C C . ALA A 1 14 ? 10.146 -7.791 9.049 1.00 3.42 14 ALA A C 7
ATOM 5067 O O . ALA A 1 14 ? 10.082 -8.154 10.223 1.00 13.20 14 ALA A O 7
ATOM 5074 N N . GLY A 1 15 ? 10.485 -6.555 8.692 1.00 74.35 15 GLY A N 7
ATOM 5075 C CA . GLY A 1 15 ? 10.804 -5.554 9.694 1.00 24.21 15 GLY A CA 7
ATOM 5076 C C . GLY A 1 15 ? 9.696 -5.383 10.715 1.00 43.41 15 GLY A C 7
ATOM 5077 O O . GLY A 1 15 ? 9.947 -4.990 11.854 1.00 75.41 15 GLY A O 7
ATOM 5081 N N . VAL A 1 16 ? 8.465 -5.677 10.306 1.00 24.02 16 VAL A N 7
ATOM 5082 C CA . VAL A 1 16 ? 7.315 -5.552 11.193 1.00 62.21 16 VAL A CA 7
ATOM 5083 C C . VAL A 1 16 ? 7.372 -6.581 12.315 1.00 63.30 16 VAL A C 7
ATOM 5084 O O . VAL A 1 16 ? 7.209 -6.247 13.488 1.00 64.51 16 VAL A O 7
ATOM 5097 N N . ALA A 1 17 ? 7.607 -7.837 11.947 1.00 70.15 17 ALA A N 7
ATOM 5098 C CA . ALA A 1 17 ? 7.688 -8.916 12.924 1.00 72.33 17 ALA A CA 7
ATOM 5099 C C . ALA A 1 17 ? 8.942 -8.785 13.783 1.00 34.11 17 ALA A C 7
ATOM 5100 O O . ALA A 1 17 ? 8.974 -9.246 14.923 1.00 5.22 17 ALA A O 7
ATOM 5107 N N . ALA A 1 18 ? 9.972 -8.156 13.227 1.00 32.11 18 ALA A N 7
ATOM 5108 C CA . ALA A 1 18 ? 11.226 -7.964 13.943 1.00 50.23 18 ALA A CA 7
ATOM 5109 C C . ALA A 1 18 ? 11.078 -6.913 15.038 1.00 12.21 18 ALA A C 7
ATOM 5110 O O . ALA A 1 18 ? 11.815 -6.921 16.025 1.00 73.14 18 ALA A O 7
ATOM 5117 N N . LEU A 1 19 ? 10.122 -6.007 14.857 1.00 50.23 19 LEU A N 7
ATOM 5118 C CA . LEU A 1 19 ? 9.878 -4.948 15.829 1.00 53.45 19 LEU A CA 7
ATOM 5119 C C . LEU A 1 19 ? 8.999 -5.449 16.971 1.00 71.02 19 LEU A C 7
ATOM 5120 O O . LEU A 1 19 ? 9.172 -5.049 18.123 1.00 71.01 19 LEU A O 7
ATOM 5136 N N . LEU A 1 20 ? 8.059 -6.327 16.645 1.00 74.33 20 LEU A N 7
ATOM 5137 C CA . LEU A 1 20 ? 7.154 -6.887 17.644 1.00 44.01 20 LEU A CA 7
ATOM 5138 C C . LEU A 1 20 ? 7.867 -7.922 18.506 1.00 74.41 20 LEU A C 7
ATOM 5139 O O . LEU A 1 20 ? 7.844 -7.844 19.735 1.00 12.53 20 LEU A O 7
ATOM 5155 N N . PHE A 1 21 ? 8.503 -8.891 17.855 1.00 30.01 21 PHE A N 7
ATOM 5156 C CA . PHE A 1 21 ? 9.224 -9.942 18.562 1.00 72.03 21 PHE A CA 7
ATOM 5157 C C . PHE A 1 21 ? 10.551 -9.418 19.108 1.00 71.20 21 PHE A C 7
ATOM 5158 O O . PHE A 1 21 ? 10.935 -9.727 20.236 1.00 34.01 21 PHE A O 7
ATOM 5175 N N . GLY A 1 22 ? 11.245 -8.624 18.300 1.00 52.12 22 GLY A N 7
ATOM 5176 C CA . GLY A 1 22 ? 12.519 -8.070 18.718 1.00 72.22 22 GLY A CA 7
ATOM 5177 C C . GLY A 1 22 ? 13.403 -9.098 19.396 1.00 45.33 22 GLY A C 7
ATOM 5178 O O . GLY A 1 22 ? 13.993 -9.964 18.750 1.00 34.53 22 GLY A O 7
ATOM 5182 N N . PRO A 1 23 ? 13.504 -9.008 20.730 1.00 73.43 23 PRO A N 7
ATOM 5183 C CA . PRO A 1 23 ? 14.321 -9.929 21.527 1.00 5.41 23 PRO A CA 7
ATOM 5184 C C . PRO A 1 23 ? 13.735 -11.336 21.567 1.00 62.53 23 PRO A C 7
ATOM 5185 O O . PRO A 1 23 ? 12.524 -11.513 21.698 1.00 13.23 23 PRO A O 7
ATOM 5196 N N . LYS A 1 24 ? 14.602 -12.337 21.455 1.00 64.05 24 LYS A N 7
ATOM 5197 C CA . LYS A 1 24 ? 14.172 -13.730 21.481 1.00 51.32 24 LYS A CA 7
ATOM 5198 C C . LYS A 1 24 ? 15.315 -14.645 21.909 1.00 64.25 24 LYS A C 7
ATOM 5199 O O . LYS A 1 24 ? 15.137 -15.523 22.754 1.00 14.11 24 LYS A O 7
ATOM 5218 N N . LYS A 1 25 ? 16.488 -14.432 21.322 1.00 34.24 25 LYS A N 7
ATOM 5219 C CA . LYS A 1 25 ? 17.662 -15.236 21.645 1.00 22.13 25 LYS A CA 7
ATOM 5220 C C . LYS A 1 25 ? 18.876 -14.768 20.850 1.00 64.43 25 LYS A C 7
ATOM 5221 O O . LYS A 1 25 ? 20.004 -14.798 21.343 1.00 74.12 25 LYS A O 7
ATOM 5240 N N . LEU A 1 26 ? 18.639 -14.334 19.617 1.00 20.45 26 LEU A N 7
ATOM 5241 C CA . LEU A 1 26 ? 19.713 -13.858 18.752 1.00 50.42 26 LEU A CA 7
ATOM 5242 C C . LEU A 1 26 ? 19.558 -12.369 18.460 1.00 44.35 26 LEU A C 7
ATOM 5243 O O . LEU A 1 26 ? 19.187 -11.964 17.358 1.00 21.33 26 LEU A O 7
ATOM 5259 N N . PRO A 1 27 ? 19.849 -11.534 19.468 1.00 51.02 27 PRO A N 7
ATOM 5260 C CA . PRO A 1 27 ? 19.752 -10.077 19.343 1.00 24.54 27 PRO A CA 7
ATOM 5261 C C . PRO A 1 27 ? 20.825 -9.501 18.425 1.00 62.42 27 PRO A C 7
ATOM 5262 O O . PRO A 1 27 ? 20.715 -8.366 17.963 1.00 31.20 27 PRO A O 7
ATOM 5273 N N . GLU A 1 28 ? 21.862 -10.292 18.165 1.00 5.12 28 GLU A N 7
ATOM 5274 C CA . GLU A 1 28 ? 22.956 -9.859 17.304 1.00 14.04 28 GLU A CA 7
ATOM 5275 C C . GLU A 1 28 ? 22.428 -9.383 15.953 1.00 63.35 28 GLU A C 7
ATOM 5276 O O . GLU A 1 28 ? 23.013 -8.503 15.321 1.00 62.40 28 GLU A O 7
ATOM 5288 N N . ILE A 1 29 ? 21.318 -9.971 15.518 1.00 30.32 29 ILE A N 7
ATOM 5289 C CA . ILE A 1 29 ? 20.711 -9.607 14.243 1.00 22.33 29 ILE A CA 7
ATOM 5290 C C . ILE A 1 29 ? 20.136 -8.196 14.291 1.00 73.41 29 ILE A C 7
ATOM 5291 O O . ILE A 1 29 ? 20.101 -7.493 13.282 1.00 34.24 29 ILE A O 7
ATOM 5307 N N . GLY A 1 30 ? 19.687 -7.785 15.474 1.00 23.42 30 GLY A N 7
ATOM 5308 C CA . GLY A 1 30 ? 19.122 -6.457 15.632 1.00 43.35 30 GLY A CA 7
ATOM 5309 C C . GLY A 1 30 ? 20.113 -5.361 15.294 1.00 1.54 30 GLY A C 7
ATOM 5310 O O . GLY A 1 30 ? 19.723 -4.227 15.015 1.00 51.14 30 GLY A O 7
ATOM 5314 N N . LYS A 1 31 ? 21.398 -5.698 15.322 1.00 11.23 31 LYS A N 7
ATOM 5315 C CA . LYS A 1 31 ? 22.448 -4.734 15.017 1.00 10.11 31 LYS A CA 7
ATOM 5316 C C . LYS A 1 31 ? 22.567 -4.517 13.512 1.00 75.34 31 LYS A C 7
ATOM 5317 O O . LYS A 1 31 ? 22.854 -3.409 13.055 1.00 10.11 31 LYS A O 7
ATOM 5336 N N . SER A 1 32 ? 22.341 -5.579 12.745 1.00 34.12 32 SER A N 7
ATOM 5337 C CA . SER A 1 32 ? 22.425 -5.504 11.291 1.00 13.02 32 SER A CA 7
ATOM 5338 C C . SER A 1 32 ? 21.127 -4.963 10.699 1.00 55.13 32 SER A C 7
ATOM 5339 O O . SER A 1 32 ? 21.144 -4.064 9.858 1.00 14.11 32 SER A O 7
ATOM 5347 N N . ILE A 1 33 ? 20.005 -5.517 11.145 1.00 60.22 33 ILE A N 7
ATOM 5348 C CA . ILE A 1 33 ? 18.698 -5.090 10.661 1.00 22.32 33 ILE A CA 7
ATOM 5349 C C . ILE A 1 33 ? 18.297 -3.752 11.271 1.00 13.53 33 ILE A C 7
ATOM 5350 O O . ILE A 1 33 ? 17.506 -3.007 10.693 1.00 54.43 33 ILE A O 7
ATOM 5366 N N . GLY A 1 34 ? 18.848 -3.452 12.443 1.00 12.41 34 GLY A N 7
ATOM 5367 C CA . GLY A 1 34 ? 18.537 -2.201 13.111 1.00 10.43 34 GLY A CA 7
ATOM 5368 C C . GLY A 1 34 ? 18.720 -0.999 12.206 1.00 24.01 34 GLY A C 7
ATOM 5369 O O . GLY A 1 34 ? 17.824 -0.166 12.078 1.00 32.22 34 GLY A O 7
ATOM 5373 N N . LYS A 1 35 ? 19.888 -0.907 11.577 1.00 13.32 35 LYS A N 7
ATOM 5374 C CA . LYS A 1 35 ? 20.187 0.202 10.679 1.00 23.23 35 LYS A CA 7
ATOM 5375 C C . LYS A 1 35 ? 19.143 0.304 9.573 1.00 21.21 35 LYS A C 7
ATOM 5376 O O . LYS A 1 35 ? 18.960 1.364 8.972 1.00 34.14 35 LYS A O 7
ATOM 5395 N N . THR A 1 36 ? 18.457 -0.804 9.307 1.00 34.11 36 THR A N 7
ATOM 5396 C CA . THR A 1 36 ? 17.431 -0.839 8.273 1.00 3.41 36 THR A CA 7
ATOM 5397 C C . THR A 1 36 ? 16.065 -0.476 8.843 1.00 14.51 36 THR A C 7
ATOM 5398 O O . THR A 1 36 ? 15.464 0.524 8.451 1.00 71.23 36 THR A O 7
ATOM 5409 N N . VAL A 1 37 ? 15.578 -1.296 9.769 1.00 63.42 37 VAL A N 7
ATOM 5410 C CA . VAL A 1 37 ? 14.282 -1.061 10.393 1.00 73.44 37 VAL A CA 7
ATOM 5411 C C . VAL A 1 37 ? 14.206 0.340 10.989 1.00 50.41 37 VAL A C 7
ATOM 5412 O O . VAL A 1 37 ? 13.175 1.009 10.902 1.00 33.20 37 VAL A O 7
ATOM 5425 N N . LYS A 1 38 ? 15.304 0.780 11.595 1.00 60.12 38 LYS A N 7
ATOM 5426 C CA . LYS A 1 38 ? 15.364 2.103 12.204 1.00 15.02 38 LYS A CA 7
ATOM 5427 C C . LYS A 1 38 ? 15.454 3.190 11.138 1.00 40.14 38 LYS A C 7
ATOM 5428 O O . LYS A 1 38 ? 15.078 4.337 11.375 1.00 1.31 38 LYS A O 7
ATOM 5447 N N . SER A 1 39 ? 15.953 2.820 9.963 1.00 63.53 39 SER A N 7
ATOM 5448 C CA . SER A 1 39 ? 16.094 3.765 8.861 1.00 54.12 39 SER A CA 7
ATOM 5449 C C . SER A 1 39 ? 14.741 4.056 8.219 1.00 55.34 39 SER A C 7
ATOM 5450 O O . SER A 1 39 ? 14.419 5.206 7.915 1.00 14.52 39 SER A O 7
ATOM 5458 N N . PHE A 1 40 ? 13.951 3.007 8.016 1.00 52.25 40 PHE A N 7
ATOM 5459 C CA . PHE A 1 40 ? 12.632 3.149 7.409 1.00 14.41 40 PHE A CA 7
ATOM 5460 C C . PHE A 1 40 ? 11.755 4.090 8.228 1.00 53.24 40 PHE A C 7
ATOM 5461 O O . PHE A 1 40 ? 10.918 4.807 7.683 1.00 32.40 40 PHE A O 7
ATOM 5478 N N . GLN A 1 41 ? 11.953 4.080 9.543 1.00 22.24 41 GLN A N 7
ATOM 5479 C CA . GLN A 1 41 ? 11.179 4.932 10.439 1.00 65.34 41 GLN A CA 7
ATOM 5480 C C . GLN A 1 41 ? 11.460 6.406 10.165 1.00 22.41 41 GLN A C 7
ATOM 5481 O O . GLN A 1 41 ? 10.558 7.240 10.226 1.00 54.42 41 GLN A O 7
ATOM 5495 N N . GLN A 1 42 ? 12.717 6.719 9.865 1.00 2.43 42 GLN A N 7
ATOM 5496 C CA . GLN A 1 42 ? 13.115 8.093 9.584 1.00 75.33 42 GLN A CA 7
ATOM 5497 C C . GLN A 1 42 ? 12.454 8.600 8.307 1.00 34.32 42 GLN A C 7
ATOM 5498 O O . GLN A 1 42 ? 12.094 9.773 8.207 1.00 20.41 42 GLN A O 7
ATOM 5512 N N . ALA A 1 43 ? 12.299 7.711 7.333 1.00 63.40 43 ALA A N 7
ATOM 5513 C CA . ALA A 1 43 ? 11.680 8.069 6.062 1.00 74.03 43 ALA A CA 7
ATOM 5514 C C . ALA A 1 43 ? 10.161 8.125 6.188 1.00 32.21 43 ALA A C 7
ATOM 5515 O O . ALA A 1 43 ? 9.511 8.981 5.589 1.00 71.42 43 ALA A O 7
ATOM 5522 N N . ALA A 1 44 ? 9.603 7.207 6.970 1.00 25.43 44 ALA A N 7
ATOM 5523 C CA . ALA A 1 44 ? 8.160 7.154 7.176 1.00 21.34 44 ALA A CA 7
ATOM 5524 C C . ALA A 1 44 ? 7.673 8.365 7.965 1.00 31.44 44 ALA A C 7
ATOM 5525 O O . ALA A 1 44 ? 6.529 8.794 7.821 1.00 64.20 44 ALA A O 7
ATOM 5532 N N . LYS A 1 45 ? 8.550 8.912 8.801 1.00 20.13 45 LYS A N 7
ATOM 5533 C CA . LYS A 1 45 ? 8.210 10.074 9.613 1.00 44.11 45 LYS A CA 7
ATOM 5534 C C . LYS A 1 45 ? 7.759 11.238 8.737 1.00 31.43 45 LYS A C 7
ATOM 5535 O O . LYS A 1 45 ? 6.809 11.946 9.071 1.00 24.32 45 LYS A O 7
ATOM 5554 N N . GLU A 1 46 ? 8.445 11.428 7.615 1.00 10.11 46 GLU A N 7
ATOM 5555 C CA . GLU A 1 46 ? 8.113 12.507 6.691 1.00 60.12 46 GLU A CA 7
ATOM 5556 C C . GLU A 1 46 ? 6.801 12.218 5.966 1.00 21.24 46 GLU A C 7
ATOM 5557 O O . GLU A 1 46 ? 6.069 13.135 5.596 1.00 12.12 46 GLU A O 7
ATOM 5569 N N . PHE A 1 47 ? 6.513 10.935 5.766 1.00 65.24 47 PHE A N 7
ATOM 5570 C CA . PHE A 1 47 ? 5.292 10.525 5.083 1.00 1.00 47 PHE A CA 7
ATOM 5571 C C . PHE A 1 47 ? 4.059 11.028 5.826 1.00 52.12 47 PHE A C 7
ATOM 5572 O O . PHE A 1 47 ? 3.038 11.342 5.214 1.00 1.32 47 PHE A O 7
ATOM 5589 N N . GLU A 1 48 ? 4.161 11.102 7.150 1.00 14.34 48 GLU A N 7
ATOM 5590 C CA . GLU A 1 48 ? 3.054 11.566 7.977 1.00 61.44 48 GLU A CA 7
ATOM 5591 C C . GLU A 1 48 ? 2.625 12.973 7.573 1.00 70.15 48 GLU A C 7
ATOM 5592 O O . GLU A 1 48 ? 1.463 13.350 7.731 1.00 13.53 48 GLU A O 7
ATOM 5604 N N . SER A 1 49 ? 3.572 13.747 7.052 1.00 15.11 49 SER A N 7
ATOM 5605 C CA . SER A 1 49 ? 3.296 15.116 6.629 1.00 63.25 49 SER A CA 7
ATOM 5606 C C . SER A 1 49 ? 2.547 15.132 5.301 1.00 62.31 49 SER A C 7
ATOM 5607 O O . SER A 1 49 ? 1.757 16.037 5.033 1.00 13.22 49 SER A O 7
ATOM 5615 N N . GLU A 1 50 ? 2.802 14.125 4.471 1.00 73.41 50 GLU A N 7
ATOM 5616 C CA . GLU A 1 50 ? 2.154 14.024 3.169 1.00 44.10 50 GLU A CA 7
ATOM 5617 C C . GLU A 1 50 ? 0.726 13.506 3.313 1.00 31.12 50 GLU A C 7
ATOM 5618 O O . GLU A 1 50 ? 0.409 12.397 2.877 1.00 12.42 50 GLU A O 7
ATOM 5630 N N . LEU A 1 51 ? -0.132 14.314 3.925 1.00 42.03 51 LEU A N 7
ATOM 5631 C CA . LEU A 1 51 ? -1.527 13.937 4.127 1.00 23.13 51 LEU A CA 7
ATOM 5632 C C . LEU A 1 51 ? -1.636 12.715 5.032 1.00 4.10 51 LEU A C 7
ATOM 5633 O O . LEU A 1 51 ? -2.661 12.033 5.052 1.00 61.42 51 LEU A O 7
ATOM 5649 N N . LYS A 1 52 ? -0.574 12.444 5.783 1.00 15.44 52 LYS A N 7
ATOM 5650 C CA . LYS A 1 52 ? -0.550 11.307 6.695 1.00 20.30 52 LYS A CA 7
ATOM 5651 C C . LYS A 1 52 ? -0.551 9.991 5.924 1.00 61.31 52 LYS A C 7
ATOM 5652 O O . LYS A 1 52 ? 0.482 9.334 5.794 1.00 14.25 52 LYS A O 7
ATOM 5671 N N . THR A 1 53 ? -1.718 9.612 5.410 1.00 45.10 53 THR A N 7
ATOM 5672 C CA . THR A 1 53 ? -1.852 8.375 4.651 1.00 72.34 53 THR A CA 7
ATOM 5673 C C . THR A 1 53 ? -2.539 8.623 3.313 1.00 71.44 53 THR A C 7
ATOM 5674 O O . THR A 1 53 ? -3.184 7.732 2.760 1.00 44.41 53 THR A O 7
ATOM 5685 N N . ALA A 1 1 ? -6.973 -11.988 8.162 1.00 0.00 1 ALA A N 8
ATOM 5686 C CA . ALA A 1 1 ? -7.186 -11.877 6.724 1.00 71.14 1 ALA A CA 8
ATOM 5687 C C . ALA A 1 1 ? -5.867 -11.662 5.990 1.00 4.04 1 ALA A C 8
ATOM 5688 O O . ALA A 1 1 ? -5.337 -10.550 5.957 1.00 3.24 1 ALA A O 8
ATOM 5695 N N . LEU A 1 2 ? -5.342 -12.731 5.401 1.00 41.12 2 LEU A N 8
ATOM 5696 C CA . LEU A 1 2 ? -4.084 -12.658 4.667 1.00 41.53 2 LEU A CA 8
ATOM 5697 C C . LEU A 1 2 ? -4.314 -12.851 3.171 1.00 32.41 2 LEU A C 8
ATOM 5698 O O . LEU A 1 2 ? -3.458 -13.381 2.463 1.00 11.52 2 LEU A O 8
ATOM 5714 N N . PHE A 1 3 ? -5.476 -12.416 2.696 1.00 4.31 3 PHE A N 8
ATOM 5715 C CA . PHE A 1 3 ? -5.819 -12.539 1.284 1.00 32.51 3 PHE A CA 8
ATOM 5716 C C . PHE A 1 3 ? -5.096 -11.483 0.453 1.00 13.30 3 PHE A C 8
ATOM 5717 O O . PHE A 1 3 ? -4.797 -11.698 -0.721 1.00 64.22 3 PHE A O 8
ATOM 5734 N N . GLY A 1 4 ? -4.817 -10.340 1.073 1.00 54.22 4 GLY A N 8
ATOM 5735 C CA . GLY A 1 4 ? -4.132 -9.267 0.378 1.00 13.11 4 GLY A CA 8
ATOM 5736 C C . GLY A 1 4 ? -2.632 -9.483 0.312 1.00 41.43 4 GLY A C 8
ATOM 5737 O O . GLY A 1 4 ? -1.856 -8.642 0.768 1.00 72.44 4 GLY A O 8
ATOM 5741 N N . LEU A 1 5 ? -2.223 -10.613 -0.254 1.00 12.44 5 LEU A N 8
ATOM 5742 C CA . LEU A 1 5 ? -0.806 -10.938 -0.376 1.00 41.21 5 LEU A CA 8
ATOM 5743 C C . LEU A 1 5 ? -0.092 -9.935 -1.276 1.00 54.24 5 LEU A C 8
ATOM 5744 O O . LEU A 1 5 ? -0.727 -9.087 -1.903 1.00 41.14 5 LEU A O 8
ATOM 5760 N N . GLY A 1 6 ? 1.232 -10.038 -1.336 1.00 71.43 6 GLY A N 8
ATOM 5761 C CA . GLY A 1 6 ? 2.010 -9.136 -2.164 1.00 40.11 6 GLY A CA 8
ATOM 5762 C C . GLY A 1 6 ? 3.500 -9.390 -2.057 1.00 21.12 6 GLY A C 8
ATOM 5763 O O . GLY A 1 6 ? 3.994 -9.800 -1.006 1.00 73.23 6 GLY A O 8
ATOM 5767 N N . VAL A 1 7 ? 4.220 -9.148 -3.149 1.00 13.41 7 VAL A N 8
ATOM 5768 C CA . VAL A 1 7 ? 5.663 -9.354 -3.174 1.00 32.32 7 VAL A CA 8
ATOM 5769 C C . VAL A 1 7 ? 6.370 -8.413 -2.204 1.00 71.34 7 VAL A C 8
ATOM 5770 O O . VAL A 1 7 ? 7.185 -8.828 -1.380 1.00 14.52 7 VAL A O 8
ATOM 5783 N N . PRO A 1 8 ? 6.050 -7.114 -2.301 1.00 35.11 8 PRO A N 8
ATOM 5784 C CA . PRO A 1 8 ? 6.642 -6.087 -1.439 1.00 63.31 8 PRO A CA 8
ATOM 5785 C C . PRO A 1 8 ? 6.166 -6.196 0.005 1.00 41.22 8 PRO A C 8
ATOM 5786 O O . PRO A 1 8 ? 6.857 -5.771 0.930 1.00 20.14 8 PRO A O 8
ATOM 5797 N N . GLU A 1 9 ? 4.981 -6.769 0.191 1.00 32.43 9 GLU A N 8
ATOM 5798 C CA . GLU A 1 9 ? 4.413 -6.934 1.524 1.00 73.32 9 GLU A CA 8
ATOM 5799 C C . GLU A 1 9 ? 5.159 -8.013 2.303 1.00 24.34 9 GLU A C 8
ATOM 5800 O O . GLU A 1 9 ? 5.194 -7.994 3.534 1.00 74.01 9 GLU A O 8
ATOM 5812 N N . LEU A 1 10 ? 5.753 -8.954 1.578 1.00 3.12 10 LEU A N 8
ATOM 5813 C CA . LEU A 1 10 ? 6.498 -10.043 2.200 1.00 73.31 10 LEU A CA 8
ATOM 5814 C C . LEU A 1 10 ? 7.904 -9.592 2.584 1.00 31.43 10 LEU A C 8
ATOM 5815 O O . LEU A 1 10 ? 8.513 -10.138 3.503 1.00 55.12 10 LEU A O 8
ATOM 5831 N N . ALA A 1 11 ? 8.412 -8.589 1.874 1.00 33.11 11 ALA A N 8
ATOM 5832 C CA . ALA A 1 11 ? 9.743 -8.061 2.143 1.00 44.51 11 ALA A CA 8
ATOM 5833 C C . ALA A 1 11 ? 9.704 -7.005 3.242 1.00 1.31 11 ALA A C 8
ATOM 5834 O O . ALA A 1 11 ? 10.696 -6.776 3.934 1.00 70.13 11 ALA A O 8
ATOM 5841 N N . VAL A 1 12 ? 8.550 -6.362 3.397 1.00 2.21 12 VAL A N 8
ATOM 5842 C CA . VAL A 1 12 ? 8.381 -5.329 4.413 1.00 14.22 12 VAL A CA 8
ATOM 5843 C C . VAL A 1 12 ? 7.917 -5.929 5.735 1.00 4.14 12 VAL A C 8
ATOM 5844 O O . VAL A 1 12 ? 8.214 -5.401 6.806 1.00 35.15 12 VAL A O 8
ATOM 5857 N N . ILE A 1 13 ? 7.185 -7.035 5.651 1.00 51.23 13 ILE A N 8
ATOM 5858 C CA . ILE A 1 13 ? 6.680 -7.709 6.841 1.00 5.22 13 ILE A CA 8
ATOM 5859 C C . ILE A 1 13 ? 7.813 -8.044 7.805 1.00 51.34 13 ILE A C 8
ATOM 5860 O O . ILE A 1 13 ? 7.601 -8.160 9.012 1.00 5.22 13 ILE A O 8
ATOM 5876 N N . ALA A 1 14 ? 9.017 -8.200 7.263 1.00 34.54 14 ALA A N 8
ATOM 5877 C CA . ALA A 1 14 ? 10.184 -8.518 8.076 1.00 15.31 14 ALA A CA 8
ATOM 5878 C C . ALA A 1 14 ? 10.356 -7.512 9.208 1.00 3.42 14 ALA A C 8
ATOM 5879 O O . ALA A 1 14 ? 10.410 -7.884 10.380 1.00 13.20 14 ALA A O 8
ATOM 5886 N N . GLY A 1 15 ? 10.444 -6.235 8.850 1.00 74.35 15 GLY A N 8
ATOM 5887 C CA . GLY A 1 15 ? 10.611 -5.194 9.849 1.00 24.21 15 GLY A CA 8
ATOM 5888 C C . GLY A 1 15 ? 9.470 -5.160 10.846 1.00 43.41 15 GLY A C 8
ATOM 5889 O O . GLY A 1 15 ? 9.660 -4.798 12.007 1.00 75.41 15 GLY A O 8
ATOM 5893 N N . VAL A 1 16 ? 8.278 -5.535 10.392 1.00 24.02 16 VAL A N 8
ATOM 5894 C CA . VAL A 1 16 ? 7.100 -5.545 11.252 1.00 62.21 16 VAL A CA 8
ATOM 5895 C C . VAL A 1 16 ? 7.169 -6.682 12.265 1.00 63.30 16 VAL A C 8
ATOM 5896 O O . VAL A 1 16 ? 7.081 -6.459 13.471 1.00 64.51 16 VAL A O 8
ATOM 5909 N N . ALA A 1 17 ? 7.329 -7.903 11.765 1.00 70.15 17 ALA A N 8
ATOM 5910 C CA . ALA A 1 17 ? 7.412 -9.077 12.626 1.00 72.33 17 ALA A CA 8
ATOM 5911 C C . ALA A 1 17 ? 8.588 -8.967 13.591 1.00 34.11 17 ALA A C 8
ATOM 5912 O O . ALA A 1 17 ? 8.579 -9.566 14.665 1.00 5.22 17 ALA A O 8
ATOM 5919 N N . ALA A 1 18 ? 9.598 -8.197 13.200 1.00 32.11 18 ALA A N 8
ATOM 5920 C CA . ALA A 1 18 ? 10.781 -8.008 14.031 1.00 50.23 18 ALA A CA 8
ATOM 5921 C C . ALA A 1 18 ? 10.465 -7.145 15.247 1.00 12.21 18 ALA A C 8
ATOM 5922 O O . ALA A 1 18 ? 11.136 -7.234 16.276 1.00 73.14 18 ALA A O 8
ATOM 5929 N N . LEU A 1 19 ? 9.439 -6.310 15.124 1.00 50.23 19 LEU A N 8
ATOM 5930 C CA . LEU A 1 19 ? 9.033 -5.429 16.214 1.00 53.45 19 LEU A CA 8
ATOM 5931 C C . LEU A 1 19 ? 8.076 -6.143 17.163 1.00 71.02 19 LEU A C 8
ATOM 5932 O O . LEU A 1 19 ? 7.987 -5.804 18.343 1.00 71.01 19 LEU A O 8
ATOM 5948 N N . LEU A 1 20 ? 7.363 -7.134 16.641 1.00 74.33 20 LEU A N 8
ATOM 5949 C CA . LEU A 1 20 ? 6.413 -7.898 17.442 1.00 44.01 20 LEU A CA 8
ATOM 5950 C C . LEU A 1 20 ? 7.085 -9.116 18.068 1.00 74.41 20 LEU A C 8
ATOM 5951 O O . LEU A 1 20 ? 6.719 -9.546 19.163 1.00 12.53 20 LEU A O 8
ATOM 5967 N N . PHE A 1 21 ? 8.071 -9.667 17.367 1.00 30.01 21 PHE A N 8
ATOM 5968 C CA . PHE A 1 21 ? 8.795 -10.834 17.855 1.00 72.03 21 PHE A CA 8
ATOM 5969 C C . PHE A 1 21 ? 10.097 -10.422 18.536 1.00 71.20 21 PHE A C 8
ATOM 5970 O O . PHE A 1 21 ? 10.587 -11.111 19.430 1.00 34.01 21 PHE A O 8
ATOM 5987 N N . GLY A 1 22 ? 10.652 -9.293 18.105 1.00 52.12 22 GLY A N 8
ATOM 5988 C CA . GLY A 1 22 ? 11.891 -8.809 18.683 1.00 72.22 22 GLY A CA 8
ATOM 5989 C C . GLY A 1 22 ? 11.825 -8.704 20.193 1.00 45.33 22 GLY A C 8
ATOM 5990 O O . GLY A 1 22 ? 12.426 -9.496 20.919 1.00 34.53 22 GLY A O 8
ATOM 5994 N N . PRO A 1 23 ? 11.081 -7.704 20.690 1.00 73.43 23 PRO A N 8
ATOM 5995 C CA . PRO A 1 23 ? 10.923 -7.475 22.129 1.00 5.41 23 PRO A CA 8
ATOM 5996 C C . PRO A 1 23 ? 10.087 -8.561 22.800 1.00 62.53 23 PRO A C 8
ATOM 5997 O O . PRO A 1 23 ? 9.670 -9.524 22.158 1.00 13.23 23 PRO A O 8
ATOM 6008 N N . LYS A 1 24 ? 9.847 -8.398 24.097 1.00 64.05 24 LYS A N 8
ATOM 6009 C CA . LYS A 1 24 ? 9.060 -9.363 24.856 1.00 51.32 24 LYS A CA 8
ATOM 6010 C C . LYS A 1 24 ? 8.805 -8.860 26.274 1.00 64.25 24 LYS A C 8
ATOM 6011 O O . LYS A 1 24 ? 9.530 -9.207 27.207 1.00 14.11 24 LYS A O 8
ATOM 6030 N N . LYS A 1 25 ? 7.769 -8.043 26.429 1.00 34.24 25 LYS A N 8
ATOM 6031 C CA . LYS A 1 25 ? 7.414 -7.495 27.733 1.00 22.13 25 LYS A CA 8
ATOM 6032 C C . LYS A 1 25 ? 8.612 -6.800 28.374 1.00 64.43 25 LYS A C 8
ATOM 6033 O O . LYS A 1 25 ? 8.826 -6.899 29.584 1.00 74.12 25 LYS A O 8
ATOM 6052 N N . LEU A 1 26 ? 9.389 -6.097 27.559 1.00 20.45 26 LEU A N 8
ATOM 6053 C CA . LEU A 1 26 ? 10.564 -5.384 28.047 1.00 50.42 26 LEU A CA 8
ATOM 6054 C C . LEU A 1 26 ? 11.486 -6.321 28.822 1.00 44.35 26 LEU A C 8
ATOM 6055 O O . LEU A 1 26 ? 11.592 -6.253 30.047 1.00 21.33 26 LEU A O 8
ATOM 6071 N N . PRO A 1 27 ? 12.171 -7.213 28.094 1.00 51.02 27 PRO A N 8
ATOM 6072 C CA . PRO A 1 27 ? 13.099 -8.178 28.692 1.00 24.54 27 PRO A CA 8
ATOM 6073 C C . PRO A 1 27 ? 14.357 -7.512 29.238 1.00 62.42 27 PRO A C 8
ATOM 6074 O O . PRO A 1 27 ? 15.268 -8.185 29.719 1.00 31.20 27 PRO A O 8
ATOM 6085 N N . GLU A 1 28 ? 14.399 -6.185 29.160 1.00 5.12 28 GLU A N 8
ATOM 6086 C CA . GLU A 1 28 ? 15.547 -5.428 29.647 1.00 14.04 28 GLU A CA 8
ATOM 6087 C C . GLU A 1 28 ? 15.887 -5.819 31.083 1.00 63.35 28 GLU A C 8
ATOM 6088 O O . GLU A 1 28 ? 17.057 -5.864 31.464 1.00 62.40 28 GLU A O 8
ATOM 6100 N N . ILE A 1 29 ? 14.857 -6.101 31.872 1.00 30.32 29 ILE A N 8
ATOM 6101 C CA . ILE A 1 29 ? 15.046 -6.488 33.265 1.00 22.33 29 ILE A CA 8
ATOM 6102 C C . ILE A 1 29 ? 15.862 -7.772 33.373 1.00 73.41 29 ILE A C 8
ATOM 6103 O O . ILE A 1 29 ? 16.530 -8.014 34.378 1.00 34.24 29 ILE A O 8
ATOM 6119 N N . GLY A 1 30 ? 15.805 -8.592 32.328 1.00 23.42 30 GLY A N 8
ATOM 6120 C CA . GLY A 1 30 ? 16.545 -9.841 32.324 1.00 43.35 30 GLY A CA 8
ATOM 6121 C C . GLY A 1 30 ? 18.044 -9.627 32.262 1.00 1.54 30 GLY A C 8
ATOM 6122 O O . GLY A 1 30 ? 18.815 -10.415 32.810 1.00 51.14 30 GLY A O 8
ATOM 6126 N N . LYS A 1 31 ? 18.460 -8.557 31.593 1.00 11.23 31 LYS A N 8
ATOM 6127 C CA . LYS A 1 31 ? 19.877 -8.240 31.460 1.00 10.11 31 LYS A CA 8
ATOM 6128 C C . LYS A 1 31 ? 20.520 -8.038 32.828 1.00 75.34 31 LYS A C 8
ATOM 6129 O O . LYS A 1 31 ? 21.715 -8.272 33.004 1.00 10.11 31 LYS A O 8
ATOM 6148 N N . SER A 1 32 ? 19.718 -7.603 33.795 1.00 34.12 32 SER A N 8
ATOM 6149 C CA . SER A 1 32 ? 20.209 -7.369 35.148 1.00 13.02 32 SER A CA 8
ATOM 6150 C C . SER A 1 32 ? 20.314 -8.678 35.924 1.00 55.13 32 SER A C 8
ATOM 6151 O O . SER A 1 32 ? 21.166 -8.828 36.799 1.00 14.11 32 SER A O 8
ATOM 6159 N N . ILE A 1 33 ? 19.438 -9.623 35.596 1.00 60.22 33 ILE A N 8
ATOM 6160 C CA . ILE A 1 33 ? 19.431 -10.921 36.261 1.00 22.32 33 ILE A CA 8
ATOM 6161 C C . ILE A 1 33 ? 20.583 -11.793 35.775 1.00 13.53 33 ILE A C 8
ATOM 6162 O O . ILE A 1 33 ? 21.236 -12.475 36.565 1.00 54.43 33 ILE A O 8
ATOM 6178 N N . GLY A 1 34 ? 20.828 -11.767 34.469 1.00 12.41 34 GLY A N 8
ATOM 6179 C CA . GLY A 1 34 ? 21.902 -12.559 33.899 1.00 10.43 34 GLY A CA 8
ATOM 6180 C C . GLY A 1 34 ? 23.232 -12.307 34.581 1.00 24.01 34 GLY A C 8
ATOM 6181 O O . GLY A 1 34 ? 24.069 -13.205 34.680 1.00 32.22 34 GLY A O 8
ATOM 6185 N N . LYS A 1 35 ? 23.431 -11.080 35.052 1.00 13.32 35 LYS A N 8
ATOM 6186 C CA . LYS A 1 35 ? 24.669 -10.711 35.729 1.00 23.23 35 LYS A CA 8
ATOM 6187 C C . LYS A 1 35 ? 24.932 -11.627 36.920 1.00 21.21 35 LYS A C 8
ATOM 6188 O O . LYS A 1 35 ? 26.068 -12.035 37.164 1.00 34.14 35 LYS A O 8
ATOM 6207 N N . THR A 1 36 ? 23.874 -11.946 37.660 1.00 34.11 36 THR A N 8
ATOM 6208 C CA . THR A 1 36 ? 23.991 -12.813 38.826 1.00 3.41 36 THR A CA 8
ATOM 6209 C C . THR A 1 36 ? 23.940 -14.284 38.425 1.00 14.51 36 THR A C 8
ATOM 6210 O O . THR A 1 36 ? 24.822 -15.065 38.782 1.00 71.23 36 THR A O 8
ATOM 6221 N N . VAL A 1 37 ? 22.904 -14.654 37.680 1.00 63.42 37 VAL A N 8
ATOM 6222 C CA . VAL A 1 37 ? 22.740 -16.031 37.229 1.00 73.44 37 VAL A CA 8
ATOM 6223 C C . VAL A 1 37 ? 24.004 -16.539 36.545 1.00 50.41 37 VAL A C 8
ATOM 6224 O O . VAL A 1 37 ? 24.537 -17.589 36.903 1.00 33.20 37 VAL A O 8
ATOM 6237 N N . LYS A 1 38 ? 24.481 -15.787 35.559 1.00 60.12 38 LYS A N 8
ATOM 6238 C CA . LYS A 1 38 ? 25.685 -16.159 34.825 1.00 15.02 38 LYS A CA 8
ATOM 6239 C C . LYS A 1 38 ? 26.904 -16.154 35.741 1.00 40.14 38 LYS A C 8
ATOM 6240 O O . LYS A 1 38 ? 27.822 -16.956 35.571 1.00 1.31 38 LYS A O 8
ATOM 6259 N N . SER A 1 39 ? 26.905 -15.249 36.713 1.00 63.53 39 SER A N 8
ATOM 6260 C CA . SER A 1 39 ? 28.012 -15.140 37.655 1.00 54.12 39 SER A CA 8
ATOM 6261 C C . SER A 1 39 ? 28.136 -16.406 38.498 1.00 55.34 39 SER A C 8
ATOM 6262 O O . SER A 1 39 ? 29.226 -16.761 38.948 1.00 14.52 39 SER A O 8
ATOM 6270 N N . PHE A 1 40 ? 27.012 -17.083 38.705 1.00 52.25 40 PHE A N 8
ATOM 6271 C CA . PHE A 1 40 ? 26.993 -18.310 39.494 1.00 14.41 40 PHE A CA 8
ATOM 6272 C C . PHE A 1 40 ? 27.796 -19.410 38.807 1.00 53.24 40 PHE A C 8
ATOM 6273 O O . PHE A 1 40 ? 28.405 -20.252 39.467 1.00 32.40 40 PHE A O 8
ATOM 6290 N N . GLN A 1 41 ? 27.791 -19.396 37.478 1.00 22.24 41 GLN A N 8
ATOM 6291 C CA . GLN A 1 41 ? 28.518 -20.394 36.702 1.00 65.34 41 GLN A CA 8
ATOM 6292 C C . GLN A 1 41 ? 30.007 -20.367 37.037 1.00 22.41 41 GLN A C 8
ATOM 6293 O O . GLN A 1 41 ? 30.671 -21.401 37.035 1.00 54.42 41 GLN A O 8
ATOM 6307 N N . GLN A 1 42 ? 30.522 -19.175 37.323 1.00 2.43 42 GLN A N 8
ATOM 6308 C CA . GLN A 1 42 ? 31.932 -19.013 37.659 1.00 75.33 42 GLN A CA 8
ATOM 6309 C C . GLN A 1 42 ? 32.181 -19.338 39.129 1.00 34.32 42 GLN A C 8
ATOM 6310 O O . GLN A 1 42 ? 33.279 -19.745 39.506 1.00 20.41 42 GLN A O 8
ATOM 6324 N N . ALA A 1 43 ? 31.155 -19.154 39.953 1.00 63.40 43 ALA A N 8
ATOM 6325 C CA . ALA A 1 43 ? 31.263 -19.428 41.381 1.00 74.03 43 ALA A CA 8
ATOM 6326 C C . ALA A 1 43 ? 31.228 -20.927 41.656 1.00 32.21 43 ALA A C 8
ATOM 6327 O O . ALA A 1 43 ? 31.743 -21.394 42.672 1.00 71.42 43 ALA A O 8
ATOM 6334 N N . ALA A 1 44 ? 30.617 -21.677 40.744 1.00 25.43 44 ALA A N 8
ATOM 6335 C CA . ALA A 1 44 ? 30.516 -23.124 40.888 1.00 21.34 44 ALA A CA 8
ATOM 6336 C C . ALA A 1 44 ? 31.884 -23.746 41.155 1.00 31.44 44 ALA A C 8
ATOM 6337 O O . ALA A 1 44 ? 31.991 -24.770 41.829 1.00 64.20 44 ALA A O 8
ATOM 6344 N N . LYS A 1 45 ? 32.927 -23.120 40.621 1.00 20.13 45 LYS A N 8
ATOM 6345 C CA . LYS A 1 45 ? 34.288 -23.610 40.801 1.00 44.11 45 LYS A CA 8
ATOM 6346 C C . LYS A 1 45 ? 34.610 -23.791 42.281 1.00 31.43 45 LYS A C 8
ATOM 6347 O O . LYS A 1 45 ? 35.437 -24.625 42.648 1.00 24.32 45 LYS A O 8
ATOM 6366 N N . GLU A 1 46 ? 33.950 -23.005 43.127 1.00 10.11 46 GLU A N 8
ATOM 6367 C CA . GLU A 1 46 ? 34.166 -23.080 44.566 1.00 60.12 46 GLU A CA 8
ATOM 6368 C C . GLU A 1 46 ? 33.187 -24.056 45.214 1.00 21.24 46 GLU A C 8
ATOM 6369 O O . GLU A 1 46 ? 33.469 -24.627 46.267 1.00 12.12 46 GLU A O 8
ATOM 6381 N N . PHE A 1 47 ? 32.037 -24.241 44.576 1.00 65.24 47 PHE A N 8
ATOM 6382 C CA . PHE A 1 47 ? 31.015 -25.146 45.089 1.00 1.00 47 PHE A CA 8
ATOM 6383 C C . PHE A 1 47 ? 31.602 -26.526 45.372 1.00 52.12 47 PHE A C 8
ATOM 6384 O O . PHE A 1 47 ? 31.135 -27.240 46.257 1.00 1.32 47 PHE A O 8
ATOM 6401 N N . GLU A 1 48 ? 32.631 -26.892 44.613 1.00 14.34 48 GLU A N 8
ATOM 6402 C CA . GLU A 1 48 ? 33.281 -28.185 44.781 1.00 61.44 48 GLU A CA 8
ATOM 6403 C C . GLU A 1 48 ? 33.757 -28.372 46.219 1.00 70.15 48 GLU A C 8
ATOM 6404 O O . GLU A 1 48 ? 33.885 -29.497 46.701 1.00 13.53 48 GLU A O 8
ATOM 6416 N N . SER A 1 49 ? 34.021 -27.259 46.898 1.00 15.11 49 SER A N 8
ATOM 6417 C CA . SER A 1 49 ? 34.487 -27.299 48.279 1.00 63.25 49 SER A CA 8
ATOM 6418 C C . SER A 1 49 ? 33.326 -27.535 49.239 1.00 62.31 49 SER A C 8
ATOM 6419 O O . SER A 1 49 ? 33.508 -28.069 50.332 1.00 13.22 49 SER A O 8
ATOM 6427 N N . GLU A 1 50 ? 32.129 -27.132 48.821 1.00 73.41 50 GLU A N 8
ATOM 6428 C CA . GLU A 1 50 ? 30.937 -27.298 49.643 1.00 44.10 50 GLU A CA 8
ATOM 6429 C C . GLU A 1 50 ? 31.066 -26.524 50.952 1.00 31.12 50 GLU A C 8
ATOM 6430 O O . GLU A 1 50 ? 31.579 -27.043 51.945 1.00 12.42 50 GLU A O 8
ATOM 6442 N N . LEU A 1 51 ? 30.601 -25.280 50.945 1.00 42.03 51 LEU A N 8
ATOM 6443 C CA . LEU A 1 51 ? 30.665 -24.433 52.131 1.00 23.13 51 LEU A CA 8
ATOM 6444 C C . LEU A 1 51 ? 29.942 -23.111 51.895 1.00 4.10 51 LEU A C 8
ATOM 6445 O O . LEU A 1 51 ? 29.294 -22.574 52.795 1.00 61.42 51 LEU A O 8
ATOM 6461 N N . LYS A 1 52 ? 30.057 -22.589 50.678 1.00 15.44 52 LYS A N 8
ATOM 6462 C CA . LYS A 1 52 ? 29.413 -21.331 50.320 1.00 20.30 52 LYS A CA 8
ATOM 6463 C C . LYS A 1 52 ? 29.764 -20.236 51.323 1.00 61.31 52 LYS A C 8
ATOM 6464 O O . LYS A 1 52 ? 29.010 -19.970 52.258 1.00 14.25 52 LYS A O 8
ATOM 6483 N N . THR A 1 53 ? 30.914 -19.600 51.119 1.00 45.10 53 THR A N 8
ATOM 6484 C CA . THR A 1 53 ? 31.366 -18.534 52.004 1.00 72.34 53 THR A CA 8
ATOM 6485 C C . THR A 1 53 ? 31.027 -18.845 53.458 1.00 71.44 53 THR A C 8
ATOM 6486 O O . THR A 1 53 ? 31.109 -17.975 54.324 1.00 44.41 53 THR A O 8
ATOM 6497 N N . ALA A 1 1 ? -8.538 -11.696 -7.409 1.00 0.00 1 ALA A N 9
ATOM 6498 C CA . ALA A 1 1 ? -8.262 -10.355 -7.907 1.00 71.14 1 ALA A CA 9
ATOM 6499 C C . ALA A 1 1 ? -6.853 -9.910 -7.533 1.00 4.04 1 ALA A C 9
ATOM 6500 O O . ALA A 1 1 ? -6.154 -10.592 -6.782 1.00 3.24 1 ALA A O 9
ATOM 6507 N N . LEU A 1 2 ? -6.439 -8.762 -8.060 1.00 41.12 2 LEU A N 9
ATOM 6508 C CA . LEU A 1 2 ? -5.111 -8.226 -7.782 1.00 41.53 2 LEU A CA 9
ATOM 6509 C C . LEU A 1 2 ? -5.204 -6.821 -7.198 1.00 32.41 2 LEU A C 9
ATOM 6510 O O . LEU A 1 2 ? -5.736 -5.908 -7.830 1.00 11.52 2 LEU A O 9
ATOM 6526 N N . PHE A 1 3 ? -4.679 -6.652 -5.988 1.00 4.31 3 PHE A N 9
ATOM 6527 C CA . PHE A 1 3 ? -4.701 -5.357 -5.319 1.00 32.51 3 PHE A CA 9
ATOM 6528 C C . PHE A 1 3 ? -3.427 -4.570 -5.617 1.00 13.30 3 PHE A C 9
ATOM 6529 O O . PHE A 1 3 ? -3.421 -3.340 -5.578 1.00 64.22 3 PHE A O 9
ATOM 6546 N N . GLY A 1 4 ? -2.349 -5.289 -5.913 1.00 54.22 4 GLY A N 9
ATOM 6547 C CA . GLY A 1 4 ? -1.085 -4.643 -6.212 1.00 13.11 4 GLY A CA 9
ATOM 6548 C C . GLY A 1 4 ? -0.037 -4.900 -5.147 1.00 41.43 4 GLY A C 9
ATOM 6549 O O . GLY A 1 4 ? 0.929 -4.146 -5.022 1.00 72.44 4 GLY A O 9
ATOM 6553 N N . LEU A 1 5 ? -0.227 -5.965 -4.377 1.00 12.44 5 LEU A N 9
ATOM 6554 C CA . LEU A 1 5 ? 0.709 -6.319 -3.316 1.00 41.21 5 LEU A CA 9
ATOM 6555 C C . LEU A 1 5 ? 0.939 -7.826 -3.272 1.00 54.24 5 LEU A C 9
ATOM 6556 O O . LEU A 1 5 ? 0.260 -8.588 -3.959 1.00 41.14 5 LEU A O 9
ATOM 6572 N N . GLY A 1 6 ? 1.900 -8.250 -2.457 1.00 71.43 6 GLY A N 9
ATOM 6573 C CA . GLY A 1 6 ? 2.201 -9.664 -2.338 1.00 40.11 6 GLY A CA 9
ATOM 6574 C C . GLY A 1 6 ? 3.672 -9.925 -2.077 1.00 21.12 6 GLY A C 9
ATOM 6575 O O . GLY A 1 6 ? 4.056 -10.301 -0.970 1.00 73.23 6 GLY A O 9
ATOM 6579 N N . VAL A 1 7 ? 4.497 -9.726 -3.099 1.00 13.41 7 VAL A N 9
ATOM 6580 C CA . VAL A 1 7 ? 5.933 -9.941 -2.976 1.00 32.32 7 VAL A CA 9
ATOM 6581 C C . VAL A 1 7 ? 6.574 -8.880 -2.091 1.00 71.34 7 VAL A C 9
ATOM 6582 O O . VAL A 1 7 ? 7.428 -9.169 -1.250 1.00 14.52 7 VAL A O 9
ATOM 6595 N N . PRO A 1 8 ? 6.156 -7.620 -2.279 1.00 35.11 8 PRO A N 9
ATOM 6596 C CA . PRO A 1 8 ? 6.675 -6.489 -1.505 1.00 63.31 8 PRO A CA 9
ATOM 6597 C C . PRO A 1 8 ? 6.222 -6.525 -0.049 1.00 41.22 8 PRO A C 9
ATOM 6598 O O . PRO A 1 8 ? 6.947 -6.092 0.846 1.00 20.14 8 PRO A O 9
ATOM 6609 N N . GLU A 1 9 ? 5.020 -7.044 0.179 1.00 32.43 9 GLU A N 9
ATOM 6610 C CA . GLU A 1 9 ? 4.471 -7.136 1.527 1.00 73.32 9 GLU A CA 9
ATOM 6611 C C . GLU A 1 9 ? 5.232 -8.168 2.354 1.00 24.34 9 GLU A C 9
ATOM 6612 O O . GLU A 1 9 ? 5.282 -8.082 3.582 1.00 74.01 9 GLU A O 9
ATOM 6624 N N . LEU A 1 10 ? 5.823 -9.144 1.674 1.00 3.12 10 LEU A N 9
ATOM 6625 C CA . LEU A 1 10 ? 6.581 -10.195 2.344 1.00 73.31 10 LEU A CA 9
ATOM 6626 C C . LEU A 1 10 ? 7.985 -9.714 2.695 1.00 31.43 10 LEU A C 9
ATOM 6627 O O . LEU A 1 10 ? 8.607 -10.212 3.633 1.00 55.12 10 LEU A O 9
ATOM 6643 N N . ALA A 1 11 ? 8.477 -8.740 1.937 1.00 33.11 11 ALA A N 9
ATOM 6644 C CA . ALA A 1 11 ? 9.806 -8.187 2.169 1.00 44.51 11 ALA A CA 9
ATOM 6645 C C . ALA A 1 11 ? 9.765 -7.079 3.216 1.00 1.31 11 ALA A C 9
ATOM 6646 O O . ALA A 1 11 ? 10.761 -6.806 3.886 1.00 70.13 11 ALA A O 9
ATOM 6653 N N . VAL A 1 12 ? 8.606 -6.441 3.350 1.00 2.21 12 VAL A N 9
ATOM 6654 C CA . VAL A 1 12 ? 8.435 -5.362 4.315 1.00 14.22 12 VAL A CA 9
ATOM 6655 C C . VAL A 1 12 ? 7.967 -5.899 5.663 1.00 4.14 12 VAL A C 9
ATOM 6656 O O . VAL A 1 12 ? 8.243 -5.309 6.708 1.00 35.15 12 VAL A O 9
ATOM 6669 N N . ILE A 1 13 ? 7.258 -7.023 5.632 1.00 51.23 13 ILE A N 9
ATOM 6670 C CA . ILE A 1 13 ? 6.753 -7.641 6.851 1.00 5.22 13 ILE A CA 9
ATOM 6671 C C . ILE A 1 13 ? 7.882 -7.913 7.838 1.00 51.34 13 ILE A C 9
ATOM 6672 O O . ILE A 1 13 ? 7.662 -7.980 9.047 1.00 5.22 13 ILE A O 9
ATOM 6688 N N . ALA A 1 14 ? 9.093 -8.069 7.314 1.00 34.54 14 ALA A N 9
ATOM 6689 C CA . ALA A 1 14 ? 10.259 -8.331 8.149 1.00 15.31 14 ALA A CA 9
ATOM 6690 C C . ALA A 1 14 ? 10.371 -7.307 9.273 1.00 3.42 14 ALA A C 9
ATOM 6691 O O . ALA A 1 14 ? 10.485 -7.666 10.444 1.00 13.20 14 ALA A O 9
ATOM 6698 N N . GLY A 1 15 ? 10.338 -6.029 8.908 1.00 74.35 15 GLY A N 9
ATOM 6699 C CA . GLY A 1 15 ? 10.438 -4.973 9.898 1.00 24.21 15 GLY A CA 9
ATOM 6700 C C . GLY A 1 15 ? 9.278 -4.981 10.873 1.00 43.41 15 GLY A C 9
ATOM 6701 O O . GLY A 1 15 ? 9.386 -4.458 11.983 1.00 75.41 15 GLY A O 9
ATOM 6705 N N . VAL A 1 16 ? 8.162 -5.574 10.460 1.00 24.02 16 VAL A N 9
ATOM 6706 C CA . VAL A 1 16 ? 6.977 -5.648 11.305 1.00 62.21 16 VAL A CA 9
ATOM 6707 C C . VAL A 1 16 ? 7.103 -6.768 12.332 1.00 63.30 16 VAL A C 9
ATOM 6708 O O . VAL A 1 16 ? 7.047 -6.527 13.537 1.00 64.51 16 VAL A O 9
ATOM 6721 N N . ALA A 1 17 ? 7.274 -7.993 11.845 1.00 70.15 17 ALA A N 9
ATOM 6722 C CA . ALA A 1 17 ? 7.409 -9.150 12.721 1.00 72.33 17 ALA A CA 9
ATOM 6723 C C . ALA A 1 17 ? 8.660 -9.039 13.587 1.00 34.11 17 ALA A C 9
ATOM 6724 O O . ALA A 1 17 ? 8.709 -9.573 14.694 1.00 5.22 17 ALA A O 9
ATOM 6731 N N . ALA A 1 18 ? 9.669 -8.343 13.074 1.00 32.11 18 ALA A N 9
ATOM 6732 C CA . ALA A 1 18 ? 10.919 -8.161 13.801 1.00 50.23 18 ALA A CA 9
ATOM 6733 C C . ALA A 1 18 ? 10.677 -7.493 15.150 1.00 12.21 18 ALA A C 9
ATOM 6734 O O . ALA A 1 18 ? 11.463 -7.653 16.085 1.00 73.14 18 ALA A O 9
ATOM 6741 N N . LEU A 1 19 ? 9.586 -6.741 15.245 1.00 50.23 19 LEU A N 9
ATOM 6742 C CA . LEU A 1 19 ? 9.240 -6.046 16.480 1.00 53.45 19 LEU A CA 9
ATOM 6743 C C . LEU A 1 19 ? 8.646 -7.012 17.500 1.00 71.02 19 LEU A C 9
ATOM 6744 O O . LEU A 1 19 ? 8.963 -6.949 18.689 1.00 71.01 19 LEU A O 9
ATOM 6760 N N . LEU A 1 20 ? 7.784 -7.906 17.028 1.00 74.33 20 LEU A N 9
ATOM 6761 C CA . LEU A 1 20 ? 7.146 -8.888 17.899 1.00 44.01 20 LEU A CA 9
ATOM 6762 C C . LEU A 1 20 ? 8.176 -9.855 18.473 1.00 74.41 20 LEU A C 9
ATOM 6763 O O . LEU A 1 20 ? 8.341 -9.952 19.689 1.00 12.53 20 LEU A O 9
ATOM 6779 N N . PHE A 1 21 ? 8.866 -10.570 17.591 1.00 30.01 21 PHE A N 9
ATOM 6780 C CA . PHE A 1 21 ? 9.880 -11.529 18.010 1.00 72.03 21 PHE A CA 9
ATOM 6781 C C . PHE A 1 21 ? 11.100 -10.815 18.586 1.00 71.20 21 PHE A C 9
ATOM 6782 O O . PHE A 1 21 ? 11.721 -11.291 19.534 1.00 34.01 21 PHE A O 9
ATOM 6799 N N . GLY A 1 22 ? 11.438 -9.668 18.003 1.00 52.12 22 GLY A N 9
ATOM 6800 C CA . GLY A 1 22 ? 12.581 -8.907 18.470 1.00 72.22 22 GLY A CA 9
ATOM 6801 C C . GLY A 1 22 ? 12.182 -7.582 19.088 1.00 45.33 22 GLY A C 9
ATOM 6802 O O . GLY A 1 22 ? 12.336 -6.520 18.486 1.00 34.53 22 GLY A O 9
ATOM 6806 N N . PRO A 1 23 ? 11.655 -7.635 20.321 1.00 73.43 23 PRO A N 9
ATOM 6807 C CA . PRO A 1 23 ? 11.221 -6.439 21.047 1.00 5.41 23 PRO A CA 9
ATOM 6808 C C . PRO A 1 23 ? 12.393 -5.566 21.481 1.00 62.53 23 PRO A C 9
ATOM 6809 O O . PRO A 1 23 ? 12.217 -4.397 21.825 1.00 13.23 23 PRO A O 9
ATOM 6820 N N . LYS A 1 24 ? 13.591 -6.140 21.460 1.00 64.05 24 LYS A N 9
ATOM 6821 C CA . LYS A 1 24 ? 14.796 -5.414 21.848 1.00 51.32 24 LYS A CA 9
ATOM 6822 C C . LYS A 1 24 ? 15.884 -5.562 20.791 1.00 64.25 24 LYS A C 9
ATOM 6823 O O . LYS A 1 24 ? 17.074 -5.460 21.092 1.00 14.11 24 LYS A O 9
ATOM 6842 N N . LYS A 1 25 ? 15.471 -5.801 19.551 1.00 34.24 25 LYS A N 9
ATOM 6843 C CA . LYS A 1 25 ? 16.411 -5.959 18.447 1.00 22.13 25 LYS A CA 9
ATOM 6844 C C . LYS A 1 25 ? 16.625 -4.635 17.720 1.00 64.43 25 LYS A C 9
ATOM 6845 O O . LYS A 1 25 ? 17.679 -4.406 17.126 1.00 74.12 25 LYS A O 9
ATOM 6864 N N . LEU A 1 26 ? 15.620 -3.768 17.774 1.00 20.45 26 LEU A N 9
ATOM 6865 C CA . LEU A 1 26 ? 15.699 -2.466 17.121 1.00 50.42 26 LEU A CA 9
ATOM 6866 C C . LEU A 1 26 ? 16.668 -1.545 17.857 1.00 44.35 26 LEU A C 9
ATOM 6867 O O . LEU A 1 26 ? 17.664 -1.081 17.303 1.00 21.33 26 LEU A O 9
ATOM 6883 N N . PRO A 1 27 ? 16.370 -1.276 19.138 1.00 51.02 27 PRO A N 9
ATOM 6884 C CA . PRO A 1 27 ? 17.204 -0.412 19.978 1.00 24.54 27 PRO A CA 9
ATOM 6885 C C . PRO A 1 27 ? 18.544 -1.054 20.322 1.00 62.42 27 PRO A C 9
ATOM 6886 O O . PRO A 1 27 ? 19.409 -0.420 20.925 1.00 31.20 27 PRO A O 9
ATOM 6897 N N . GLU A 1 28 ? 18.708 -2.315 19.932 1.00 5.12 28 GLU A N 9
ATOM 6898 C CA . GLU A 1 28 ? 19.942 -3.042 20.201 1.00 14.04 28 GLU A CA 9
ATOM 6899 C C . GLU A 1 28 ? 21.156 -2.246 19.728 1.00 63.35 28 GLU A C 9
ATOM 6900 O O . GLU A 1 28 ? 22.242 -2.356 20.296 1.00 62.40 28 GLU A O 9
ATOM 6912 N N . ILE A 1 29 ? 20.961 -1.447 18.685 1.00 30.32 29 ILE A N 9
ATOM 6913 C CA . ILE A 1 29 ? 22.039 -0.632 18.136 1.00 22.33 29 ILE A CA 9
ATOM 6914 C C . ILE A 1 29 ? 22.393 0.517 19.075 1.00 73.41 29 ILE A C 9
ATOM 6915 O O . ILE A 1 29 ? 23.556 0.896 19.197 1.00 34.24 29 ILE A O 9
ATOM 6931 N N . GLY A 1 30 ? 21.379 1.065 19.739 1.00 23.42 30 GLY A N 9
ATOM 6932 C CA . GLY A 1 30 ? 21.603 2.164 20.659 1.00 43.35 30 GLY A CA 9
ATOM 6933 C C . GLY A 1 30 ? 22.417 1.749 21.870 1.00 1.54 30 GLY A C 9
ATOM 6934 O O . GLY A 1 30 ? 23.073 2.578 22.501 1.00 51.14 30 GLY A O 9
ATOM 6938 N N . LYS A 1 31 ? 22.373 0.462 22.197 1.00 11.23 31 LYS A N 9
ATOM 6939 C CA . LYS A 1 31 ? 23.111 -0.063 23.339 1.00 10.11 31 LYS A CA 9
ATOM 6940 C C . LYS A 1 31 ? 24.516 -0.493 22.929 1.00 75.34 31 LYS A C 9
ATOM 6941 O O . LYS A 1 31 ? 25.440 -0.489 23.744 1.00 10.11 31 LYS A O 9
ATOM 6960 N N . SER A 1 32 ? 24.671 -0.864 21.662 1.00 34.12 32 SER A N 9
ATOM 6961 C CA . SER A 1 32 ? 25.962 -1.300 21.145 1.00 13.02 32 SER A CA 9
ATOM 6962 C C . SER A 1 32 ? 27.015 -0.211 21.328 1.00 55.13 32 SER A C 9
ATOM 6963 O O . SER A 1 32 ? 28.203 -0.501 21.477 1.00 14.11 32 SER A O 9
ATOM 6971 N N . ILE A 1 33 ? 26.571 1.041 21.313 1.00 60.22 33 ILE A N 9
ATOM 6972 C CA . ILE A 1 33 ? 27.474 2.174 21.478 1.00 22.32 33 ILE A CA 9
ATOM 6973 C C . ILE A 1 33 ? 28.265 2.061 22.777 1.00 13.53 33 ILE A C 9
ATOM 6974 O O . ILE A 1 33 ? 29.374 2.583 22.888 1.00 54.43 33 ILE A O 9
ATOM 6990 N N . GLY A 1 34 ? 27.688 1.374 23.758 1.00 12.41 34 GLY A N 9
ATOM 6991 C CA . GLY A 1 34 ? 28.353 1.204 25.036 1.00 10.43 34 GLY A CA 9
ATOM 6992 C C . GLY A 1 34 ? 29.764 0.671 24.888 1.00 24.01 34 GLY A C 9
ATOM 6993 O O . GLY A 1 34 ? 30.712 1.237 25.435 1.00 32.22 34 GLY A O 9
ATOM 6997 N N . LYS A 1 35 ? 29.908 -0.423 24.148 1.00 13.32 35 LYS A N 9
ATOM 6998 C CA . LYS A 1 35 ? 31.213 -1.035 23.929 1.00 23.23 35 LYS A CA 9
ATOM 6999 C C . LYS A 1 35 ? 32.191 -0.029 23.331 1.00 21.21 35 LYS A C 9
ATOM 7000 O O . LYS A 1 35 ? 33.408 -0.186 23.446 1.00 34.14 35 LYS A O 9
ATOM 7019 N N . THR A 1 36 ? 31.653 1.005 22.692 1.00 34.11 36 THR A N 9
ATOM 7020 C CA . THR A 1 36 ? 32.479 2.037 22.076 1.00 3.41 36 THR A CA 9
ATOM 7021 C C . THR A 1 36 ? 32.772 3.165 23.059 1.00 14.51 36 THR A C 9
ATOM 7022 O O . THR A 1 36 ? 33.924 3.405 23.419 1.00 71.23 36 THR A O 9
ATOM 7033 N N . VAL A 1 37 ? 31.721 3.857 23.489 1.00 63.42 37 VAL A N 9
ATOM 7034 C CA . VAL A 1 37 ? 31.866 4.960 24.432 1.00 73.44 37 VAL A CA 9
ATOM 7035 C C . VAL A 1 37 ? 32.632 4.523 25.675 1.00 50.41 37 VAL A C 9
ATOM 7036 O O . VAL A 1 37 ? 33.456 5.269 26.205 1.00 33.20 37 VAL A O 9
ATOM 7049 N N . LYS A 1 38 ? 32.355 3.308 26.138 1.00 60.12 38 LYS A N 9
ATOM 7050 C CA . LYS A 1 38 ? 33.019 2.769 27.318 1.00 15.02 38 LYS A CA 9
ATOM 7051 C C . LYS A 1 38 ? 34.477 2.436 27.019 1.00 40.14 38 LYS A C 9
ATOM 7052 O O . LYS A 1 38 ? 35.349 2.600 27.872 1.00 1.31 38 LYS A O 9
ATOM 7071 N N . SER A 1 39 ? 34.735 1.969 25.802 1.00 63.53 39 SER A N 9
ATOM 7072 C CA . SER A 1 39 ? 36.087 1.611 25.390 1.00 54.12 39 SER A CA 9
ATOM 7073 C C . SER A 1 39 ? 36.949 2.857 25.213 1.00 55.34 39 SER A C 9
ATOM 7074 O O . SER A 1 39 ? 38.155 2.834 25.463 1.00 14.52 39 SER A O 9
ATOM 7082 N N . PHE A 1 40 ? 36.322 3.946 24.780 1.00 52.25 40 PHE A N 9
ATOM 7083 C CA . PHE A 1 40 ? 37.030 5.203 24.569 1.00 14.41 40 PHE A CA 9
ATOM 7084 C C . PHE A 1 40 ? 37.278 5.917 25.893 1.00 53.24 40 PHE A C 9
ATOM 7085 O O . PHE A 1 40 ? 38.228 6.690 26.025 1.00 32.40 40 PHE A O 9
ATOM 7102 N N . GLN A 1 41 ? 36.417 5.655 26.871 1.00 22.24 41 GLN A N 9
ATOM 7103 C CA . GLN A 1 41 ? 36.542 6.273 28.186 1.00 65.34 41 GLN A CA 9
ATOM 7104 C C . GLN A 1 41 ? 37.920 6.009 28.784 1.00 22.41 41 GLN A C 9
ATOM 7105 O O . GLN A 1 41 ? 38.482 6.860 29.472 1.00 54.42 41 GLN A O 9
ATOM 7119 N N . GLN A 1 42 ? 38.457 4.822 28.517 1.00 2.43 42 GLN A N 9
ATOM 7120 C CA . GLN A 1 42 ? 39.768 4.445 29.030 1.00 75.33 42 GLN A CA 9
ATOM 7121 C C . GLN A 1 42 ? 40.827 5.462 28.618 1.00 34.32 42 GLN A C 9
ATOM 7122 O O . GLN A 1 42 ? 41.773 5.722 29.361 1.00 20.41 42 GLN A O 9
ATOM 7136 N N . ALA A 1 43 ? 40.661 6.032 27.428 1.00 63.40 43 ALA A N 9
ATOM 7137 C CA . ALA A 1 43 ? 41.603 7.021 26.918 1.00 74.03 43 ALA A CA 9
ATOM 7138 C C . ALA A 1 43 ? 41.128 8.438 27.222 1.00 32.21 43 ALA A C 9
ATOM 7139 O O . ALA A 1 43 ? 41.931 9.367 27.307 1.00 71.42 43 ALA A O 9
ATOM 7146 N N . ALA A 1 44 ? 39.818 8.596 27.385 1.00 25.43 44 ALA A N 9
ATOM 7147 C CA . ALA A 1 44 ? 39.237 9.900 27.680 1.00 21.34 44 ALA A CA 9
ATOM 7148 C C . ALA A 1 44 ? 39.852 10.502 28.940 1.00 31.44 44 ALA A C 9
ATOM 7149 O O . ALA A 1 44 ? 39.866 11.720 29.115 1.00 64.20 44 ALA A O 9
ATOM 7156 N N . LYS A 1 45 ? 40.360 9.640 29.816 1.00 20.13 45 LYS A N 9
ATOM 7157 C CA . LYS A 1 45 ? 40.976 10.086 31.058 1.00 44.11 45 LYS A CA 9
ATOM 7158 C C . LYS A 1 45 ? 42.045 11.141 30.788 1.00 31.43 45 LYS A C 9
ATOM 7159 O O . LYS A 1 45 ? 42.284 12.021 31.614 1.00 24.32 45 LYS A O 9
ATOM 7178 N N . GLU A 1 46 ? 42.684 11.045 29.626 1.00 10.11 46 GLU A N 9
ATOM 7179 C CA . GLU A 1 46 ? 43.727 11.991 29.248 1.00 60.12 46 GLU A CA 9
ATOM 7180 C C . GLU A 1 46 ? 43.123 13.243 28.617 1.00 21.24 46 GLU A C 9
ATOM 7181 O O . GLU A 1 46 ? 43.670 14.339 28.740 1.00 12.12 46 GLU A O 9
ATOM 7193 N N . PHE A 1 47 ? 41.992 13.071 27.940 1.00 65.24 47 PHE A N 9
ATOM 7194 C CA . PHE A 1 47 ? 41.314 14.184 27.288 1.00 1.00 47 PHE A CA 9
ATOM 7195 C C . PHE A 1 47 ? 40.661 15.101 28.318 1.00 52.12 47 PHE A C 9
ATOM 7196 O O . PHE A 1 47 ? 40.495 16.297 28.082 1.00 1.32 47 PHE A O 9
ATOM 7213 N N . GLU A 1 48 ? 40.292 14.531 29.461 1.00 14.34 48 GLU A N 9
ATOM 7214 C CA . GLU A 1 48 ? 39.656 15.296 30.525 1.00 61.44 48 GLU A CA 9
ATOM 7215 C C . GLU A 1 48 ? 40.526 16.480 30.939 1.00 70.15 48 GLU A C 9
ATOM 7216 O O . GLU A 1 48 ? 40.025 17.490 31.434 1.00 13.53 48 GLU A O 9
ATOM 7228 N N . SER A 1 49 ? 41.833 16.349 30.731 1.00 15.11 49 SER A N 9
ATOM 7229 C CA . SER A 1 49 ? 42.773 17.405 31.085 1.00 63.25 49 SER A CA 9
ATOM 7230 C C . SER A 1 49 ? 42.657 18.581 30.120 1.00 62.31 49 SER A C 9
ATOM 7231 O O . SER A 1 49 ? 42.962 19.720 30.475 1.00 13.22 49 SER A O 9
ATOM 7239 N N . GLU A 1 50 ? 42.215 18.296 28.900 1.00 73.41 50 GLU A N 9
ATOM 7240 C CA . GLU A 1 50 ? 42.060 19.331 27.884 1.00 44.10 50 GLU A CA 9
ATOM 7241 C C . GLU A 1 50 ? 40.823 20.181 28.157 1.00 31.12 50 GLU A C 9
ATOM 7242 O O . GLU A 1 50 ? 40.818 21.388 27.908 1.00 12.42 50 GLU A O 9
ATOM 7254 N N . LEU A 1 51 ? 39.776 19.545 28.671 1.00 42.03 51 LEU A N 9
ATOM 7255 C CA . LEU A 1 51 ? 38.533 20.242 28.980 1.00 23.13 51 LEU A CA 9
ATOM 7256 C C . LEU A 1 51 ? 37.951 20.895 27.730 1.00 4.10 51 LEU A C 9
ATOM 7257 O O . LEU A 1 51 ? 37.343 21.963 27.800 1.00 61.42 51 LEU A O 9
ATOM 7273 N N . LYS A 1 52 ? 38.140 20.246 26.586 1.00 15.44 52 LYS A N 9
ATOM 7274 C CA . LYS A 1 52 ? 37.633 20.761 25.321 1.00 20.30 52 LYS A CA 9
ATOM 7275 C C . LYS A 1 52 ? 36.126 20.991 25.392 1.00 61.31 52 LYS A C 9
ATOM 7276 O O . LYS A 1 52 ? 35.644 22.098 25.151 1.00 14.25 52 LYS A O 9
ATOM 7295 N N . THR A 1 53 ? 35.387 19.938 25.725 1.00 45.10 53 THR A N 9
ATOM 7296 C CA . THR A 1 53 ? 33.935 20.024 25.828 1.00 72.34 53 THR A CA 9
ATOM 7297 C C . THR A 1 53 ? 33.491 20.084 27.286 1.00 71.44 53 THR A C 9
ATOM 7298 O O . THR A 1 53 ? 32.311 20.284 27.578 1.00 44.41 53 THR A O 9
ATOM 7309 N N . ALA A 1 1 ? 8.210 -24.756 -4.652 1.00 0.00 1 ALA A N 10
ATOM 7310 C CA . ALA A 1 1 ? 8.754 -24.258 -3.395 1.00 71.14 1 ALA A CA 10
ATOM 7311 C C . ALA A 1 1 ? 8.251 -22.849 -3.099 1.00 4.04 1 ALA A C 10
ATOM 7312 O O . ALA A 1 1 ? 8.177 -22.436 -1.941 1.00 3.24 1 ALA A O 10
ATOM 7319 N N . LEU A 1 2 ? 7.906 -22.116 -4.152 1.00 41.12 2 LEU A N 10
ATOM 7320 C CA . LEU A 1 2 ? 7.411 -20.751 -4.006 1.00 41.53 2 LEU A CA 10
ATOM 7321 C C . LEU A 1 2 ? 5.991 -20.627 -4.549 1.00 32.41 2 LEU A C 10
ATOM 7322 O O . LEU A 1 2 ? 5.680 -21.137 -5.626 1.00 11.52 2 LEU A O 10
ATOM 7338 N N . PHE A 1 3 ? 5.134 -19.944 -3.798 1.00 4.31 3 PHE A N 10
ATOM 7339 C CA . PHE A 1 3 ? 3.746 -19.751 -4.205 1.00 32.51 3 PHE A CA 10
ATOM 7340 C C . PHE A 1 3 ? 3.561 -18.393 -4.876 1.00 13.30 3 PHE A C 10
ATOM 7341 O O . PHE A 1 3 ? 2.625 -17.657 -4.564 1.00 64.22 3 PHE A O 10
ATOM 7358 N N . GLY A 1 4 ? 4.459 -18.069 -5.800 1.00 54.22 4 GLY A N 10
ATOM 7359 C CA . GLY A 1 4 ? 4.378 -16.801 -6.501 1.00 13.11 4 GLY A CA 10
ATOM 7360 C C . GLY A 1 4 ? 4.577 -15.615 -5.579 1.00 41.43 4 GLY A C 10
ATOM 7361 O O . GLY A 1 4 ? 4.178 -14.494 -5.900 1.00 72.44 4 GLY A O 10
ATOM 7365 N N . LEU A 1 5 ? 5.194 -15.859 -4.428 1.00 12.44 5 LEU A N 10
ATOM 7366 C CA . LEU A 1 5 ? 5.444 -14.802 -3.453 1.00 41.21 5 LEU A CA 10
ATOM 7367 C C . LEU A 1 5 ? 6.508 -13.834 -3.962 1.00 54.24 5 LEU A C 10
ATOM 7368 O O . LEU A 1 5 ? 7.022 -13.987 -5.068 1.00 41.14 5 LEU A O 10
ATOM 7384 N N . GLY A 1 6 ? 6.835 -12.840 -3.142 1.00 71.43 6 GLY A N 10
ATOM 7385 C CA . GLY A 1 6 ? 7.837 -11.863 -3.525 1.00 40.11 6 GLY A CA 10
ATOM 7386 C C . GLY A 1 6 ? 8.850 -11.609 -2.426 1.00 21.12 6 GLY A C 10
ATOM 7387 O O . GLY A 1 6 ? 8.516 -11.659 -1.242 1.00 73.23 6 GLY A O 10
ATOM 7391 N N . VAL A 1 7 ? 10.091 -11.339 -2.816 1.00 13.41 7 VAL A N 10
ATOM 7392 C CA . VAL A 1 7 ? 11.156 -11.078 -1.855 1.00 32.32 7 VAL A CA 10
ATOM 7393 C C . VAL A 1 7 ? 11.091 -9.645 -1.339 1.00 71.34 7 VAL A C 10
ATOM 7394 O O . VAL A 1 7 ? 11.492 -9.344 -0.215 1.00 14.52 7 VAL A O 10
ATOM 7407 N N . PRO A 1 8 ? 10.574 -8.736 -2.180 1.00 35.11 8 PRO A N 10
ATOM 7408 C CA . PRO A 1 8 ? 10.443 -7.319 -1.831 1.00 63.31 8 PRO A CA 10
ATOM 7409 C C . PRO A 1 8 ? 9.380 -7.080 -0.764 1.00 41.22 8 PRO A C 10
ATOM 7410 O O . PRO A 1 8 ? 9.610 -6.350 0.200 1.00 20.14 8 PRO A O 10
ATOM 7421 N N . GLU A 1 9 ? 8.219 -7.700 -0.943 1.00 32.43 9 GLU A N 10
ATOM 7422 C CA . GLU A 1 9 ? 7.121 -7.554 0.005 1.00 73.32 9 GLU A CA 10
ATOM 7423 C C . GLU A 1 9 ? 7.484 -8.164 1.355 1.00 24.34 9 GLU A C 10
ATOM 7424 O O . GLU A 1 9 ? 7.087 -7.658 2.406 1.00 74.01 9 GLU A O 10
ATOM 7436 N N . LEU A 1 10 ? 8.241 -9.256 1.320 1.00 3.12 10 LEU A N 10
ATOM 7437 C CA . LEU A 1 10 ? 8.658 -9.937 2.541 1.00 73.31 10 LEU A CA 10
ATOM 7438 C C . LEU A 1 10 ? 9.406 -8.983 3.468 1.00 31.43 10 LEU A C 10
ATOM 7439 O O . LEU A 1 10 ? 9.274 -9.060 4.690 1.00 55.12 10 LEU A O 10
ATOM 7455 N N . ALA A 1 11 ? 10.190 -8.087 2.879 1.00 33.11 11 ALA A N 10
ATOM 7456 C CA . ALA A 1 11 ? 10.956 -7.117 3.652 1.00 44.51 11 ALA A CA 10
ATOM 7457 C C . ALA A 1 11 ? 10.051 -6.328 4.593 1.00 1.31 11 ALA A C 10
ATOM 7458 O O . ALA A 1 11 ? 10.458 -5.953 5.692 1.00 70.13 11 ALA A O 10
ATOM 7465 N N . VAL A 1 12 ? 8.820 -6.080 4.154 1.00 2.21 12 VAL A N 10
ATOM 7466 C CA . VAL A 1 12 ? 7.858 -5.336 4.959 1.00 14.22 12 VAL A CA 10
ATOM 7467 C C . VAL A 1 12 ? 7.370 -6.167 6.140 1.00 4.14 12 VAL A C 10
ATOM 7468 O O . VAL A 1 12 ? 7.662 -5.853 7.294 1.00 35.15 12 VAL A O 10
ATOM 7481 N N . ILE A 1 13 ? 6.627 -7.228 5.843 1.00 51.23 13 ILE A N 10
ATOM 7482 C CA . ILE A 1 13 ? 6.101 -8.105 6.881 1.00 5.22 13 ILE A CA 10
ATOM 7483 C C . ILE A 1 13 ? 7.207 -8.574 7.820 1.00 51.34 13 ILE A C 10
ATOM 7484 O O . ILE A 1 13 ? 6.975 -8.801 9.006 1.00 5.22 13 ILE A O 10
ATOM 7500 N N . ALA A 1 14 ? 8.414 -8.714 7.279 1.00 34.54 14 ALA A N 10
ATOM 7501 C CA . ALA A 1 14 ? 9.558 -9.151 8.068 1.00 15.31 14 ALA A CA 10
ATOM 7502 C C . ALA A 1 14 ? 10.130 -8.001 8.889 1.00 3.42 14 ALA A C 10
ATOM 7503 O O . ALA A 1 14 ? 10.621 -8.201 9.999 1.00 13.20 14 ALA A O 10
ATOM 7510 N N . GLY A 1 15 ? 10.066 -6.794 8.334 1.00 74.35 15 GLY A N 10
ATOM 7511 C CA . GLY A 1 15 ? 10.583 -5.630 9.029 1.00 24.21 15 GLY A CA 10
ATOM 7512 C C . GLY A 1 15 ? 9.646 -5.140 10.115 1.00 43.41 15 GLY A C 10
ATOM 7513 O O . GLY A 1 15 ? 10.086 -4.563 11.110 1.00 75.41 15 GLY A O 10
ATOM 7517 N N . VAL A 1 16 ? 8.350 -5.367 9.924 1.00 24.02 16 VAL A N 10
ATOM 7518 C CA . VAL A 1 16 ? 7.349 -4.944 10.896 1.00 62.21 16 VAL A CA 10
ATOM 7519 C C . VAL A 1 16 ? 7.286 -5.908 12.075 1.00 63.30 16 VAL A C 10
ATOM 7520 O O . VAL A 1 16 ? 6.927 -5.522 13.187 1.00 64.51 16 VAL A O 10
ATOM 7533 N N . ALA A 1 17 ? 7.638 -7.165 11.825 1.00 70.15 17 ALA A N 10
ATOM 7534 C CA . ALA A 1 17 ? 7.624 -8.184 12.867 1.00 72.33 17 ALA A CA 10
ATOM 7535 C C . ALA A 1 17 ? 8.969 -8.254 13.584 1.00 34.11 17 ALA A C 10
ATOM 7536 O O . ALA A 1 17 ? 9.034 -8.566 14.772 1.00 5.22 17 ALA A O 10
ATOM 7543 N N . ALA A 1 18 ? 10.040 -7.964 12.852 1.00 32.11 18 ALA A N 10
ATOM 7544 C CA . ALA A 1 18 ? 11.383 -7.993 13.419 1.00 50.23 18 ALA A CA 10
ATOM 7545 C C . ALA A 1 18 ? 11.484 -7.082 14.637 1.00 12.21 18 ALA A C 10
ATOM 7546 O O . ALA A 1 18 ? 12.322 -7.294 15.515 1.00 73.14 18 ALA A O 10
ATOM 7553 N N . LEU A 1 19 ? 10.629 -6.068 14.684 1.00 50.23 19 LEU A N 10
ATOM 7554 C CA . LEU A 1 19 ? 10.623 -5.124 15.796 1.00 53.45 19 LEU A CA 10
ATOM 7555 C C . LEU A 1 19 ? 10.130 -5.791 17.076 1.00 71.02 19 LEU A C 10
ATOM 7556 O O . LEU A 1 19 ? 10.852 -5.858 18.071 1.00 71.01 19 LEU A O 10
ATOM 7572 N N . LEU A 1 20 ? 8.897 -6.285 17.042 1.00 74.33 20 LEU A N 10
ATOM 7573 C CA . LEU A 1 20 ? 8.308 -6.950 18.199 1.00 44.01 20 LEU A CA 10
ATOM 7574 C C . LEU A 1 20 ? 9.211 -8.074 18.699 1.00 74.41 20 LEU A C 10
ATOM 7575 O O . LEU A 1 20 ? 9.635 -8.076 19.855 1.00 12.53 20 LEU A O 10
ATOM 7591 N N . PHE A 1 21 ? 9.502 -9.028 17.820 1.00 30.01 21 PHE A N 10
ATOM 7592 C CA . PHE A 1 21 ? 10.355 -10.157 18.172 1.00 72.03 21 PHE A CA 10
ATOM 7593 C C . PHE A 1 21 ? 11.735 -9.678 18.615 1.00 71.20 21 PHE A C 10
ATOM 7594 O O . PHE A 1 21 ? 12.240 -10.088 19.659 1.00 34.01 21 PHE A O 10
ATOM 7611 N N . GLY A 1 22 ? 12.339 -8.808 17.811 1.00 52.12 22 GLY A N 10
ATOM 7612 C CA . GLY A 1 22 ? 13.654 -8.289 18.135 1.00 72.22 22 GLY A CA 10
ATOM 7613 C C . GLY A 1 22 ? 14.729 -9.356 18.082 1.00 45.33 22 GLY A C 10
ATOM 7614 O O . GLY A 1 22 ? 15.311 -9.734 19.100 1.00 34.53 22 GLY A O 10
ATOM 7618 N N . PRO A 1 23 ? 15.007 -9.864 16.871 1.00 73.43 23 PRO A N 10
ATOM 7619 C CA . PRO A 1 23 ? 16.020 -10.902 16.661 1.00 5.41 23 PRO A CA 10
ATOM 7620 C C . PRO A 1 23 ? 17.436 -10.383 16.876 1.00 62.53 23 PRO A C 10
ATOM 7621 O O . PRO A 1 23 ? 18.013 -9.738 16.000 1.00 13.23 23 PRO A O 10
ATOM 7632 N N . LYS A 1 24 ? 17.995 -10.667 18.048 1.00 64.05 24 LYS A N 10
ATOM 7633 C CA . LYS A 1 24 ? 19.345 -10.230 18.379 1.00 51.32 24 LYS A CA 10
ATOM 7634 C C . LYS A 1 24 ? 19.432 -8.707 18.411 1.00 64.25 24 LYS A C 10
ATOM 7635 O O . LYS A 1 24 ? 19.818 -8.077 17.427 1.00 14.11 24 LYS A O 10
ATOM 7654 N N . LYS A 1 25 ? 19.073 -8.122 19.548 1.00 34.24 25 LYS A N 10
ATOM 7655 C CA . LYS A 1 25 ? 19.113 -6.674 19.710 1.00 22.13 25 LYS A CA 10
ATOM 7656 C C . LYS A 1 25 ? 19.170 -6.292 21.186 1.00 64.43 25 LYS A C 10
ATOM 7657 O O . LYS A 1 25 ? 18.672 -5.239 21.585 1.00 74.12 25 LYS A O 10
ATOM 7676 N N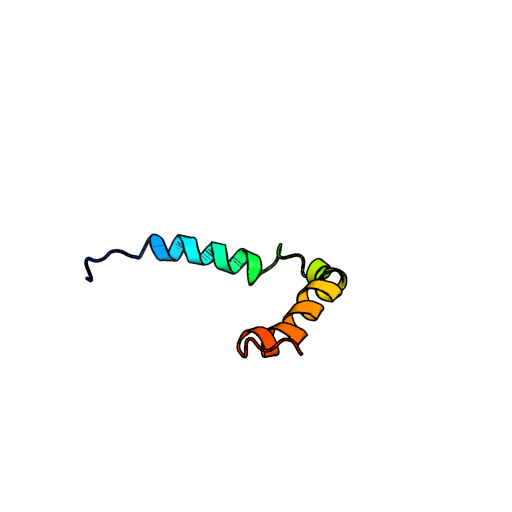 . LEU A 1 26 ? 19.781 -7.155 21.992 1.00 20.45 26 LEU A N 10
ATOM 7677 C CA . LEU A 1 26 ? 19.904 -6.907 23.424 1.00 50.42 26 LEU A CA 10
ATOM 7678 C C . LEU A 1 26 ? 18.533 -6.714 24.063 1.00 44.35 26 LEU A C 10
ATOM 7679 O O . LEU A 1 26 ? 18.142 -5.605 24.429 1.00 21.33 26 LEU A O 10
ATOM 7695 N N . PRO A 1 27 ? 17.783 -7.817 24.204 1.00 51.02 27 PRO A N 10
ATOM 7696 C CA . PRO A 1 27 ? 16.445 -7.795 24.802 1.00 24.54 27 PRO A CA 10
ATOM 7697 C C . PRO A 1 27 ? 16.485 -7.513 26.300 1.00 62.42 27 PRO A C 10
ATOM 7698 O O . PRO A 1 27 ? 15.470 -7.163 26.900 1.00 31.20 27 PRO A O 10
ATOM 7709 N N . GLU A 1 28 ? 17.662 -7.666 26.896 1.00 5.12 28 GLU A N 10
ATOM 7710 C CA . GLU A 1 28 ? 17.833 -7.427 28.325 1.00 14.04 28 GLU A CA 10
ATOM 7711 C C . GLU A 1 28 ? 17.294 -6.053 28.714 1.00 63.35 28 GLU A C 10
ATOM 7712 O O . GLU A 1 28 ? 16.820 -5.855 29.833 1.00 62.40 28 GLU A O 10
ATOM 7724 N N . ILE A 1 29 ? 17.373 -5.108 27.783 1.00 30.32 29 ILE A N 10
ATOM 7725 C CA . ILE A 1 29 ? 16.893 -3.754 28.028 1.00 22.33 29 ILE A CA 10
ATOM 7726 C C . ILE A 1 29 ? 15.429 -3.757 28.452 1.00 73.41 29 ILE A C 10
ATOM 7727 O O . ILE A 1 29 ? 14.980 -2.873 29.180 1.00 34.24 29 ILE A O 10
ATOM 7743 N N . GLY A 1 30 ? 14.687 -4.760 27.992 1.00 23.42 30 GLY A N 10
ATOM 7744 C CA . GLY A 1 30 ? 13.281 -4.862 28.335 1.00 43.35 30 GLY A CA 10
ATOM 7745 C C . GLY A 1 30 ? 13.060 -5.486 29.699 1.00 1.54 30 GLY A C 10
ATOM 7746 O O . GLY A 1 30 ? 12.108 -5.145 30.400 1.00 51.14 30 GLY A O 10
ATOM 7750 N N . LYS A 1 31 ? 13.942 -6.407 30.075 1.00 11.23 31 LYS A N 10
ATOM 7751 C CA . LYS A 1 31 ? 13.839 -7.083 31.362 1.00 10.11 31 LYS A CA 10
ATOM 7752 C C . LYS A 1 31 ? 14.263 -6.157 32.498 1.00 75.34 31 LYS A C 10
ATOM 7753 O O . LYS A 1 31 ? 13.751 -6.253 33.614 1.00 10.11 31 LYS A O 10
ATOM 7772 N N . SER A 1 32 ? 15.197 -5.259 32.206 1.00 34.12 32 SER A N 10
ATOM 7773 C CA . SER A 1 32 ? 15.690 -4.317 33.204 1.00 13.02 32 SER A CA 10
ATOM 7774 C C . SER A 1 32 ? 14.551 -3.471 33.762 1.00 55.13 32 SER A C 10
ATOM 7775 O O . SER A 1 32 ? 14.368 -3.379 34.977 1.00 14.11 32 SER A O 10
ATOM 7783 N N . ILE A 1 33 ? 13.786 -2.855 32.867 1.00 60.22 33 ILE A N 10
ATOM 7784 C CA . ILE A 1 33 ? 12.663 -2.017 33.269 1.00 22.32 33 ILE A CA 10
ATOM 7785 C C . ILE A 1 33 ? 11.566 -2.847 33.926 1.00 13.53 33 ILE A C 10
ATOM 7786 O O . ILE A 1 33 ? 10.662 -2.308 34.564 1.00 54.43 33 ILE A O 10
ATOM 7802 N N . GLY A 1 34 ? 11.652 -4.165 33.769 1.00 12.41 34 GLY A N 10
ATOM 7803 C CA . GLY A 1 34 ? 10.663 -5.049 34.354 1.00 10.43 34 GLY A CA 10
ATOM 7804 C C . GLY A 1 34 ? 11.036 -5.492 35.755 1.00 24.01 34 GLY A C 10
ATOM 7805 O O . GLY A 1 34 ? 10.171 -5.641 36.619 1.00 32.22 34 GLY A O 10
ATOM 7809 N N . LYS A 1 35 ? 12.328 -5.703 35.982 1.00 13.32 35 LYS A N 10
ATOM 7810 C CA . LYS A 1 35 ? 12.816 -6.132 37.287 1.00 23.23 35 LYS A CA 10
ATOM 7811 C C . LYS A 1 35 ? 12.771 -4.983 38.289 1.00 21.21 35 LYS A C 10
ATOM 7812 O O . LYS A 1 35 ? 12.738 -5.202 39.500 1.00 34.14 35 LYS A O 10
ATOM 7831 N N . THR A 1 36 ? 12.770 -3.756 37.776 1.00 34.11 36 THR A N 10
ATOM 7832 C CA . THR A 1 36 ? 12.729 -2.573 38.626 1.00 3.41 36 THR A CA 10
ATOM 7833 C C . THR A 1 36 ? 11.292 -2.176 38.948 1.00 14.51 36 THR A C 10
ATOM 7834 O O . THR A 1 36 ? 11.016 -1.607 40.004 1.00 71.23 36 THR A O 10
ATOM 7845 N N . VAL A 1 37 ? 10.379 -2.480 38.030 1.00 63.42 37 VAL A N 10
ATOM 7846 C CA . VAL A 1 37 ? 8.970 -2.157 38.217 1.00 73.44 37 VAL A CA 10
ATOM 7847 C C . VAL A 1 37 ? 8.232 -3.296 38.910 1.00 50.41 37 VAL A C 10
ATOM 7848 O O . VAL A 1 37 ? 7.317 -3.068 39.702 1.00 33.20 37 VAL A O 10
ATOM 7861 N N . LYS A 1 38 ? 8.636 -4.526 38.609 1.00 60.12 38 LYS A N 10
ATOM 7862 C CA . LYS A 1 38 ? 8.016 -5.703 39.204 1.00 15.02 38 LYS A CA 10
ATOM 7863 C C . LYS A 1 38 ? 8.620 -6.004 40.571 1.00 40.14 38 LYS A C 10
ATOM 7864 O O . LYS A 1 38 ? 8.033 -6.730 41.374 1.00 1.31 38 LYS A O 10
ATOM 7883 N N . SER A 1 39 ? 9.795 -5.441 40.832 1.00 63.53 39 SER A N 10
ATOM 7884 C CA . SER A 1 39 ? 10.480 -5.650 42.102 1.00 54.12 39 SER A CA 10
ATOM 7885 C C . SER A 1 39 ? 9.552 -5.349 43.275 1.00 55.34 39 SER A C 10
ATOM 7886 O O . SER A 1 39 ? 9.564 -6.050 44.287 1.00 14.52 39 SER A O 10
ATOM 7894 N N . PHE A 1 40 ? 8.749 -4.300 43.131 1.00 52.25 40 PHE A N 10
ATOM 7895 C CA . PHE A 1 40 ? 7.815 -3.903 44.178 1.00 14.41 40 PHE A CA 10
ATOM 7896 C C . PHE A 1 40 ? 6.720 -4.951 44.357 1.00 53.24 40 PHE A C 10
ATOM 7897 O O . PHE A 1 40 ? 6.276 -5.214 45.474 1.00 32.40 40 PHE A O 10
ATOM 7914 N N . GLN A 1 41 ? 6.292 -5.545 43.248 1.00 22.24 41 GLN A N 10
ATOM 7915 C CA . GLN A 1 41 ? 5.249 -6.564 43.282 1.00 65.34 41 GLN A CA 10
ATOM 7916 C C . GLN A 1 41 ? 5.773 -7.860 43.888 1.00 22.41 41 GLN A C 10
ATOM 7917 O O . GLN A 1 41 ? 5.079 -8.521 44.660 1.00 54.42 41 GLN A O 10
ATOM 7931 N N . GLN A 1 42 ? 7.003 -8.220 43.532 1.00 2.43 42 GLN A N 10
ATOM 7932 C CA . GLN A 1 42 ? 7.620 -9.439 44.041 1.00 75.33 42 GLN A CA 10
ATOM 7933 C C . GLN A 1 42 ? 7.974 -9.295 45.516 1.00 34.32 42 GLN A C 10
ATOM 7934 O O . GLN A 1 42 ? 7.832 -10.238 46.294 1.00 20.41 42 GLN A O 10
ATOM 7948 N N . ALA A 1 43 ? 8.435 -8.108 45.896 1.00 63.40 43 ALA A N 10
ATOM 7949 C CA . ALA A 1 43 ? 8.808 -7.839 47.280 1.00 74.03 43 ALA A CA 10
ATOM 7950 C C . ALA A 1 43 ? 7.667 -8.180 48.232 1.00 32.21 43 ALA A C 10
ATOM 7951 O O . ALA A 1 43 ? 7.880 -8.787 49.280 1.00 71.42 43 ALA A O 10
ATOM 7958 N N . ALA A 1 44 ? 6.453 -7.783 47.860 1.00 25.43 44 ALA A N 10
ATOM 7959 C CA . ALA A 1 44 ? 5.278 -8.047 48.681 1.00 21.34 44 ALA A CA 10
ATOM 7960 C C . ALA A 1 44 ? 5.147 -9.534 48.989 1.00 31.44 44 ALA A C 10
ATOM 7961 O O . ALA A 1 44 ? 4.593 -9.919 50.019 1.00 64.20 44 ALA A O 10
ATOM 7968 N N . LYS A 1 45 ? 5.660 -10.367 48.090 1.00 20.13 45 LYS A N 10
ATOM 7969 C CA . LYS A 1 45 ? 5.601 -11.815 48.266 1.00 44.11 45 LYS A CA 10
ATOM 7970 C C . LYS A 1 45 ? 6.756 -12.304 49.133 1.00 31.43 45 LYS A C 10
ATOM 7971 O O . LYS A 1 45 ? 6.573 -13.159 49.999 1.00 24.32 45 LYS A O 10
ATOM 7990 N N . GLU A 1 46 ? 7.943 -11.756 48.894 1.00 10.11 46 GLU A N 10
ATOM 7991 C CA . GLU A 1 46 ? 9.127 -12.138 49.655 1.00 60.12 46 GLU A CA 10
ATOM 7992 C C . GLU A 1 46 ? 8.994 -11.718 51.116 1.00 21.24 46 GLU A C 10
ATOM 7993 O O . GLU A 1 46 ? 9.434 -12.428 52.021 1.00 12.12 46 GLU A O 10
ATOM 8005 N N . PHE A 1 47 ? 8.385 -10.557 51.338 1.00 65.24 47 PHE A N 10
ATOM 8006 C CA . PHE A 1 47 ? 8.195 -10.041 52.688 1.00 1.00 47 PHE A CA 10
ATOM 8007 C C . PHE A 1 47 ? 7.331 -10.987 53.517 1.00 52.12 47 PHE A C 10
ATOM 8008 O O . PHE A 1 47 ? 7.454 -11.045 54.739 1.00 1.32 47 PHE A O 10
ATOM 8025 N N . GLU A 1 48 ? 6.456 -11.724 52.840 1.00 14.34 48 GLU A N 10
ATOM 8026 C CA . GLU A 1 48 ? 5.571 -12.667 53.515 1.00 61.44 48 GLU A CA 10
ATOM 8027 C C . GLU A 1 48 ? 6.338 -13.906 53.969 1.00 70.15 48 GLU A C 10
ATOM 8028 O O . GLU A 1 48 ? 5.996 -14.527 54.974 1.00 13.53 48 GLU A O 10
ATOM 8040 N N . SER A 1 49 ? 7.378 -14.258 53.219 1.00 15.11 49 SER A N 10
ATOM 8041 C CA . SER A 1 49 ? 8.192 -15.424 53.541 1.00 63.25 49 SER A CA 10
ATOM 8042 C C . SER A 1 49 ? 9.172 -15.109 54.667 1.00 62.31 49 SER A C 10
ATOM 8043 O O . SER A 1 49 ? 9.485 -15.967 55.491 1.00 13.22 49 SER A O 10
ATOM 8051 N N . GLU A 1 50 ? 9.654 -13.870 54.693 1.00 73.41 50 GLU A N 10
ATOM 8052 C CA . GLU A 1 50 ? 10.600 -13.441 55.716 1.00 44.10 50 GLU A CA 10
ATOM 8053 C C . GLU A 1 50 ? 9.883 -13.150 57.031 1.00 31.12 50 GLU A C 10
ATOM 8054 O O . GLU A 1 50 ? 10.416 -13.408 58.112 1.00 12.42 50 GLU A O 10
ATOM 8066 N N . LEU A 1 51 ? 8.674 -12.610 56.932 1.00 42.03 51 LEU A N 10
ATOM 8067 C CA . LEU A 1 51 ? 7.882 -12.282 58.113 1.00 23.13 51 LEU A CA 10
ATOM 8068 C C . LEU A 1 51 ? 8.601 -11.255 58.983 1.00 4.10 51 LEU A C 10
ATOM 8069 O O . LEU A 1 51 ? 8.413 -11.215 60.199 1.00 61.42 51 LEU A O 10
ATOM 8085 N N . LYS A 1 52 ? 9.425 -10.427 58.352 1.00 15.44 52 LYS A N 10
ATOM 8086 C CA . LYS A 1 52 ? 10.170 -9.397 59.066 1.00 20.30 52 LYS A CA 10
ATOM 8087 C C . LYS A 1 52 ? 9.323 -8.142 59.253 1.00 61.31 52 LYS A C 10
ATOM 8088 O O . LYS A 1 52 ? 8.210 -8.048 58.733 1.00 14.25 52 LYS A O 10
ATOM 8107 N N . THR A 1 53 ? 9.856 -7.178 59.997 1.00 45.10 53 THR A N 10
ATOM 8108 C CA . THR A 1 53 ? 9.149 -5.930 60.252 1.00 72.34 53 THR A CA 10
ATOM 8109 C C . THR A 1 53 ? 9.982 -4.729 59.823 1.00 71.44 53 THR A C 10
ATOM 8110 O O . THR A 1 53 ? 9.560 -3.581 59.973 1.00 44.41 53 THR A O 10
#

B-factor: mean 38.61, std 23.03, range [0.04, 75.5]

Solvent-accessible surface area: 5618 Å² total; per-residue (Å²): 127,162,165,70,148,29,126,90,130,125,73,98,107,54,35,84,42,55,90,114,180,28,118,144,108,114,82,110,80,43,166,80,92,14,164,101,90,155,72,123,118,159,57,33,182,86,144,166,73,157,119,186,150

Sequence (53 aa):
ALFGLGVPELAVIAGVAALLFGPKKLPEIGKSIGKTVKSFQQAAKEFESELKTALFGLGVPELAVIAGVAALLFGPKKLPEIGKSIGKTVKSFQQAAKEFESELKTALFGLGVPELAVIAGVAALLFGPKKLPEIGKSIGKTVKSFQQAAKEFESELKTALFGLGVPELAVIAGVAALLFGPKKLPEIGKSIGKTVKSFQQAAKEFESELKTALFGLGVPELAVIAGVAALLFGPKKLPEIGKSIGKTVKSFQQAAKEFESELKTALFGLGVPELAVIAGVAALLFGPKKLPEIGKSIGKTVKSFQQAAKEFESELKTALFGLGVPELAVIAGVAALLFGPKKLPEIGKSIGKTVKSFQQAAKEFESELKTALFGLGVPELAVIAGVAALLFGPKKLPEIGKSIGKTVKSFQQAAKEFESELKTALFGLGVPELAVIAGVAALLFGPKKLPEIGKSIGKTVKSFQQAAKEFESELKTALFGLGVPELAVIAGVAALLFGPKKLPEIGKSIGKTVKSFQQAAKEFESELKT

Organism: Arabidopsis thaliana (NCBI:txid3702)

Secondary structure (DSSP, 8-state):
--SS--HHHHHHHHHHHHHHHSSSS-THHHHHTHHHHHHHHHHHHHHTTT---

GO terms:
  GO:0033281 TAT protein transport complex (C, IDA)
  GO:0016020 membrane (C, IDA)
  GO:0032594 protein transport within lipid bilayer (P, IDA)
  GO:0009535 chloroplast thylakoid membrane (C, HDA)
  GO:0009941 chloroplast envelope (C, HDA)

Nearest PDB structures (foldseek):
  7b7o-assembly1_A  TM=1.019E+00  e=2.534E-07  Arabidopsis thaliana
  2mi2-assembly1_A  TM=3.511E-01  e=2.472E+00  Escherichia coli
  8ua7-assembly1_H  TM=5.013E-01  e=8.917E+00  Medusavirus